Protein AF-0000000087635831 (afdb_homodimer)

Foldseek 3Di:
DQVLCCVQQVFQAQEEEAQDACKAFLQLQLLLQVLGYAREHEQQHPHLDDDPDLVRSLVVVLVRLVSNVVRHPGAYEYEDEFPDLDPVPGVNLVSVLVSCLVSVRAEYEYEEDQRLNSLLVSVVSNHAYEYEYLADDLVSLLSSVVSPHQEYEQEAQLFADSGRAVHHGLLGRLLRSLVSNVPSHAYEYHHLQAFQVSLVSSVVSPHPHYHYYQNSCLEPSILWDPLVSVLLLVDALVQWAKAAAVPGIHIFHDDQQSVVLSVCRVVPNDRDVSCVSQVHVVLCSCCTNVVDRNNHTHIGGRNSHVRNHRYHSSVRSVRSCVPPDD/DQVLCCVQQVFQAQEEEAQQACKAFLQLQLLLQVLGYAREHEQQHPHLDDDPDLVRSLVVVLVRLVSNVVRHPGAYEYEDEFPDLDPVPTVNLVSVLVSCLVSVRAEYEYEEDQRLNSLLVSVVSNHAYEYEYLADDLVSLLSSVVSPHQEYEQEAQLFADSGRAVHHGLLGRLLRSLVSNVPSHAYEYHHLQAFQVSLVSSVVSPHPHYHYYQNSCLEPSILWDPLVSVLLLVDALVQWAKAAAVPGIHIFHDDQQSVVLSVCRVVPNDRDVSCVSQVHVVQCSCCTNVVHRNNHTHIGGRNSHVRNHRYHSSVRSVRSCVPPDD

Sequence (652 aa):
MKRKIKEILGIDKPIIQGPLNWLTDAHYVSAVSNAGGLGVLGLNAGERESAKNMEERINNMRREIRRVRTMTDKPFGLNVAPQSNDPALDKYTEAWLQLMVEEEVKIVILVGDLAPYWIGRFKDHGIVVVFRALQPTVDNTKAAIDAGADIIVATGFDEGGTVPYQGIGTFSIVPLIVDAAEGRVPVFAAGGIADARTAKAAFALGADGLYVGTAFMMAIESPLAHGIKVLAVEANANDLVMYRTVPAFYRSLPGELPNKLLAMSKAGATEEELFEAQNTYVGMRDGMLFGDLSKGYASFGLGISVIHSIRPVAEIIDELMKGVPAMKRKIKEILGIDKPIIQGPLNWLTDAHYVSAVSNAGGLGVLGLNAGERESAKNMEERINNMRREIRRVRTMTDKPFGLNVAPQSNDPALDKYTEAWLQLMVEEEVKIVILVGDLAPYWIGRFKDHGIVVVFRALQPTVDNTKAAIDAGADIIVATGFDEGGTVPYQGIGTFSIVPLIVDAAEGRVPVFAAGGIADARTAKAAFALGADGLYVGTAFMMAIESPLAHGIKVLAVEANANDLVMYRTVPAFYRSLPGELPNKLLAMSKAGATEEELFEAQNTYVGMRDGMLFGDLSKGYASFGLGISVIHSIRPVAEIIDELMKGVPA

Structure (mmCIF, N/CA/C/O backbone):
data_AF-0000000087635831-model_v1
#
loop_
_entity.id
_entity.type
_entity.pdbx_description
1 polymer 'Probable nitronate monooxygenase'
#
loop_
_atom_site.group_PDB
_atom_site.id
_atom_site.type_symbol
_atom_site.label_atom_id
_atom_site.label_alt_id
_atom_site.label_comp_id
_atom_site.label_asym_id
_atom_site.label_entity_id
_atom_site.label_seq_id
_atom_site.pdbx_PDB_ins_code
_atom_site.Cartn_x
_atom_site.Cartn_y
_atom_site.Cartn_z
_atom_site.occupancy
_atom_site.B_iso_or_equiv
_atom_site.auth_seq_id
_atom_site.auth_comp_id
_atom_site.auth_asym_id
_atom_site.auth_atom_id
_atom_site.pdbx_PDB_model_num
ATOM 1 N N . MET A 1 1 ? 21.047 -13.977 0.817 1 65.31 1 MET A N 1
ATOM 2 C CA . MET A 1 1 ? 19.719 -14.57 0.618 1 65.31 1 MET A CA 1
ATOM 3 C C . MET A 1 1 ? 19.516 -14.961 -0.84 1 65.31 1 MET A C 1
ATOM 5 O O . MET A 1 1 ? 18.875 -15.977 -1.128 1 65.31 1 MET A O 1
ATOM 9 N N . LYS A 1 2 ? 20.359 -14.367 -1.624 1 65 2 LYS A N 1
ATOM 10 C CA . LYS A 1 2 ? 20.281 -14.742 -3.031 1 65 2 LYS A CA 1
ATOM 11 C C . LYS A 1 2 ? 20.797 -16.156 -3.252 1 65 2 LYS A C 1
ATOM 13 O O . LYS A 1 2 ? 20.188 -16.938 -3.979 1 65 2 LYS A O 1
ATOM 18 N N . ARG A 1 3 ? 21.844 -16.438 -2.578 1 61.84 3 ARG A N 1
ATOM 19 C CA . ARG A 1 3 ? 22.422 -17.781 -2.68 1 61.84 3 ARG A CA 1
ATOM 20 C C . ARG A 1 3 ? 21.438 -18.828 -2.201 1 61.84 3 ARG A C 1
ATOM 22 O O . ARG A 1 3 ? 21.312 -19.906 -2.811 1 61.84 3 ARG A O 1
ATOM 29 N N . LYS A 1 4 ? 20.703 -18.359 -1.334 1 86.44 4 LYS A N 1
ATOM 30 C CA . LYS A 1 4 ? 19.734 -19.297 -0.757 1 86.44 4 LYS A CA 1
ATOM 31 C C . LYS A 1 4 ? 18.578 -19.547 -1.711 1 86.44 4 LYS A C 1
ATOM 33 O O . LYS A 1 4 ? 18.125 -20.688 -1.858 1 86.44 4 LYS A O 1
ATOM 38 N N . ILE A 1 5 ? 18.219 -18.547 -2.441 1 93.44 5 ILE A N 1
ATOM 39 C CA . ILE A 1 5 ? 17.094 -18.672 -3.373 1 93.44 5 ILE A CA 1
ATOM 40 C C . ILE A 1 5 ? 17.5 -19.547 -4.555 1 93.44 5 ILE A C 1
ATOM 42 O O . ILE A 1 5 ? 16.719 -20.391 -5.012 1 93.44 5 ILE A O 1
ATOM 46 N N . LYS A 1 6 ? 18.781 -19.328 -5.012 1 92.75 6 LYS A N 1
ATOM 47 C CA . LYS A 1 6 ? 19.281 -20.156 -6.098 1 92.75 6 LYS A CA 1
ATOM 48 C C . LYS A 1 6 ? 19.312 -21.625 -5.691 1 92.75 6 LYS A C 1
ATOM 50 O O . LYS A 1 6 ? 18.984 -22.5 -6.488 1 92.75 6 LYS A O 1
ATOM 55 N N . GLU A 1 7 ? 19.688 -21.875 -4.504 1 94.75 7 GLU A N 1
ATOM 56 C CA . GLU A 1 7 ? 19.75 -23.25 -4 1 94.75 7 GLU A CA 1
ATOM 57 C C . GLU A 1 7 ? 18.359 -23.844 -3.848 1 94.75 7 GLU A C 1
ATOM 59 O O . GLU A 1 7 ? 18.141 -25.031 -4.125 1 94.75 7 GLU A O 1
ATOM 64 N N . ILE A 1 8 ? 17.422 -23.016 -3.48 1 97.56 8 ILE A N 1
ATOM 65 C CA . ILE A 1 8 ? 16.078 -23.5 -3.186 1 97.56 8 ILE A CA 1
ATOM 66 C C . ILE A 1 8 ? 15.305 -23.719 -4.488 1 97.56 8 ILE A C 1
ATOM 68 O O . ILE A 1 8 ? 14.688 -24.766 -4.68 1 97.56 8 ILE A O 1
ATOM 72 N N . LEU A 1 9 ? 15.406 -22.734 -5.434 1 98.19 9 LEU A N 1
ATOM 73 C CA . LEU A 1 9 ? 14.523 -22.734 -6.598 1 98.19 9 LEU A CA 1
ATOM 74 C C . LEU A 1 9 ? 15.297 -23.109 -7.859 1 98.19 9 LEU A C 1
ATOM 76 O O . LEU A 1 9 ? 14.688 -23.453 -8.883 1 98.19 9 LEU A O 1
ATOM 80 N N . GLY A 1 10 ? 16.625 -23 -7.82 1 97.31 10 GLY A N 1
ATOM 81 C CA . GLY A 1 10 ? 17.422 -23.297 -8.992 1 97.31 10 GLY A CA 1
ATOM 82 C C . GLY A 1 10 ? 17.359 -22.219 -10.055 1 97.31 10 GLY A C 1
ATOM 83 O O . GLY A 1 10 ? 17.484 -22.5 -11.242 1 97.31 10 GLY A O 1
ATOM 84 N N . ILE A 1 11 ? 17.094 -20.984 -9.656 1 97.19 11 ILE A N 1
ATOM 85 C CA . ILE A 1 11 ? 16.938 -19.922 -10.633 1 97.19 11 ILE A CA 1
ATOM 86 C C . ILE A 1 11 ? 18.047 -18.875 -10.453 1 97.19 11 ILE A C 1
ATOM 88 O O . ILE A 1 11 ? 18.625 -18.75 -9.375 1 97.19 11 ILE A O 1
ATOM 92 N N . ASP A 1 12 ? 18.266 -18.062 -11.508 1 94.94 12 ASP A N 1
ATOM 93 C CA . ASP A 1 12 ? 19.359 -17.094 -11.523 1 94.94 12 ASP A CA 1
ATOM 94 C C . ASP A 1 12 ? 18.891 -15.75 -10.953 1 94.94 12 ASP A C 1
ATOM 96 O O . ASP A 1 12 ? 19.688 -15.039 -10.328 1 94.94 12 ASP A O 1
ATOM 100 N N . LYS A 1 13 ? 17.672 -15.383 -11.305 1 96.5 13 LYS A N 1
ATOM 101 C CA . LYS A 1 13 ? 17.078 -14.148 -10.812 1 96.5 13 LYS A CA 1
ATOM 102 C C . LYS A 1 13 ? 15.977 -14.438 -9.797 1 96.5 13 LYS A C 1
ATOM 104 O O . LYS A 1 13 ? 15.133 -15.305 -10.016 1 96.5 13 LYS A O 1
ATOM 109 N N . PRO A 1 14 ? 15.992 -13.766 -8.672 1 97.31 14 PRO A N 1
ATOM 110 C CA . PRO A 1 14 ? 15 -14.055 -7.633 1 97.31 14 PRO A CA 1
ATOM 111 C C . PRO A 1 14 ? 13.617 -13.5 -7.973 1 97.31 14 PRO A C 1
ATOM 113 O O . PRO A 1 14 ? 13.086 -12.664 -7.238 1 97.31 14 PRO A O 1
ATOM 116 N N . ILE A 1 15 ? 13.086 -14.016 -9.078 1 98.19 15 ILE A N 1
ATOM 117 C CA . ILE A 1 15 ? 11.805 -13.547 -9.594 1 98.19 15 ILE A CA 1
ATOM 118 C C . ILE A 1 15 ? 10.898 -14.742 -9.891 1 98.19 15 ILE A C 1
ATOM 120 O O . ILE A 1 15 ? 11.312 -15.68 -10.57 1 98.19 15 ILE A O 1
ATOM 124 N N . ILE A 1 16 ? 9.734 -14.688 -9.359 1 98.75 16 ILE A N 1
ATOM 125 C CA . ILE A 1 16 ? 8.695 -15.664 -9.664 1 98.75 16 ILE A CA 1
ATOM 126 C C . ILE A 1 16 ? 7.574 -15.008 -10.461 1 98.75 16 ILE A C 1
ATOM 128 O O . ILE A 1 16 ? 7.051 -13.961 -10.062 1 98.75 16 ILE A O 1
ATOM 132 N N . GLN A 1 17 ? 7.273 -15.531 -11.625 1 98.75 17 GLN A N 1
ATOM 133 C CA . GLN A 1 17 ? 6.082 -15.125 -12.367 1 98.75 17 GLN A CA 1
ATOM 134 C C . GLN A 1 17 ? 4.812 -15.656 -11.703 1 98.75 17 GLN A C 1
ATOM 136 O O . GLN A 1 17 ? 4.688 -16.859 -11.461 1 98.75 17 GLN A O 1
ATOM 141 N N . GLY A 1 18 ? 3.912 -14.75 -11.32 1 97.94 18 GLY A N 1
ATOM 142 C CA . GLY A 1 18 ? 2.646 -15.18 -10.742 1 97.94 18 GLY A CA 1
ATOM 143 C C . GLY A 1 18 ? 1.906 -16.172 -11.609 1 97.94 18 GLY A C 1
ATOM 144 O O . GLY A 1 18 ? 1.963 -16.109 -12.844 1 97.94 18 GLY A O 1
ATOM 145 N N . PRO A 1 19 ? 1.223 -17.156 -11.008 1 96.12 19 PRO A N 1
ATOM 146 C CA . PRO A 1 19 ? 0.638 -18.25 -11.766 1 96.12 19 PRO A CA 1
ATOM 147 C C . PRO A 1 19 ? -0.485 -17.797 -12.695 1 96.12 19 PRO A C 1
ATOM 149 O O . PRO A 1 19 ? -0.742 -18.438 -13.719 1 96.12 19 PRO A O 1
ATOM 152 N N . LEU A 1 20 ? -1.368 -16.703 -12.266 1 96.44 20 LEU A N 1
ATOM 153 C CA . LEU A 1 20 ? -2.291 -16.062 -13.195 1 96.44 20 LEU A CA 1
ATOM 154 C C . LEU A 1 20 ? -3.27 -17.078 -13.781 1 96.44 20 LEU A C 1
ATOM 156 O O . LEU A 1 20 ? -3.07 -17.562 -14.898 1 96.44 20 LEU A O 1
ATOM 160 N N . ASN A 1 21 ? -4.395 -17.25 -13.234 1 97.19 21 ASN A N 1
ATOM 161 C CA . ASN A 1 21 ? -5.422 -18.188 -13.68 1 97.19 21 ASN A CA 1
ATOM 162 C C . ASN A 1 21 ? -5.832 -17.922 -15.125 1 97.19 21 ASN A C 1
ATOM 164 O O . ASN A 1 21 ? -6.121 -16.781 -15.5 1 97.19 21 ASN A O 1
ATOM 168 N N . TRP A 1 22 ? -5.801 -18.922 -16.016 1 98 22 TRP A N 1
ATOM 169 C CA . TRP A 1 22 ? -6.191 -18.891 -17.422 1 98 22 TRP A CA 1
ATOM 170 C C . TRP A 1 22 ? -5.09 -18.281 -18.281 1 98 22 TRP A C 1
ATOM 172 O O . TRP A 1 22 ? -5.148 -18.344 -19.516 1 98 22 TRP A O 1
ATOM 182 N N . LEU A 1 23 ? -4.055 -17.703 -17.656 1 98.44 23 LEU A N 1
ATOM 183 C CA . LEU A 1 23 ? -3.203 -16.781 -18.406 1 98.44 23 LEU A CA 1
ATOM 184 C C . LEU A 1 23 ? -1.767 -17.281 -18.453 1 98.44 23 LEU A C 1
ATOM 186 O O . LEU A 1 23 ? -0.825 -16.5 -18.516 1 98.44 23 LEU A O 1
ATOM 190 N N . THR A 1 24 ? -1.576 -18.516 -18.312 1 98.69 24 THR A N 1
ATOM 191 C CA . THR A 1 24 ? -0.258 -19.109 -18.5 1 98.69 24 THR A CA 1
ATOM 192 C C . THR A 1 24 ? -0.338 -20.297 -19.453 1 98.69 24 THR A C 1
ATOM 194 O O . THR A 1 24 ? -1.387 -20.938 -19.562 1 98.69 24 THR A O 1
ATOM 197 N N . ASP A 1 25 ? 0.729 -20.531 -20.125 1 98.75 25 ASP A N 1
ATOM 198 C CA . ASP A 1 25 ? 0.931 -21.719 -20.938 1 98.75 25 ASP A CA 1
ATOM 199 C C . ASP A 1 25 ? 2.414 -22.078 -21.047 1 98.75 25 ASP A C 1
ATOM 201 O O . ASP A 1 25 ? 3.262 -21.375 -20.484 1 98.75 25 ASP A O 1
ATOM 205 N N . ALA A 1 26 ? 2.674 -23.172 -21.672 1 98.81 26 ALA A N 1
ATOM 206 C CA . ALA A 1 26 ? 4.035 -23.703 -21.75 1 98.81 26 ALA A CA 1
ATOM 207 C C . ALA A 1 26 ? 4.984 -22.688 -22.359 1 98.81 26 ALA A C 1
ATOM 209 O O . ALA A 1 26 ? 6.117 -22.516 -21.906 1 98.81 26 ALA A O 1
ATOM 210 N N . HIS A 1 27 ? 4.551 -22 -23.375 1 98.75 27 HIS A N 1
ATOM 211 C CA . HIS A 1 27 ? 5.379 -21.031 -24.078 1 98.75 27 HIS A CA 1
ATOM 212 C C . HIS A 1 27 ? 5.766 -19.875 -23.156 1 98.75 27 HIS A C 1
ATOM 214 O O . HIS A 1 27 ? 6.938 -19.5 -23.078 1 98.75 27 HIS A O 1
ATOM 220 N N . TYR A 1 28 ? 4.816 -19.328 -22.531 1 98.81 28 TYR A N 1
ATOM 221 C CA . TYR A 1 28 ? 4.98 -18.188 -21.625 1 98.81 28 TYR A CA 1
ATOM 222 C C . TYR A 1 28 ? 5.848 -18.562 -20.438 1 98.81 28 TYR A C 1
ATOM 224 O O . TYR A 1 28 ? 6.828 -17.875 -20.141 1 98.81 28 TYR A O 1
ATOM 232 N N . VAL A 1 29 ? 5.57 -19.641 -19.781 1 98.69 29 VAL A N 1
ATOM 233 C CA . VAL A 1 29 ? 6.25 -20.125 -18.578 1 98.69 29 VAL A CA 1
ATOM 234 C C . VAL A 1 29 ? 7.699 -20.469 -18.906 1 98.69 29 VAL A C 1
ATOM 236 O O . VAL A 1 29 ? 8.609 -20.156 -18.141 1 98.69 29 VAL A O 1
ATOM 239 N N . SER A 1 30 ? 7.926 -21.156 -20.031 1 98.88 30 SER A N 1
ATOM 240 C CA . SER A 1 30 ? 9.281 -21.5 -20.453 1 98.88 30 SER A CA 1
ATOM 241 C C . SER A 1 30 ? 10.109 -20.25 -20.734 1 98.88 30 SER A C 1
ATOM 243 O O . SER A 1 30 ? 11.312 -20.234 -20.469 1 98.88 30 SER A O 1
ATOM 245 N N . ALA A 1 31 ? 9.445 -19.203 -21.266 1 98.88 31 ALA A N 1
ATOM 246 C CA . ALA A 1 31 ? 10.141 -17.938 -21.547 1 98.88 31 ALA A CA 1
ATOM 247 C C . ALA A 1 31 ? 10.633 -17.297 -20.25 1 98.88 31 ALA A C 1
ATOM 249 O O . ALA A 1 31 ? 11.758 -16.781 -20.203 1 98.88 31 ALA A O 1
ATOM 250 N N . VAL A 1 32 ? 9.875 -17.312 -19.234 1 98.88 32 VAL A N 1
ATOM 251 C CA . VAL A 1 32 ? 10.25 -16.766 -17.938 1 98.88 32 VAL A CA 1
ATOM 252 C C . VAL A 1 32 ? 11.43 -17.547 -17.359 1 98.88 32 VAL A C 1
ATOM 254 O O . VAL A 1 32 ? 12.422 -16.953 -16.938 1 98.88 32 VAL A O 1
ATOM 257 N N . SER A 1 33 ? 11.32 -18.875 -17.391 1 98.81 33 SER A N 1
ATOM 258 C CA . SER A 1 33 ? 12.375 -19.734 -16.859 1 98.81 33 SER A CA 1
ATOM 259 C C . SER A 1 33 ? 13.672 -19.562 -17.641 1 98.81 33 SER A C 1
ATOM 261 O O . SER A 1 33 ? 14.75 -19.469 -17.047 1 98.81 33 SER A O 1
ATOM 263 N N . ASN A 1 34 ? 13.516 -19.516 -18.953 1 98.81 34 ASN A N 1
ATOM 264 C CA . ASN A 1 34 ? 14.688 -19.344 -19.797 1 98.81 34 ASN A CA 1
ATOM 265 C C . ASN A 1 34 ? 15.383 -18 -19.516 1 98.81 34 ASN A C 1
ATOM 267 O O . ASN A 1 34 ? 16.594 -17.891 -19.688 1 98.81 34 ASN A O 1
ATOM 271 N N . ALA A 1 35 ? 14.617 -17.016 -19.078 1 98.5 35 ALA A N 1
ATOM 272 C CA . ALA A 1 35 ? 15.164 -15.688 -18.797 1 98.5 35 ALA A CA 1
ATOM 273 C C . ALA A 1 35 ? 15.75 -15.609 -17.391 1 98.5 35 ALA A C 1
ATOM 275 O O . ALA A 1 35 ? 16.266 -14.57 -16.984 1 98.5 35 ALA A O 1
ATOM 276 N N . GLY A 1 36 ? 15.695 -16.672 -16.672 1 97.75 36 GLY A N 1
ATOM 277 C CA . GLY A 1 36 ? 16.406 -16.766 -15.398 1 97.75 36 GLY A CA 1
ATOM 278 C C . GLY A 1 36 ? 15.477 -16.688 -14.195 1 97.75 36 GLY A C 1
ATOM 279 O O . GLY A 1 36 ? 15.914 -16.844 -13.055 1 97.75 36 GLY A O 1
ATOM 280 N N . GLY A 1 37 ? 14.164 -16.422 -14.398 1 98.25 37 GLY A N 1
ATOM 281 C CA . GLY A 1 37 ? 13.18 -16.469 -13.328 1 98.25 37 GLY A CA 1
ATOM 282 C C . GLY A 1 37 ? 12.516 -17.828 -13.18 1 98.25 37 GLY A C 1
ATOM 283 O O . GLY A 1 37 ? 12.984 -18.812 -13.742 1 98.25 37 GLY A O 1
ATOM 284 N N . LEU A 1 38 ? 11.547 -17.891 -12.359 1 98.81 38 LEU A N 1
ATOM 285 C CA . LEU A 1 38 ? 10.742 -19.094 -12.219 1 98.81 38 LEU A CA 1
ATOM 286 C C . LEU A 1 38 ? 9.398 -18.938 -12.93 1 98.81 38 LEU A C 1
ATOM 288 O O . LEU A 1 38 ? 8.539 -18.203 -12.469 1 98.81 38 LEU A O 1
ATOM 292 N N . GLY A 1 39 ? 9.266 -19.625 -14.047 1 98.81 39 GLY A N 1
ATOM 293 C CA . GLY A 1 39 ? 7.934 -19.75 -14.617 1 98.81 39 GLY A CA 1
ATOM 294 C C . GLY A 1 39 ? 7.016 -20.656 -13.828 1 98.81 39 GLY A C 1
ATOM 295 O O . GLY A 1 39 ? 7.449 -21.688 -13.312 1 98.81 39 GLY A O 1
ATOM 296 N N . VAL A 1 40 ? 5.727 -20.312 -13.734 1 98.94 40 VAL A N 1
ATOM 297 C CA . VAL A 1 40 ? 4.773 -21.109 -12.969 1 98.94 40 VAL A CA 1
ATOM 298 C C . VAL A 1 40 ? 3.51 -21.344 -13.797 1 98.94 40 VAL A C 1
ATOM 300 O O . VAL A 1 40 ? 2.895 -20.375 -14.273 1 98.94 40 VAL A O 1
ATOM 303 N N . LEU A 1 41 ? 3.164 -22.609 -14.008 1 98.88 41 LEU A N 1
ATOM 304 C CA . LEU A 1 41 ? 1.875 -22.922 -14.617 1 98.88 41 LEU A CA 1
ATOM 305 C C . LEU A 1 41 ? 0.738 -22.703 -13.617 1 98.88 41 LEU A C 1
ATOM 307 O O . LEU A 1 41 ? 0.714 -23.328 -12.555 1 98.88 41 LEU A O 1
ATOM 311 N N . GLY A 1 42 ? -0.124 -21.766 -14.023 1 98.44 42 GLY A N 1
ATOM 312 C CA . GLY A 1 42 ? -1.281 -21.5 -13.188 1 98.44 42 GLY A CA 1
ATOM 313 C C . GLY A 1 42 ? -2.443 -22.438 -13.461 1 98.44 42 GLY A C 1
ATOM 314 O O . GLY A 1 42 ? -2.344 -23.328 -14.305 1 98.44 42 GLY A O 1
ATOM 315 N N . LEU A 1 43 ? -3.51 -22.234 -12.727 1 96.75 43 LEU A N 1
ATOM 316 C CA . LEU A 1 43 ? -4.727 -23 -12.945 1 96.75 43 LEU A CA 1
ATOM 317 C C . LEU A 1 43 ? -5.281 -22.75 -14.344 1 96.75 43 LEU A C 1
ATOM 319 O O . LEU A 1 43 ? -5.266 -21.609 -14.828 1 96.75 43 LEU A O 1
ATOM 323 N N . ASN A 1 44 ? -5.66 -23.797 -15 1 98 44 ASN A N 1
ATOM 324 C CA . ASN A 1 44 ? -6.227 -23.781 -16.344 1 98 44 ASN A CA 1
ATOM 325 C C . ASN A 1 44 ? -5.188 -23.375 -17.391 1 98 44 ASN A C 1
ATOM 327 O O . ASN A 1 44 ? -5.527 -22.781 -18.422 1 98 44 ASN A O 1
ATOM 331 N N . ALA A 1 45 ? -3.922 -23.531 -17.109 1 98.44 45 ALA A N 1
ATOM 332 C CA . ALA A 1 45 ? -2.852 -23.219 -18.047 1 98.44 45 ALA A CA 1
ATOM 333 C C . ALA A 1 45 ? -3.084 -23.891 -19.406 1 98.44 45 ALA A C 1
ATOM 335 O O . ALA A 1 45 ? -3.322 -25.094 -19.469 1 98.44 45 ALA A O 1
ATOM 336 N N . GLY A 1 46 ? -3.021 -23.109 -20.391 1 98 46 GLY A N 1
ATOM 337 C CA . GLY A 1 46 ? -3.127 -23.625 -21.75 1 98 46 GLY A CA 1
ATOM 338 C C . GLY A 1 46 ? -4.555 -23.906 -22.172 1 98 46 GLY A C 1
ATOM 339 O O . GLY A 1 46 ? -4.801 -24.359 -23.297 1 98 46 GLY A O 1
ATOM 340 N N . GLU A 1 47 ? -5.469 -23.672 -21.312 1 98.06 47 GLU A N 1
ATOM 341 C CA . GLU A 1 47 ? -6.855 -24.031 -21.594 1 98.06 47 GLU A CA 1
ATOM 342 C C . GLU A 1 47 ? -7.668 -22.812 -22.016 1 98.06 47 GLU A C 1
ATOM 344 O O . GLU A 1 47 ? -7.324 -21.672 -21.656 1 98.06 47 GLU A O 1
ATOM 349 N N . ARG A 1 48 ? -8.719 -23.047 -22.781 1 97.44 48 ARG A N 1
ATOM 350 C CA . ARG A 1 48 ? -9.648 -22 -23.188 1 97.44 48 ARG A CA 1
ATOM 351 C C . ARG A 1 48 ? -11.062 -22.281 -22.688 1 97.44 48 ARG A C 1
ATOM 353 O O . ARG A 1 48 ? -11.938 -21.422 -22.766 1 97.44 48 ARG A O 1
ATOM 360 N N . GLU A 1 49 ? -11.227 -23.469 -22.203 1 96.88 49 GLU A N 1
ATOM 361 C CA . GLU A 1 49 ? -12.484 -23.906 -21.594 1 96.88 49 GLU A CA 1
ATOM 362 C C . GLU A 1 49 ? -12.242 -24.641 -20.281 1 96.88 49 GLU A C 1
ATOM 364 O O . GLU A 1 49 ? -11.188 -25.25 -20.094 1 96.88 49 GLU A O 1
ATOM 369 N N . SER A 1 50 ? -13.203 -24.562 -19.469 1 96.06 50 SER A N 1
ATOM 370 C CA . SER A 1 50 ? -13.086 -25.281 -18.203 1 96.06 50 SER A CA 1
ATOM 371 C C . SER A 1 50 ? -13.102 -26.797 -18.406 1 96.06 50 SER A C 1
ATOM 373 O O . SER A 1 50 ? -13.852 -27.297 -19.234 1 96.06 50 SER A O 1
ATOM 375 N N . ALA A 1 51 ? -12.188 -27.406 -17.656 1 96.88 51 ALA A N 1
ATOM 376 C CA . ALA A 1 51 ? -12.234 -28.875 -17.672 1 96.88 51 ALA A CA 1
ATOM 377 C C . ALA A 1 51 ? -13.578 -29.375 -17.141 1 96.88 51 ALA A C 1
ATOM 379 O O . ALA A 1 51 ? -14.195 -28.734 -16.281 1 96.88 51 ALA A O 1
ATOM 380 N N . LYS A 1 52 ? -14.031 -30.625 -17.609 1 95.06 52 LYS A N 1
ATOM 381 C CA . LYS A 1 52 ? -15.328 -31.188 -17.25 1 95.06 52 LYS A CA 1
ATOM 382 C C . LYS A 1 52 ? -15.273 -31.891 -15.883 1 95.06 52 LYS A C 1
ATOM 384 O O . LYS A 1 52 ? -16.281 -32 -15.203 1 95.06 52 LYS A O 1
ATOM 389 N N . ASN A 1 53 ? -14.047 -32.312 -15.562 1 96.12 53 ASN A N 1
ATOM 390 C CA . ASN A 1 53 ? -13.828 -33 -14.305 1 96.12 53 ASN A CA 1
ATOM 391 C C . ASN A 1 53 ? -12.359 -32.969 -13.898 1 96.12 53 ASN A C 1
ATOM 393 O O . ASN A 1 53 ? -11.523 -32.406 -14.602 1 96.12 53 ASN A O 1
ATOM 397 N N . MET A 1 54 ? -12.148 -33.656 -12.742 1 95.5 54 MET A N 1
ATOM 398 C CA . MET A 1 54 ? -10.812 -33.625 -12.164 1 95.5 54 MET A CA 1
ATOM 399 C C . MET A 1 54 ? -9.812 -34.344 -13.055 1 95.5 54 MET A C 1
ATOM 401 O O . MET A 1 54 ? -8.68 -33.906 -13.219 1 95.5 54 MET A O 1
ATOM 405 N N . GLU A 1 55 ? -10.164 -35.406 -13.633 1 97.19 55 GLU A N 1
ATOM 406 C CA . GLU A 1 55 ? -9.281 -36.188 -14.5 1 97.19 55 GLU A CA 1
ATOM 407 C C . GLU A 1 55 ? -8.82 -35.375 -15.703 1 97.19 55 GLU A C 1
ATOM 409 O O . GLU A 1 55 ? -7.637 -35.344 -16.031 1 97.19 55 GLU A O 1
ATOM 414 N N . GLU A 1 56 ? -9.75 -34.75 -16.312 1 98 56 GLU A N 1
ATOM 415 C CA . GLU A 1 56 ? -9.422 -33.906 -17.453 1 98 56 GLU A CA 1
ATOM 416 C C . GLU A 1 56 ? -8.516 -32.75 -17.031 1 98 56 GLU A C 1
ATOM 418 O O . GLU A 1 56 ? -7.598 -32.375 -17.766 1 98 56 GLU A O 1
ATOM 423 N N . ARG A 1 57 ? -8.852 -32.188 -15.93 1 97.62 57 ARG A N 1
ATOM 424 C CA . ARG A 1 57 ? -8.039 -31.094 -15.406 1 97.62 57 ARG A CA 1
ATOM 425 C C . ARG A 1 57 ? -6.59 -31.531 -15.227 1 97.62 57 ARG A C 1
ATOM 427 O O . ARG A 1 57 ? -5.668 -30.812 -15.633 1 97.62 57 ARG A O 1
ATOM 434 N N . ILE A 1 58 ? -6.402 -32.688 -14.648 1 98.31 58 ILE A N 1
ATOM 435 C CA . ILE A 1 58 ? -5.074 -33.219 -14.391 1 98.31 58 ILE A CA 1
ATOM 436 C C . ILE A 1 58 ? -4.375 -33.562 -15.703 1 98.31 58 ILE A C 1
ATOM 438 O O . ILE A 1 58 ? -3.195 -33.25 -15.883 1 98.31 58 ILE A O 1
ATOM 442 N N . ASN A 1 59 ? -5.094 -34.094 -16.594 1 98.5 59 ASN A N 1
ATOM 443 C CA . ASN A 1 59 ? -4.512 -34.469 -17.891 1 98.5 59 ASN A CA 1
ATOM 444 C C . ASN A 1 59 ? -4.109 -33.219 -18.688 1 98.5 59 ASN A C 1
ATOM 446 O O . ASN A 1 59 ? -3.076 -33.219 -19.359 1 98.5 59 ASN A O 1
ATOM 450 N N . ASN A 1 60 ? -4.988 -32.25 -18.656 1 98.56 60 ASN A N 1
ATOM 451 C CA . ASN A 1 60 ? -4.645 -30.984 -19.312 1 98.56 60 ASN A CA 1
ATOM 452 C C . ASN A 1 60 ? -3.338 -30.406 -18.781 1 98.56 60 ASN A C 1
ATOM 454 O O . ASN A 1 60 ? -2.473 -30 -19.547 1 98.56 60 ASN A O 1
ATOM 458 N N . MET A 1 61 ? -3.178 -30.453 -17.484 1 98.75 61 MET A N 1
ATOM 459 C CA . MET A 1 61 ? -1.969 -29.906 -16.859 1 98.75 61 MET A CA 1
ATOM 460 C C . MET A 1 61 ? -0.76 -30.781 -17.188 1 98.75 61 MET A C 1
ATOM 462 O O . MET A 1 61 ? 0.33 -30.266 -17.453 1 98.75 61 MET A O 1
ATOM 466 N N . ARG A 1 62 ? -0.962 -32.125 -17.188 1 98.75 62 ARG A N 1
ATOM 467 C CA . ARG A 1 62 ? 0.114 -33.031 -17.578 1 98.75 62 ARG A CA 1
ATOM 468 C C . ARG A 1 62 ? 0.641 -32.719 -18.969 1 98.75 62 ARG A C 1
ATOM 470 O O . ARG A 1 62 ? 1.854 -32.656 -19.188 1 98.75 62 ARG A O 1
ATOM 477 N N . ARG A 1 63 ? -0.291 -32.5 -19.828 1 98.5 63 ARG A N 1
ATOM 478 C CA . ARG A 1 63 ? 0.086 -32.125 -21.203 1 98.5 63 ARG A CA 1
ATOM 479 C C . ARG A 1 63 ? 0.902 -30.844 -21.219 1 98.5 63 ARG A C 1
ATOM 481 O O . ARG A 1 63 ? 1.908 -30.75 -21.922 1 98.5 63 ARG A O 1
ATOM 488 N N . GLU A 1 64 ? 0.454 -29.859 -20.469 1 98.56 64 GLU A N 1
ATOM 489 C CA . GLU A 1 64 ? 1.151 -28.578 -20.438 1 98.56 64 GLU A CA 1
ATOM 490 C C . GLU A 1 64 ? 2.533 -28.719 -19.812 1 98.56 64 GLU A C 1
ATOM 492 O O . GLU A 1 64 ? 3.49 -28.078 -20.25 1 98.56 64 GLU A O 1
ATOM 497 N N . ILE A 1 65 ? 2.688 -29.516 -18.734 1 98.81 65 ILE A N 1
ATOM 498 C CA . ILE A 1 65 ? 3.965 -29.797 -18.094 1 98.81 65 ILE A CA 1
ATOM 499 C C . ILE A 1 65 ? 4.941 -30.375 -19.109 1 98.81 65 ILE A C 1
ATOM 501 O O . ILE A 1 65 ? 6.082 -29.922 -19.219 1 98.81 65 ILE A O 1
ATOM 505 N N . ARG A 1 66 ? 4.496 -31.328 -19.844 1 98.81 66 ARG A N 1
ATOM 506 C CA . ARG A 1 66 ? 5.352 -32 -20.812 1 98.81 66 ARG A CA 1
ATOM 507 C C . ARG A 1 66 ? 5.734 -31.062 -21.953 1 98.81 66 ARG A C 1
ATOM 509 O O . ARG A 1 66 ? 6.848 -31.141 -22.484 1 98.81 66 ARG A O 1
ATOM 516 N N . ARG A 1 67 ? 4.789 -30.156 -22.312 1 98.81 67 ARG A N 1
ATOM 517 C CA . ARG A 1 67 ? 5.105 -29.141 -23.312 1 98.81 67 ARG A CA 1
ATOM 518 C C . ARG A 1 67 ? 6.184 -28.188 -22.797 1 98.81 67 ARG A C 1
ATOM 520 O O . ARG A 1 67 ? 7.082 -27.812 -23.547 1 98.81 67 ARG A O 1
ATOM 527 N N . VAL A 1 68 ? 6.152 -27.766 -21.547 1 98.88 68 VAL A N 1
ATOM 528 C CA . VAL A 1 68 ? 7.18 -26.906 -20.969 1 98.88 68 VAL A CA 1
ATOM 529 C C . VAL A 1 68 ? 8.555 -27.562 -21.125 1 98.88 68 VAL A C 1
ATOM 531 O O . VAL A 1 68 ? 9.516 -26.906 -21.516 1 98.88 68 VAL A O 1
ATOM 534 N N . ARG A 1 69 ? 8.648 -28.844 -20.891 1 98.56 69 ARG A N 1
ATOM 535 C CA . ARG A 1 69 ? 9.914 -29.562 -20.875 1 98.56 69 ARG A CA 1
ATOM 536 C C . ARG A 1 69 ? 10.5 -29.672 -22.281 1 98.56 69 ARG A C 1
ATOM 538 O O . ARG A 1 69 ? 11.703 -29.891 -22.453 1 98.56 69 ARG A O 1
ATOM 545 N N . THR A 1 70 ? 9.648 -29.484 -23.266 1 98.62 70 THR A N 1
ATOM 546 C CA . THR A 1 70 ? 10.164 -29.469 -24.625 1 98.62 70 THR A CA 1
ATOM 547 C C . THR A 1 70 ? 10.773 -28.109 -24.953 1 98.62 70 THR A C 1
ATOM 549 O O . THR A 1 70 ? 11.492 -27.969 -25.938 1 98.62 70 THR A O 1
ATOM 552 N N . MET A 1 71 ? 10.523 -27.125 -24.047 1 98.56 71 MET A N 1
ATOM 553 C CA . MET A 1 71 ? 10.891 -25.75 -24.391 1 98.56 71 MET A CA 1
ATOM 554 C C . MET A 1 71 ? 11.961 -25.219 -23.438 1 98.56 71 MET A C 1
ATOM 556 O O . MET A 1 71 ? 12.594 -24.203 -23.719 1 98.56 71 MET A O 1
ATOM 560 N N . THR A 1 72 ? 12.164 -25.953 -22.344 1 98.56 72 THR A N 1
ATOM 561 C CA . THR A 1 72 ? 13.18 -25.516 -21.406 1 98.56 72 THR A CA 1
ATOM 562 C C . THR A 1 72 ? 13.633 -26.672 -20.516 1 98.56 72 THR A C 1
ATOM 564 O O . THR A 1 72 ? 12.867 -27.594 -20.25 1 98.56 72 THR A O 1
ATOM 567 N N . ASP A 1 73 ? 14.852 -26.625 -20.031 1 98.06 73 ASP A N 1
ATOM 568 C CA . ASP A 1 73 ? 15.367 -27.547 -19.016 1 98.06 73 ASP A CA 1
ATOM 569 C C . ASP A 1 73 ? 15.469 -26.875 -17.656 1 98.06 73 ASP A C 1
ATOM 571 O O . ASP A 1 73 ? 15.938 -27.484 -16.688 1 98.06 73 ASP A O 1
ATOM 575 N N . LYS A 1 74 ? 15.062 -25.562 -17.641 1 98.44 74 LYS A N 1
ATOM 576 C CA . LYS A 1 74 ? 15.117 -24.797 -16.391 1 98.44 74 LYS A CA 1
ATOM 577 C C . LYS A 1 74 ? 13.953 -25.141 -15.477 1 98.44 74 LYS A C 1
ATOM 579 O O . LYS A 1 74 ? 12.945 -25.703 -15.922 1 98.44 74 LYS A O 1
ATOM 584 N N . PRO A 1 75 ? 14.133 -24.828 -14.219 1 98.31 75 PRO A N 1
ATOM 585 C CA . PRO A 1 75 ? 13.055 -25.109 -13.273 1 98.31 75 PRO A CA 1
ATOM 586 C C . PRO A 1 75 ? 11.789 -24.312 -13.562 1 98.31 75 PRO A C 1
ATOM 588 O O . PRO A 1 75 ? 11.867 -23.172 -14.039 1 98.31 75 PRO A O 1
ATOM 591 N N . PHE A 1 76 ? 10.695 -24.906 -13.281 1 98.88 76 PHE A N 1
ATOM 592 C CA . PHE A 1 76 ? 9.383 -24.25 -13.273 1 98.88 76 PHE A CA 1
ATOM 593 C C . PHE A 1 76 ? 8.5 -24.844 -12.18 1 98.88 76 PHE A C 1
ATOM 595 O O . PHE A 1 76 ? 8.852 -25.859 -11.562 1 98.88 76 PHE A O 1
ATOM 602 N N . GLY A 1 77 ? 7.434 -24.109 -11.836 1 98.88 77 GLY A N 1
ATOM 603 C CA . GLY A 1 77 ? 6.559 -24.547 -10.766 1 98.88 77 GLY A CA 1
ATOM 604 C C . GLY A 1 77 ? 5.113 -24.703 -11.211 1 98.88 77 GLY A C 1
ATOM 605 O O . GLY A 1 77 ? 4.773 -24.422 -12.359 1 98.88 77 GLY A O 1
ATOM 606 N N . LEU A 1 78 ? 4.336 -25.266 -10.273 1 98.81 78 LEU A N 1
ATOM 607 C CA . LEU A 1 78 ? 2.895 -25.391 -10.445 1 98.81 78 LEU A CA 1
ATOM 608 C C . LEU A 1 78 ? 2.15 -24.688 -9.312 1 98.81 78 LEU A C 1
ATOM 610 O O . LEU A 1 78 ? 2.559 -24.781 -8.148 1 98.81 78 LEU A O 1
ATOM 614 N N . ASN A 1 79 ? 1.136 -24.031 -9.711 1 98.75 79 ASN A N 1
ATOM 615 C CA . ASN A 1 79 ? 0.236 -23.438 -8.727 1 98.75 79 ASN A CA 1
ATOM 616 C C . ASN A 1 79 ? -0.793 -24.453 -8.227 1 98.75 79 ASN A C 1
ATOM 618 O O . ASN A 1 79 ? -1.444 -25.125 -9.031 1 98.75 79 ASN A O 1
ATOM 622 N N . VAL A 1 80 ? -0.934 -24.609 -6.957 1 98.56 80 VAL A N 1
ATOM 623 C CA . VAL A 1 80 ? -1.979 -25.406 -6.328 1 98.56 80 VAL A CA 1
ATOM 624 C C . VAL A 1 80 ? -2.693 -24.578 -5.262 1 98.56 80 VAL A C 1
ATOM 626 O O . VAL A 1 80 ? -2.053 -23.859 -4.488 1 98.56 80 VAL A O 1
ATOM 629 N N . ALA A 1 81 ? -3.973 -24.625 -5.254 1 97.38 81 ALA A N 1
ATOM 630 C CA . ALA A 1 81 ? -4.801 -23.938 -4.266 1 97.38 81 ALA A CA 1
ATOM 631 C C . ALA A 1 81 ? -5.547 -24.938 -3.387 1 97.38 81 ALA A C 1
ATOM 633 O O . ALA A 1 81 ? -6.641 -25.391 -3.74 1 97.38 81 ALA A O 1
ATOM 634 N N . PRO A 1 82 ? -5.016 -25.234 -2.271 1 97.5 82 PRO A 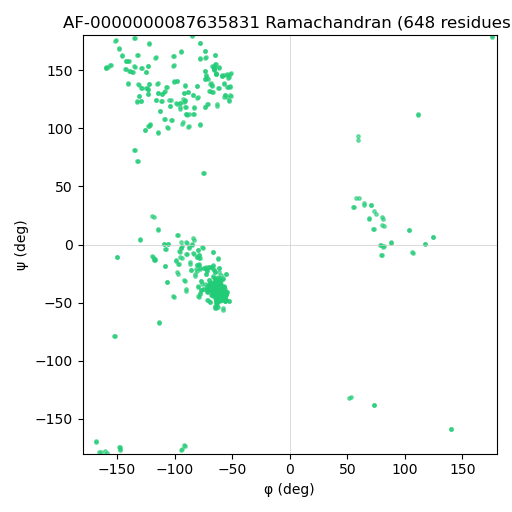N 1
ATOM 635 C CA . PRO A 1 82 ? -5.695 -26.203 -1.412 1 97.5 82 PRO A CA 1
ATOM 636 C C . PRO A 1 82 ? -7.113 -25.766 -1.043 1 97.5 82 PRO A C 1
ATOM 638 O O . PRO A 1 82 ? -7.359 -24.594 -0.789 1 97.5 82 PRO A O 1
ATOM 641 N N . GLN A 1 83 ? -7.965 -26.719 -0.944 1 95.19 83 GLN A N 1
ATOM 642 C CA . GLN A 1 83 ? -9.367 -26.422 -0.655 1 95.19 83 GLN A CA 1
ATOM 643 C C . GLN A 1 83 ? -9.664 -26.578 0.833 1 95.19 83 GLN A C 1
ATOM 645 O O . GLN A 1 83 ? -10.641 -26.031 1.336 1 95.19 83 GLN A O 1
ATOM 650 N N . SER A 1 84 ? -8.883 -27.375 1.444 1 95.5 84 SER A N 1
ATOM 651 C CA . SER A 1 84 ? -9 -27.625 2.877 1 95.5 84 SER A CA 1
ATOM 652 C C . SER A 1 84 ? -7.688 -28.156 3.447 1 95.5 84 SER A C 1
ATOM 654 O O . SER A 1 84 ? -6.879 -28.75 2.721 1 95.5 84 SER A O 1
ATOM 656 N N . ASN A 1 85 ? -7.492 -27.891 4.688 1 96.06 85 ASN A N 1
ATOM 657 C CA . ASN A 1 85 ? -6.359 -28.516 5.371 1 96.06 85 ASN A CA 1
ATOM 658 C C . ASN A 1 85 ? -6.617 -29.984 5.668 1 96.06 85 ASN A C 1
ATOM 660 O O . ASN A 1 85 ? -5.68 -30.734 5.93 1 96.06 85 ASN A O 1
ATOM 664 N N . ASP A 1 86 ? -7.863 -30.406 5.684 1 96 86 ASP A N 1
ATOM 665 C CA . ASP A 1 86 ? -8.266 -31.797 5.922 1 96 86 ASP A CA 1
ATOM 666 C C . ASP A 1 86 ? -8.188 -32.625 4.637 1 96 86 ASP A C 1
ATOM 668 O O . ASP A 1 86 ? -8.984 -32.406 3.719 1 96 86 ASP A O 1
ATOM 672 N N . PRO A 1 87 ? -7.23 -33.562 4.652 1 94.19 87 PRO A N 1
ATOM 673 C CA . PRO A 1 87 ? -7.062 -34.312 3.422 1 94.19 87 PRO A CA 1
ATOM 674 C C . PRO A 1 87 ? -8.328 -35.094 3.035 1 94.19 87 PRO A C 1
ATOM 676 O O . PRO A 1 87 ? -8.547 -35.375 1.854 1 94.19 87 PRO A O 1
ATOM 679 N N . ALA A 1 88 ? -9.188 -35.406 3.986 1 96.5 88 ALA A N 1
ATOM 680 C CA . ALA A 1 88 ? -10.422 -36.125 3.691 1 96.5 88 ALA A CA 1
ATOM 681 C C . ALA A 1 88 ? -11.383 -35.25 2.889 1 96.5 88 ALA A C 1
ATOM 683 O O . ALA A 1 88 ? -12.234 -35.781 2.154 1 96.5 88 ALA A O 1
ATOM 684 N N . LEU A 1 89 ? -11.148 -33.969 2.957 1 96.25 89 LEU A N 1
ATOM 685 C CA . LEU A 1 89 ? -12.055 -33 2.318 1 96.25 89 LEU A CA 1
ATOM 686 C C . LEU A 1 89 ? -11.398 -32.375 1.102 1 96.25 89 LEU A C 1
ATOM 688 O O . LEU A 1 89 ? -12.008 -31.531 0.433 1 96.25 89 LEU A O 1
ATOM 692 N N . ASP A 1 90 ? -10.172 -32.75 0.772 1 97 90 ASP A N 1
ATOM 693 C CA . ASP A 1 90 ? -9.43 -32.062 -0.276 1 97 90 ASP A CA 1
ATOM 694 C C . ASP A 1 90 ? -8.797 -33.062 -1.248 1 97 90 ASP A C 1
ATOM 696 O O . ASP A 1 90 ? -7.574 -33.125 -1.369 1 97 90 ASP A O 1
ATOM 700 N N . LYS A 1 91 ? -9.625 -33.688 -2.07 1 95.44 91 LYS A N 1
ATOM 701 C CA . LYS A 1 91 ? -9.148 -34.594 -3.096 1 95.44 91 LYS A CA 1
ATOM 702 C C . LYS A 1 91 ? -8.492 -33.875 -4.25 1 95.44 91 LYS A C 1
ATOM 704 O O . LYS A 1 91 ? -7.684 -34.438 -4.984 1 95.44 91 LYS A O 1
ATOM 709 N N . TYR A 1 92 ? -8.859 -32.625 -4.273 1 96.62 92 TYR A N 1
ATOM 710 C CA . TYR A 1 92 ? -8.289 -31.781 -5.309 1 96.62 92 TYR A CA 1
ATOM 711 C C . TYR A 1 92 ? -6.781 -31.641 -5.125 1 96.62 92 TYR A C 1
ATOM 713 O O . TYR A 1 92 ? -6.008 -31.922 -6.043 1 96.62 92 TYR A O 1
ATOM 721 N N . THR A 1 93 ? -6.363 -31.234 -4.008 1 98.25 93 THR A N 1
ATOM 722 C CA . THR A 1 93 ? -4.949 -31.016 -3.723 1 98.25 93 THR A CA 1
ATOM 723 C C . THR A 1 93 ? -4.172 -32.344 -3.797 1 98.25 93 THR A C 1
ATOM 725 O O . THR A 1 93 ? -3.027 -32.344 -4.25 1 98.25 93 THR A O 1
ATOM 728 N N . GLU A 1 94 ? -4.777 -33.406 -3.389 1 97.94 94 GLU A N 1
ATOM 729 C CA . GLU A 1 94 ? -4.145 -34.719 -3.471 1 97.94 94 GLU A CA 1
ATOM 730 C C . GLU A 1 94 ? -3.816 -35.094 -4.914 1 97.94 94 GLU A C 1
ATOM 732 O O . GLU A 1 94 ? -2.73 -35.594 -5.199 1 97.94 94 GLU A O 1
ATOM 737 N N . ALA A 1 95 ? -4.762 -34.875 -5.766 1 98.31 95 ALA A N 1
ATOM 738 C CA . ALA A 1 95 ? -4.566 -35.188 -7.176 1 98.31 95 ALA A CA 1
ATOM 739 C C . ALA A 1 95 ? -3.418 -34.375 -7.766 1 98.31 95 ALA A C 1
ATOM 741 O O . ALA A 1 95 ? -2.635 -34.875 -8.57 1 98.31 95 ALA A O 1
ATOM 742 N N . TRP A 1 96 ? -3.307 -33.125 -7.395 1 98.5 96 TRP A N 1
ATOM 743 C CA . TRP A 1 96 ? -2.242 -32.25 -7.879 1 98.5 96 TRP A CA 1
ATOM 744 C C . TRP A 1 96 ? -0.884 -32.719 -7.363 1 98.5 96 TRP A C 1
ATOM 746 O O . TRP A 1 96 ? 0.102 -32.719 -8.102 1 98.5 96 TRP A O 1
ATOM 756 N N . LEU A 1 97 ? -0.834 -33.094 -6.098 1 98.69 97 LEU A N 1
ATOM 757 C CA . LEU A 1 97 ? 0.401 -33.625 -5.539 1 98.69 97 LEU A CA 1
ATOM 758 C C . LEU A 1 97 ? 0.855 -34.844 -6.309 1 98.69 97 LEU A C 1
ATOM 760 O O . LEU A 1 97 ? 2.029 -34.969 -6.664 1 98.69 97 LEU A O 1
ATOM 764 N N . GLN A 1 98 ? -0.108 -35.75 -6.551 1 98.56 98 GLN A N 1
ATOM 765 C CA . GLN A 1 98 ? 0.22 -36.969 -7.277 1 98.56 98 GLN A CA 1
ATOM 766 C C . GLN A 1 98 ? 0.752 -36.656 -8.672 1 98.56 98 GLN A C 1
ATOM 768 O O . GLN A 1 98 ? 1.716 -37.281 -9.133 1 98.56 98 GLN A O 1
ATOM 773 N N . LEU A 1 99 ? 0.098 -35.75 -9.328 1 98.81 99 LEU A N 1
ATOM 774 C CA . LEU A 1 99 ? 0.558 -35.312 -10.648 1 98.81 99 LEU A CA 1
ATOM 775 C C . LEU A 1 99 ? 1.998 -34.812 -10.586 1 98.81 99 LEU A C 1
ATOM 777 O O . LEU A 1 99 ? 2.82 -35.156 -11.43 1 98.81 99 LEU A O 1
ATOM 781 N N . MET A 1 100 ? 2.312 -33.969 -9.594 1 98.88 100 MET A N 1
ATOM 782 C CA . MET A 1 100 ? 3.643 -33.375 -9.477 1 98.88 100 MET A CA 1
ATOM 783 C C . MET A 1 100 ? 4.691 -34.469 -9.195 1 98.88 100 MET A C 1
ATOM 785 O O . MET A 1 100 ? 5.812 -34.375 -9.703 1 98.88 100 MET A O 1
ATOM 789 N N . VAL A 1 101 ? 4.316 -35.438 -8.383 1 98.69 101 VAL A N 1
ATOM 790 C CA . VAL A 1 101 ? 5.227 -36.531 -8.094 1 98.69 101 VAL A CA 1
ATOM 791 C C . VAL A 1 101 ? 5.492 -37.344 -9.367 1 98.69 101 VAL A C 1
ATOM 793 O O . VAL A 1 101 ? 6.645 -37.625 -9.711 1 98.69 101 VAL A O 1
ATOM 796 N N . GLU A 1 102 ? 4.445 -37.656 -10.078 1 98.69 102 GLU A N 1
ATOM 797 C CA . GLU A 1 102 ? 4.551 -38.469 -11.281 1 98.69 102 GLU A CA 1
ATOM 798 C C . GLU A 1 102 ? 5.367 -37.75 -12.359 1 98.69 102 GLU A C 1
ATOM 800 O O . GLU A 1 102 ? 6.18 -38.375 -13.047 1 98.69 102 GLU A O 1
ATOM 805 N N . GLU A 1 103 ? 5.125 -36.469 -12.492 1 98.62 103 GLU A N 1
ATOM 806 C CA . GLU A 1 103 ? 5.77 -35.688 -13.547 1 98.62 103 GLU A CA 1
ATOM 807 C C . GLU A 1 103 ? 7.047 -35.031 -13.047 1 98.62 103 GLU A C 1
ATOM 809 O O . GLU A 1 103 ? 7.695 -34.281 -13.781 1 98.62 103 GLU A O 1
ATOM 814 N N . GLU A 1 104 ? 7.375 -35.219 -11.805 1 98.19 104 GLU A N 1
ATOM 815 C CA . GLU A 1 104 ? 8.609 -34.75 -11.18 1 98.19 104 GLU A CA 1
ATOM 816 C C . GLU A 1 104 ? 8.727 -33.25 -11.25 1 98.19 104 GLU A C 1
ATOM 818 O O . GLU A 1 104 ? 9.766 -32.719 -11.641 1 98.19 104 GLU A O 1
ATOM 823 N N . VAL A 1 105 ? 7.648 -32.562 -11.055 1 98.69 105 VAL A N 1
ATOM 824 C CA . VAL A 1 105 ? 7.684 -31.109 -10.852 1 98.69 105 VAL A CA 1
ATOM 825 C C . VAL A 1 105 ? 8.07 -30.797 -9.406 1 98.69 105 VAL A C 1
ATOM 827 O O . VAL A 1 105 ? 7.371 -31.172 -8.469 1 98.69 105 VAL A O 1
ATOM 830 N N . LYS A 1 106 ? 9.031 -30.016 -9.141 1 98.44 106 LYS A N 1
ATOM 831 C CA . LYS A 1 106 ? 9.703 -30 -7.848 1 98.44 106 LYS A CA 1
ATOM 832 C C . LYS A 1 106 ? 9.359 -28.734 -7.066 1 98.44 106 LYS A C 1
ATOM 834 O O . LYS A 1 106 ? 9.836 -28.547 -5.945 1 98.44 106 LYS A O 1
ATOM 839 N N . ILE A 1 107 ? 8.609 -27.812 -7.641 1 98.94 107 ILE A N 1
ATOM 840 C CA . ILE A 1 107 ? 8.297 -26.562 -6.961 1 98.94 107 ILE A CA 1
ATOM 841 C C . ILE A 1 107 ? 6.793 -26.312 -7.004 1 98.94 107 ILE A C 1
ATOM 843 O O . ILE A 1 107 ? 6.188 -26.297 -8.078 1 98.94 107 ILE A O 1
ATOM 847 N N . VAL A 1 108 ? 6.164 -26.141 -5.863 1 98.94 108 VAL A N 1
ATOM 848 C CA . VAL A 1 108 ? 4.746 -25.812 -5.789 1 98.94 108 VAL A CA 1
ATOM 849 C C . VAL A 1 108 ? 4.566 -24.422 -5.207 1 98.94 108 VAL A C 1
ATOM 851 O O . VAL A 1 108 ? 5.262 -24.047 -4.262 1 98.94 108 VAL A O 1
ATOM 854 N N . ILE A 1 109 ? 3.795 -23.609 -5.852 1 98.88 109 ILE A N 1
ATOM 855 C CA . ILE A 1 109 ? 3.277 -22.375 -5.273 1 98.88 109 ILE A CA 1
ATOM 856 C C . ILE A 1 109 ? 1.91 -22.641 -4.645 1 98.88 109 ILE A C 1
ATOM 858 O O . ILE A 1 109 ? 0.91 -22.766 -5.355 1 98.88 109 ILE A O 1
ATOM 862 N N . LEU A 1 110 ? 1.837 -22.703 -3.352 1 98.75 110 LEU A N 1
ATOM 863 C CA . LEU A 1 110 ? 0.574 -22.891 -2.643 1 98.75 110 LEU A CA 1
ATOM 864 C C . LEU A 1 110 ? -0.079 -21.547 -2.342 1 98.75 110 LEU A C 1
ATOM 866 O O . LEU A 1 110 ? 0.444 -20.766 -1.545 1 98.75 110 LEU A O 1
ATOM 870 N N . VAL A 1 111 ? -1.142 -21.312 -2.969 1 98.12 111 VAL A N 1
ATOM 871 C CA . VAL A 1 111 ? -1.851 -20.047 -2.783 1 98.12 111 VAL A CA 1
ATOM 872 C C . VAL A 1 111 ? -3.17 -20.312 -2.055 1 98.12 111 VAL A C 1
ATOM 874 O O . VAL A 1 111 ? -3.934 -21.203 -2.432 1 98.12 111 VAL A O 1
ATOM 877 N N . GLY A 1 112 ? -3.451 -19.594 -1.015 1 96.25 112 GLY A N 1
ATOM 878 C CA . GLY A 1 112 ? -4.719 -19.734 -0.317 1 96.25 112 GLY A CA 1
ATOM 879 C C . GLY A 1 112 ? -4.582 -19.656 1.191 1 96.25 112 GLY A C 1
ATOM 880 O O . GLY A 1 112 ? -3.648 -19.047 1.704 1 96.25 112 GLY A O 1
ATOM 881 N N . ASP A 1 113 ? -5.57 -20.203 1.843 1 95.06 113 ASP A N 1
ATOM 882 C CA . ASP A 1 113 ? -5.496 -20.297 3.299 1 95.06 113 ASP A CA 1
ATOM 883 C C . ASP A 1 113 ? -4.402 -21.266 3.732 1 95.06 113 ASP A C 1
ATOM 885 O O . ASP A 1 113 ? -4.031 -22.172 2.98 1 95.06 113 ASP A O 1
ATOM 889 N N . LEU A 1 114 ? -3.924 -21.016 4.883 1 97.5 114 LEU A N 1
ATOM 890 C CA . LEU A 1 114 ? -2.896 -21.891 5.449 1 97.5 114 LEU A CA 1
ATOM 891 C C . LEU A 1 114 ? -3.383 -23.328 5.508 1 97.5 114 LEU A C 1
ATOM 893 O O . LEU A 1 114 ? -4.477 -23.609 6.004 1 97.5 114 LEU A O 1
ATOM 897 N N . ALA A 1 115 ? -2.59 -24.188 4.996 1 97.75 115 ALA A N 1
ATOM 898 C CA . ALA A 1 115 ? -2.848 -25.625 5.012 1 97.75 115 ALA A CA 1
ATOM 899 C C . ALA A 1 115 ? -1.594 -26.391 5.402 1 97.75 115 ALA A C 1
ATOM 901 O O . ALA A 1 115 ? -0.937 -27 4.551 1 97.75 115 ALA A O 1
ATOM 902 N N . PRO A 1 116 ? -1.34 -26.453 6.672 1 98.38 116 PRO A N 1
ATOM 903 C CA . PRO A 1 116 ? -0.096 -27.078 7.133 1 98.38 116 PRO A CA 1
ATOM 904 C C . PRO A 1 116 ? 0.028 -28.531 6.715 1 98.38 116 PRO A C 1
ATOM 906 O O . PRO A 1 116 ? 1.131 -29.016 6.43 1 98.38 116 PRO A O 1
ATOM 909 N N . TYR A 1 117 ? -1.052 -29.25 6.699 1 98.5 117 TYR A N 1
ATOM 910 C CA . TYR A 1 117 ? -1.003 -30.641 6.289 1 98.5 117 TYR A CA 1
ATOM 911 C C . TYR A 1 117 ? -0.41 -30.781 4.891 1 98.5 117 TYR A C 1
ATOM 913 O O . TYR A 1 117 ? 0.486 -31.594 4.664 1 98.5 117 TYR A O 1
ATOM 921 N N . TRP A 1 118 ? -0.896 -30 3.992 1 98.75 118 TRP A N 1
ATOM 922 C CA . TRP A 1 118 ? -0.466 -30.109 2.604 1 98.75 118 TRP A CA 1
ATOM 923 C C . TRP A 1 118 ? 0.966 -29.625 2.434 1 98.75 118 TRP A C 1
ATOM 925 O O . TRP A 1 118 ? 1.726 -30.156 1.625 1 98.75 118 TRP A O 1
ATOM 935 N N . ILE A 1 119 ? 1.354 -28.562 3.121 1 98.81 119 ILE A N 1
ATOM 936 C CA . ILE A 1 119 ? 2.748 -28.141 3.1 1 98.81 119 ILE A CA 1
ATOM 937 C C . ILE A 1 119 ? 3.656 -29.312 3.465 1 98.81 119 ILE A C 1
ATOM 939 O O . ILE A 1 119 ? 4.602 -29.625 2.738 1 98.81 119 ILE A O 1
ATOM 943 N N . GLY A 1 120 ? 3.311 -29.984 4.547 1 98.56 120 GLY A N 1
ATOM 944 C CA . GLY A 1 120 ? 4.086 -31.125 4.98 1 98.56 120 GLY A CA 1
ATOM 945 C C . GLY A 1 120 ? 4.117 -32.25 3.953 1 98.56 120 GLY A C 1
ATOM 946 O O . GLY A 1 120 ? 5.168 -32.844 3.723 1 98.56 120 GLY A O 1
ATOM 947 N N . ARG A 1 121 ? 2.971 -32.5 3.35 1 98.5 121 ARG A N 1
ATOM 948 C CA . ARG A 1 121 ? 2.871 -33.594 2.383 1 98.5 121 ARG A CA 1
ATOM 949 C C . ARG A 1 121 ? 3.75 -33.344 1.166 1 98.5 121 ARG A C 1
ATOM 951 O O . ARG A 1 121 ? 4.422 -34.25 0.67 1 98.5 121 ARG A O 1
ATOM 958 N N . PHE A 1 122 ? 3.707 -32.094 0.66 1 98.81 122 PHE A N 1
ATOM 959 C CA . PHE A 1 122 ? 4.574 -31.734 -0.458 1 98.81 122 PHE A CA 1
ATOM 960 C C . PHE A 1 122 ? 6.039 -31.891 -0.073 1 98.81 122 PHE A C 1
ATOM 962 O O . PHE A 1 122 ? 6.836 -32.438 -0.836 1 98.81 122 PHE A O 1
ATOM 969 N N . LYS A 1 123 ? 6.383 -31.516 1.117 1 98.62 123 LYS A N 1
ATOM 970 C CA . LYS A 1 123 ? 7.754 -31.609 1.607 1 98.62 123 LYS A CA 1
ATOM 971 C C . LYS A 1 123 ? 8.195 -33.062 1.709 1 98.62 123 LYS A C 1
ATOM 973 O O . LYS A 1 123 ? 9.344 -33.406 1.4 1 98.62 123 LYS A O 1
ATOM 978 N N . ASP A 1 124 ? 7.301 -33.875 2.129 1 98.25 124 ASP A N 1
ATOM 979 C CA . ASP A 1 124 ? 7.594 -35.312 2.258 1 98.25 124 ASP A CA 1
ATOM 980 C C . ASP A 1 124 ? 8.039 -35.906 0.923 1 98.25 124 ASP A C 1
ATOM 982 O O . ASP A 1 124 ? 8.75 -36.906 0.891 1 98.25 124 ASP A O 1
ATOM 986 N N . HIS A 1 125 ? 7.582 -35.344 -0.098 1 98.5 125 HIS A N 1
ATOM 987 C CA . HIS A 1 125 ? 7.91 -35.875 -1.423 1 98.5 125 HIS A CA 1
ATOM 988 C C . HIS A 1 125 ? 9.055 -35.094 -2.051 1 98.5 125 HIS A C 1
ATOM 990 O O . HIS A 1 125 ? 9.281 -35.156 -3.26 1 98.5 125 HIS A O 1
ATOM 996 N N . GLY A 1 126 ? 9.688 -34.188 -1.284 1 98.19 126 GLY A N 1
ATOM 997 C CA . GLY A 1 126 ? 10.859 -33.469 -1.747 1 98.19 126 GLY A CA 1
ATOM 998 C C . GLY A 1 126 ? 10.516 -32.281 -2.609 1 98.19 126 GLY A C 1
ATOM 999 O O . GLY A 1 126 ? 11.367 -31.766 -3.344 1 98.19 126 GLY A O 1
ATOM 1000 N N . ILE A 1 127 ? 9.312 -31.859 -2.576 1 98.81 127 ILE A N 1
ATOM 1001 C CA . ILE A 1 127 ? 8.867 -30.719 -3.371 1 98.81 127 ILE A CA 1
ATOM 1002 C C . ILE A 1 127 ? 9.094 -29.422 -2.59 1 98.81 127 ILE A C 1
ATOM 1004 O O . ILE A 1 127 ? 8.789 -29.344 -1.397 1 98.81 127 ILE A O 1
ATOM 1008 N N . VAL A 1 128 ? 9.719 -28.391 -3.23 1 98.81 128 VAL A N 1
ATOM 1009 C CA . VAL A 1 128 ? 9.906 -27.062 -2.656 1 98.81 128 VAL A CA 1
ATOM 1010 C C . VAL A 1 128 ? 8.562 -26.344 -2.559 1 98.81 128 VAL A C 1
ATOM 1012 O O . VAL A 1 128 ? 7.797 -26.312 -3.525 1 98.81 128 VAL A O 1
ATOM 1015 N N . VAL A 1 129 ? 8.273 -25.75 -1.376 1 98.94 129 VAL A N 1
ATOM 1016 C CA . VAL A 1 129 ? 6.969 -25.125 -1.157 1 98.94 129 VAL A CA 1
ATOM 1017 C C . VAL A 1 129 ? 7.137 -23.625 -1.03 1 98.94 129 VAL A C 1
ATOM 1019 O O . VAL A 1 129 ? 7.801 -23.141 -0.109 1 98.94 129 VAL A O 1
ATOM 1022 N N . VAL A 1 130 ? 6.602 -22.891 -1.958 1 98.94 130 VAL A N 1
ATOM 1023 C CA . VAL A 1 130 ? 6.379 -21.453 -1.845 1 98.94 130 VAL A CA 1
ATOM 1024 C C . VAL A 1 130 ? 4.953 -21.188 -1.375 1 98.94 130 VAL A C 1
ATOM 1026 O O . VAL A 1 130 ? 3.99 -21.562 -2.047 1 98.94 130 VAL A O 1
ATOM 1029 N N . PHE A 1 131 ? 4.812 -20.562 -0.203 1 98.88 131 PHE A N 1
ATOM 1030 C CA . PHE A 1 131 ? 3.482 -20.328 0.34 1 98.88 131 PHE A CA 1
ATOM 1031 C C . PHE A 1 131 ? 3.09 -18.859 0.171 1 98.88 131 PHE A C 1
ATOM 1033 O O . PHE A 1 131 ? 3.83 -17.969 0.58 1 98.88 131 PHE A O 1
ATOM 1040 N N . ARG A 1 132 ? 1.98 -18.625 -0.46 1 98.62 132 ARG A N 1
ATOM 1041 C CA . ARG A 1 132 ? 1.396 -17.297 -0.633 1 98.62 132 ARG A CA 1
ATOM 1042 C C . ARG A 1 132 ? -0.008 -17.234 -0.041 1 98.62 132 ARG A C 1
ATOM 1044 O O . ARG A 1 132 ? -0.973 -17.672 -0.672 1 98.62 132 ARG A O 1
ATOM 1051 N N . ALA A 1 133 ? -0.128 -16.625 1.102 1 97.69 133 ALA A N 1
ATOM 1052 C CA . ALA A 1 133 ? -1.433 -16.453 1.734 1 97.69 133 ALA A CA 1
ATOM 1053 C C . ALA A 1 133 ? -2.262 -15.398 1 1 97.69 133 ALA A C 1
ATOM 1055 O O . ALA A 1 133 ? -1.716 -14.422 0.472 1 97.69 133 ALA A O 1
ATOM 1056 N N . LEU A 1 134 ? -3.555 -15.609 0.963 1 94.81 134 LEU A N 1
ATOM 1057 C CA . LEU A 1 134 ? -4.434 -14.57 0.444 1 94.81 134 LEU A CA 1
ATOM 1058 C C . LEU A 1 134 ? -4.332 -13.305 1.282 1 94.81 134 LEU A C 1
ATOM 1060 O O . LEU A 1 134 ? -4.32 -12.195 0.741 1 94.81 134 LEU A O 1
ATOM 1064 N N . GLN A 1 135 ? -4.242 -13.5 2.576 1 96.19 135 GLN A N 1
ATOM 1065 C CA . GLN A 1 135 ? -3.979 -12.438 3.543 1 96.19 135 GLN A CA 1
ATOM 1066 C C . GLN A 1 135 ? -2.781 -12.781 4.422 1 96.19 135 GLN A C 1
ATOM 1068 O O . GLN A 1 135 ? -2.918 -13.492 5.418 1 96.19 135 GLN A O 1
ATOM 1073 N N . PRO A 1 136 ? -1.668 -12.242 4.07 1 98.12 136 PRO A N 1
ATOM 1074 C CA . PRO A 1 136 ? -0.515 -12.531 4.926 1 98.12 136 PRO A CA 1
ATOM 1075 C C . PRO A 1 136 ? -0.646 -11.922 6.32 1 98.12 136 PRO A C 1
ATOM 1077 O O . PRO A 1 136 ? -1.03 -10.758 6.449 1 98.12 136 PRO A O 1
ATOM 1080 N N . THR A 1 137 ? -0.413 -12.672 7.316 1 98.31 137 THR A N 1
ATOM 1081 C CA . THR A 1 137 ? -0.347 -12.242 8.711 1 98.31 137 THR A CA 1
ATOM 1082 C C . THR A 1 137 ? 0.899 -12.805 9.391 1 98.31 137 THR A C 1
ATOM 1084 O O . THR A 1 137 ? 1.546 -13.711 8.867 1 98.31 137 THR A O 1
ATOM 1087 N N . VAL A 1 138 ? 1.233 -12.203 10.516 1 98.44 138 VAL A N 1
ATOM 1088 C CA . VAL A 1 138 ? 2.34 -12.719 11.32 1 98.44 138 VAL A CA 1
ATOM 1089 C C . VAL A 1 138 ? 2.094 -14.188 11.664 1 98.44 138 VAL A C 1
ATOM 1091 O O . VAL A 1 138 ? 2.979 -15.031 11.484 1 98.44 138 VAL A O 1
ATOM 1094 N N . ASP A 1 139 ? 0.891 -14.523 12.023 1 98.19 139 ASP A N 1
ATOM 1095 C CA . ASP A 1 139 ? 0.554 -15.859 12.508 1 98.19 139 ASP A CA 1
ATOM 1096 C C . ASP A 1 139 ? 0.645 -16.891 11.391 1 98.19 139 ASP A C 1
ATOM 1098 O O . ASP A 1 139 ? 1.264 -17.953 11.562 1 98.19 139 ASP A O 1
ATOM 1102 N N . ASN A 1 140 ? 0.039 -16.609 10.258 1 98.5 140 ASN A N 1
ATOM 1103 C CA . ASN A 1 140 ? 0.069 -17.625 9.211 1 98.5 140 ASN A CA 1
ATOM 1104 C C . ASN A 1 140 ? 1.45 -17.734 8.57 1 98.5 140 ASN A C 1
ATOM 1106 O O . ASN A 1 140 ? 1.812 -18.797 8.039 1 98.5 140 ASN A O 1
ATOM 1110 N N . THR A 1 141 ? 2.227 -16.641 8.633 1 98.81 141 THR A N 1
ATOM 1111 C CA . THR A 1 141 ? 3.609 -16.703 8.172 1 98.81 141 THR A CA 1
ATOM 1112 C C . THR A 1 141 ? 4.418 -17.688 9.023 1 98.81 141 THR A C 1
ATOM 1114 O O . THR A 1 141 ? 5.043 -18.609 8.5 1 98.81 141 THR A O 1
ATOM 1117 N N . LYS A 1 142 ? 4.363 -17.484 10.336 1 98.81 142 LYS A N 1
ATOM 1118 C CA . LYS A 1 142 ? 5.105 -18.359 11.258 1 98.81 142 LYS A CA 1
ATOM 1119 C C . LYS A 1 142 ? 4.637 -19.797 11.148 1 98.81 142 LYS A C 1
ATOM 1121 O O . LYS A 1 142 ? 5.457 -20.719 11.094 1 98.81 142 LYS A O 1
ATOM 1126 N N . ALA A 1 143 ? 3.34 -19.984 11.047 1 98.81 143 ALA A N 1
ATOM 1127 C CA . ALA A 1 143 ? 2.771 -21.328 10.961 1 98.81 143 ALA A CA 1
ATOM 1128 C C . ALA A 1 143 ? 3.191 -22.031 9.672 1 98.81 143 ALA A C 1
ATOM 1130 O O . ALA A 1 143 ? 3.443 -23.234 9.664 1 98.81 143 ALA A O 1
ATOM 1131 N N . ALA A 1 144 ? 3.184 -21.312 8.57 1 98.88 144 ALA A N 1
ATOM 1132 C CA . ALA A 1 144 ? 3.602 -21.891 7.297 1 98.88 144 ALA A CA 1
ATOM 1133 C C . ALA A 1 144 ? 5.059 -22.344 7.348 1 98.88 144 ALA A C 1
ATOM 1135 O O . ALA A 1 144 ? 5.398 -23.422 6.855 1 98.88 144 ALA A O 1
ATOM 1136 N N . ILE A 1 145 ? 5.906 -21.5 7.941 1 98.81 145 ILE A N 1
ATOM 1137 C CA . ILE A 1 145 ? 7.32 -21.828 8.078 1 98.81 145 ILE A CA 1
ATOM 1138 C C . ILE A 1 145 ? 7.488 -23.062 8.953 1 98.81 145 ILE A C 1
ATOM 1140 O O . ILE A 1 145 ? 8.234 -23.984 8.602 1 98.81 145 ILE A O 1
ATOM 1144 N N . ASP A 1 146 ? 6.746 -23.094 10.047 1 98.81 146 ASP A N 1
ATOM 1145 C CA . ASP A 1 146 ? 6.801 -24.234 10.961 1 98.81 146 ASP A CA 1
ATOM 1146 C C . ASP A 1 146 ? 6.355 -25.516 10.25 1 98.81 146 ASP A C 1
ATOM 1148 O O . ASP A 1 146 ? 6.836 -26.609 10.57 1 98.81 146 ASP A O 1
ATOM 1152 N N . ALA A 1 147 ? 5.457 -25.375 9.281 1 98.75 147 ALA A N 1
ATOM 1153 C CA . ALA A 1 147 ? 4.934 -26.531 8.555 1 98.75 147 ALA A CA 1
ATOM 1154 C C . ALA A 1 147 ? 5.91 -26.984 7.469 1 98.75 147 ALA A C 1
ATOM 1156 O O . ALA A 1 147 ? 5.758 -28.062 6.902 1 98.75 147 ALA A O 1
ATOM 1157 N N . GLY A 1 148 ? 6.855 -26.109 7.094 1 98.69 148 GLY A N 1
ATOM 1158 C CA . GLY A 1 148 ? 7.906 -26.547 6.191 1 98.69 148 GLY A CA 1
ATOM 1159 C C . GLY A 1 148 ? 8.008 -25.703 4.934 1 98.69 148 GLY A C 1
ATOM 1160 O O . GLY A 1 148 ? 8.766 -26.031 4.02 1 98.69 148 GLY A O 1
ATOM 1161 N N . ALA A 1 149 ? 7.266 -24.625 4.848 1 98.81 149 ALA A N 1
ATOM 1162 C CA . ALA A 1 149 ? 7.367 -23.766 3.67 1 98.81 149 ALA A CA 1
ATOM 1163 C C . ALA A 1 149 ? 8.805 -23.281 3.461 1 98.81 149 ALA A C 1
ATOM 1165 O O . ALA A 1 149 ? 9.492 -22.938 4.422 1 98.81 149 ALA A O 1
ATOM 1166 N N . ASP A 1 150 ? 9.258 -23.281 2.221 1 98.75 150 ASP A N 1
ATOM 1167 C CA . ASP A 1 150 ? 10.641 -22.922 1.905 1 98.75 150 ASP A CA 1
ATOM 1168 C C . ASP A 1 150 ? 10.758 -21.422 1.622 1 98.75 150 ASP A C 1
ATOM 1170 O O . ASP A 1 150 ? 11.82 -20.828 1.809 1 98.75 150 ASP A O 1
ATOM 1174 N N . ILE A 1 151 ? 9.727 -20.812 1.088 1 98.81 151 ILE A N 1
ATOM 1175 C CA . ILE A 1 151 ? 9.656 -19.391 0.737 1 98.81 151 ILE A CA 1
ATOM 1176 C C . ILE A 1 151 ? 8.273 -18.844 1.09 1 98.81 151 ILE A C 1
ATOM 1178 O O . ILE A 1 151 ? 7.262 -19.531 0.902 1 98.81 151 ILE A O 1
ATOM 1182 N N . ILE A 1 152 ? 8.219 -17.656 1.648 1 98.88 152 ILE A N 1
ATOM 1183 C CA . ILE A 1 152 ? 6.977 -16.953 1.952 1 98.88 152 ILE A CA 1
ATOM 1184 C C . ILE A 1 152 ? 6.781 -15.797 0.972 1 98.88 152 ILE A C 1
ATOM 1186 O O . ILE A 1 152 ? 7.73 -15.086 0.647 1 98.88 152 ILE A O 1
ATOM 1190 N N . VAL A 1 153 ? 5.578 -15.664 0.486 1 98.88 153 VAL A N 1
ATOM 1191 C CA . VAL A 1 153 ? 5.25 -14.508 -0.347 1 98.88 153 VAL A CA 1
ATOM 1192 C C . VAL A 1 153 ? 4.422 -13.508 0.455 1 98.88 153 VAL A C 1
ATOM 1194 O O . VAL A 1 153 ? 3.352 -13.852 0.964 1 98.88 153 VAL A O 1
ATOM 1197 N N . ALA A 1 154 ? 4.914 -12.32 0.616 1 98.81 154 ALA A N 1
ATOM 1198 C CA . ALA A 1 154 ? 4.211 -11.211 1.248 1 98.81 154 ALA A CA 1
ATOM 1199 C C . ALA A 1 154 ? 3.383 -10.43 0.227 1 98.81 154 ALA A C 1
ATOM 1201 O O . ALA A 1 154 ? 3.91 -9.578 -0.485 1 98.81 154 ALA A O 1
ATOM 1202 N N . THR A 1 155 ? 2.131 -10.695 0.23 1 98.38 155 THR A N 1
ATOM 1203 C CA . THR A 1 155 ? 1.25 -10.094 -0.766 1 98.38 155 THR A CA 1
ATOM 1204 C C . THR A 1 155 ? 0.587 -8.836 -0.215 1 98.38 155 THR A C 1
ATOM 1206 O O . THR A 1 155 ? -0.11 -8.891 0.8 1 98.38 155 THR A O 1
ATOM 1209 N N . GLY A 1 156 ? 0.825 -7.77 -0.9 1 98.19 156 GLY A N 1
ATOM 1210 C CA . GLY A 1 156 ? 0.208 -6.516 -0.502 1 98.19 156 GLY A CA 1
ATOM 1211 C C . GLY A 1 156 ? -1.095 -6.234 -1.228 1 98.19 156 GLY A C 1
ATOM 1212 O O . GLY A 1 156 ? -1.367 -6.824 -2.275 1 98.19 156 GLY A O 1
ATOM 1213 N N . PHE A 1 157 ? -1.769 -5.289 -0.687 1 97.81 157 PHE A N 1
ATOM 1214 C CA . PHE A 1 157 ? -3.057 -4.84 -1.199 1 97.81 157 PHE A CA 1
ATOM 1215 C C . PHE A 1 157 ? -2.914 -4.273 -2.607 1 97.81 157 PHE A C 1
ATOM 1217 O O . PHE A 1 157 ? -3.904 -4.125 -3.326 1 97.81 157 PHE A O 1
ATOM 1224 N N . ASP A 1 158 ? -1.719 -4.031 -3.08 1 98.38 158 ASP A N 1
ATOM 1225 C CA . ASP A 1 158 ? -1.445 -3.432 -4.383 1 98.38 158 ASP A CA 1
ATOM 1226 C C . ASP A 1 158 ? -1.562 -4.469 -5.5 1 98.38 158 ASP A C 1
ATOM 1228 O O . ASP A 1 158 ? -1.485 -4.125 -6.68 1 98.38 158 ASP A O 1
ATOM 1232 N N . GLU A 1 159 ? -1.78 -5.727 -5.168 1 97.38 159 GLU A N 1
ATOM 1233 C CA . GLU A 1 159 ? -1.811 -6.789 -6.172 1 97.38 159 GLU A CA 1
ATOM 1234 C C . GLU A 1 159 ? -3.09 -6.727 -7 1 97.38 159 GLU A C 1
ATOM 1236 O O . GLU A 1 159 ? -4.023 -6 -6.66 1 97.38 159 GLU A O 1
ATOM 1241 N N . GLY A 1 160 ? -3.055 -7.434 -8.055 1 95.69 160 GLY A N 1
ATOM 1242 C CA . GLY A 1 160 ? -4.266 -7.785 -8.773 1 95.69 160 GLY A CA 1
ATOM 1243 C C . GLY A 1 160 ? -4.836 -9.133 -8.367 1 95.69 160 GLY A C 1
ATOM 1244 O O . GLY A 1 160 ? -4.363 -9.742 -7.41 1 95.69 160 GLY A O 1
ATOM 1245 N N . GLY A 1 161 ? -5.934 -9.531 -9.086 1 94.31 161 GLY A N 1
ATOM 1246 C CA . GLY A 1 161 ? -6.57 -10.781 -8.703 1 94.31 161 GLY A CA 1
ATOM 1247 C C . GLY A 1 161 ? -7.359 -10.68 -7.41 1 94.31 161 GLY A C 1
ATOM 1248 O O . GLY A 1 161 ? -8.07 -9.695 -7.188 1 94.31 161 GLY A O 1
ATOM 1249 N N . THR A 1 162 ? -7.203 -11.727 -6.59 1 93.88 162 THR A N 1
ATOM 1250 C CA . THR A 1 162 ? -7.852 -11.711 -5.281 1 93.88 162 THR A CA 1
ATOM 1251 C C . THR A 1 162 ? -7.07 -10.844 -4.301 1 93.88 162 THR A C 1
ATOM 1253 O O . THR A 1 162 ? -6.07 -11.281 -3.734 1 93.88 162 THR A O 1
ATOM 1256 N N . VAL A 1 163 ? -7.586 -9.664 -4.066 1 95.56 163 VAL A N 1
ATOM 1257 C CA . VAL A 1 163 ? -6.902 -8.664 -3.254 1 95.56 163 VAL A CA 1
ATOM 1258 C C . VAL A 1 163 ? -7.117 -8.969 -1.772 1 95.56 163 VAL A C 1
ATOM 1260 O O . VAL A 1 163 ? -8.227 -9.32 -1.358 1 95.56 163 VAL A O 1
ATOM 1263 N N . PRO A 1 164 ? -6.02 -8.859 -0.977 1 95.81 164 PRO A N 1
ATOM 1264 C CA . PRO A 1 164 ? -6.145 -9.156 0.452 1 95.81 164 PRO A CA 1
ATOM 1265 C C . PRO A 1 164 ? -7.242 -8.344 1.131 1 95.81 164 PRO A C 1
ATOM 1267 O O . PRO A 1 164 ? -7.422 -7.164 0.822 1 95.81 164 PRO A O 1
ATOM 1270 N N . TYR A 1 165 ? -7.91 -8.898 2.088 1 92.75 165 TYR A N 1
ATOM 1271 C CA . TYR A 1 165 ? -9.133 -8.336 2.646 1 92.75 165 TYR A CA 1
ATOM 1272 C C . TYR A 1 165 ? -8.812 -7.246 3.666 1 92.75 165 TYR A C 1
ATOM 1274 O O . TYR A 1 165 ? -9.641 -6.383 3.943 1 92.75 165 TYR A O 1
ATOM 1282 N N . GLN A 1 166 ? -7.609 -7.207 4.254 1 93.06 166 GLN A N 1
ATOM 1283 C CA . GLN A 1 166 ? -7.348 -6.25 5.324 1 93.06 166 GLN A CA 1
ATOM 1284 C C . GLN A 1 166 ? -6.805 -4.938 4.77 1 93.06 166 GLN A C 1
ATOM 1286 O O . GLN A 1 166 ? -6.602 -3.979 5.516 1 93.06 166 GLN A O 1
ATOM 1291 N N . GLY A 1 167 ? -6.504 -4.875 3.57 1 94.25 167 GLY A N 1
ATOM 1292 C CA . GLY A 1 167 ? -6.109 -3.617 2.959 1 94.25 167 GLY A CA 1
ATOM 1293 C C . GLY A 1 167 ? -4.742 -3.137 3.41 1 94.25 167 GLY A C 1
ATOM 1294 O O . GLY A 1 167 ? -4.527 -1.937 3.592 1 94.25 167 GLY A O 1
ATOM 1295 N N . ILE A 1 168 ? -3.82 -4.031 3.676 1 97.94 168 ILE A N 1
ATOM 1296 C CA . ILE A 1 168 ? -2.449 -3.664 4.012 1 97.94 168 ILE A CA 1
ATOM 1297 C C . ILE A 1 168 ? -1.606 -3.594 2.74 1 97.94 168 ILE A C 1
ATOM 1299 O O . ILE A 1 168 ? -1.38 -4.609 2.082 1 97.94 168 ILE A O 1
ATOM 1303 N N . GLY A 1 169 ? -1.158 -2.414 2.34 1 98 169 GLY A N 1
ATOM 1304 C CA . GLY A 1 169 ? -0.404 -2.203 1.115 1 98 169 GLY A CA 1
ATOM 1305 C C . GLY A 1 169 ? 0.945 -2.896 1.117 1 98 169 GLY A C 1
ATOM 1306 O O . GLY A 1 169 ? 1.451 -3.277 2.174 1 98 169 GLY A O 1
ATOM 1307 N N . THR A 1 170 ? 1.495 -3.031 -0.052 1 98.81 170 THR A N 1
ATOM 1308 C CA . THR A 1 170 ? 2.783 -3.693 -0.227 1 98.81 170 THR A CA 1
ATOM 1309 C C . THR A 1 170 ? 3.861 -3.006 0.604 1 98.81 170 THR A C 1
ATOM 1311 O O . THR A 1 170 ? 4.719 -3.672 1.188 1 98.81 170 THR A O 1
ATOM 1314 N N . PHE A 1 171 ? 3.775 -1.708 0.705 1 98.88 171 PHE A N 1
ATOM 1315 C CA . PHE A 1 171 ? 4.75 -0.895 1.422 1 98.88 171 PHE A CA 1
ATOM 1316 C C . PHE A 1 171 ? 4.824 -1.308 2.887 1 98.88 171 PHE A C 1
ATOM 1318 O O . PHE A 1 171 ? 5.895 -1.243 3.502 1 98.88 171 PHE A O 1
ATOM 1325 N N . SER A 1 172 ? 3.73 -1.781 3.449 1 98.88 172 SER A N 1
ATOM 1326 C CA . SER A 1 172 ? 3.654 -2.059 4.879 1 98.88 172 SER A CA 1
ATOM 1327 C C . SER A 1 172 ? 3.682 -3.559 5.152 1 98.88 172 SER A C 1
ATOM 1329 O O . SER A 1 172 ? 4.27 -4.004 6.141 1 98.88 172 SER A O 1
ATOM 1331 N N . ILE A 1 173 ? 3.143 -4.375 4.266 1 98.81 173 ILE A N 1
ATOM 1332 C CA . ILE A 1 173 ? 3.01 -5.801 4.551 1 98.81 173 ILE A CA 1
ATOM 1333 C C . ILE A 1 173 ? 4.363 -6.488 4.379 1 98.81 173 ILE A C 1
ATOM 1335 O O . ILE A 1 173 ? 4.676 -7.441 5.09 1 98.81 173 ILE A O 1
ATOM 1339 N N . VAL A 1 174 ? 5.23 -6.012 3.461 1 98.88 174 VAL A N 1
ATOM 1340 C CA . VAL A 1 174 ? 6.492 -6.68 3.164 1 98.88 174 VAL A CA 1
ATOM 1341 C C . VAL A 1 174 ? 7.402 -6.637 4.391 1 98.88 174 VAL A C 1
ATOM 1343 O O . VAL A 1 174 ? 7.836 -7.68 4.887 1 98.88 174 VAL A O 1
ATOM 1346 N N . PRO A 1 175 ? 7.652 -5.426 4.969 1 98.81 175 PRO A N 1
ATOM 1347 C CA . PRO A 1 175 ? 8.523 -5.449 6.145 1 98.81 175 PRO A CA 1
ATOM 1348 C C . PRO A 1 175 ? 7.906 -6.203 7.32 1 98.81 175 PRO A C 1
ATOM 1350 O O . PRO A 1 175 ? 8.625 -6.832 8.102 1 98.81 175 PRO A O 1
ATOM 1353 N N . LEU A 1 176 ? 6.578 -6.172 7.477 1 98.81 176 LEU A N 1
ATOM 1354 C CA . LEU A 1 176 ? 5.918 -6.91 8.547 1 98.81 176 LEU A CA 1
ATOM 1355 C C . LEU A 1 176 ? 6.188 -8.406 8.422 1 98.81 176 LEU A C 1
ATOM 1357 O O . LEU A 1 176 ? 6.559 -9.062 9.398 1 98.81 176 LEU A O 1
ATOM 1361 N N . ILE A 1 177 ? 6.047 -8.945 7.223 1 98.88 177 ILE A N 1
ATOM 1362 C CA . ILE A 1 177 ? 6.188 -10.375 6.992 1 98.88 177 ILE A CA 1
ATOM 1363 C C . ILE A 1 177 ? 7.664 -10.766 7.039 1 98.88 177 ILE A C 1
ATOM 1365 O O . ILE A 1 177 ? 8.016 -11.844 7.52 1 98.88 177 ILE A O 1
ATOM 1369 N N . VAL A 1 178 ? 8.539 -9.906 6.496 1 98.81 178 VAL A N 1
ATOM 1370 C CA . VAL A 1 178 ? 9.969 -10.148 6.598 1 98.81 178 VAL A CA 1
ATOM 1371 C C . VAL A 1 178 ? 10.367 -10.312 8.062 1 98.81 178 VAL A C 1
ATOM 1373 O O . VAL A 1 178 ? 11.078 -11.25 8.414 1 98.81 178 VAL A O 1
ATOM 1376 N N . ASP A 1 179 ? 9.898 -9.398 8.906 1 98.75 179 ASP A N 1
ATOM 1377 C CA . ASP A 1 179 ? 10.203 -9.484 10.336 1 98.75 179 ASP A CA 1
ATOM 1378 C C . ASP A 1 179 ? 9.602 -10.742 10.953 1 98.75 179 ASP A C 1
ATOM 1380 O O . ASP A 1 179 ? 10.234 -11.398 11.781 1 98.75 179 ASP A O 1
ATOM 1384 N N . ALA A 1 180 ? 8.398 -11.117 10.531 1 98.69 180 ALA A N 1
ATOM 1385 C CA . ALA A 1 180 ? 7.723 -12.297 11.062 1 98.69 180 ALA A CA 1
ATOM 1386 C C . ALA A 1 180 ? 8.484 -13.57 10.703 1 98.69 180 ALA A C 1
ATOM 1388 O O . ALA A 1 180 ? 8.477 -14.539 11.461 1 98.69 180 ALA A O 1
ATOM 1389 N N . ALA A 1 181 ? 9.141 -13.578 9.523 1 98.56 181 ALA A N 1
ATOM 1390 C CA . ALA A 1 181 ? 9.875 -14.742 9.055 1 98.56 181 ALA A CA 1
ATOM 1391 C C . ALA A 1 181 ? 11.156 -14.953 9.859 1 98.56 181 ALA A C 1
ATOM 1393 O O . ALA A 1 181 ? 11.734 -16.031 9.844 1 98.56 181 ALA A O 1
ATOM 1394 N N . GLU A 1 182 ? 11.688 -13.906 10.508 1 97.81 182 GLU A N 1
ATOM 1395 C CA . GLU A 1 182 ? 12.836 -13.945 11.406 1 97.81 182 GLU A CA 1
ATOM 1396 C C . GLU A 1 182 ? 14.062 -14.547 10.711 1 97.81 182 GLU A C 1
ATOM 1398 O O . GLU A 1 182 ? 14.836 -15.266 11.336 1 97.81 182 GLU A O 1
ATOM 1403 N N . GLY A 1 183 ? 14.164 -14.344 9.469 1 97.56 183 GLY A N 1
ATOM 1404 C CA . GLY A 1 183 ? 15.328 -14.789 8.727 1 97.56 183 GLY A CA 1
ATOM 1405 C C . GLY A 1 183 ? 15.375 -16.297 8.531 1 97.56 183 GLY A C 1
ATOM 1406 O O . GLY A 1 183 ? 16.375 -16.828 8.039 1 97.56 183 GLY A O 1
ATOM 1407 N N . ARG A 1 184 ? 14.273 -17.016 8.789 1 98.06 184 ARG A N 1
ATOM 1408 C CA . ARG A 1 184 ? 14.25 -18.469 8.703 1 98.06 184 ARG A CA 1
ATOM 1409 C C . ARG A 1 184 ? 14.125 -18.938 7.258 1 98.06 184 ARG A C 1
ATOM 1411 O O . ARG A 1 184 ? 14.656 -19.984 6.887 1 98.06 184 ARG A O 1
ATOM 1418 N N . VAL A 1 185 ? 13.344 -18.188 6.434 1 98.5 185 VAL A N 1
ATOM 1419 C CA . VAL A 1 185 ? 13.18 -18.469 5.012 1 98.5 185 VAL A CA 1
ATOM 1420 C C . VAL A 1 185 ? 13.172 -17.156 4.23 1 98.5 185 VAL A C 1
ATOM 1422 O O . VAL A 1 185 ? 12.891 -16.094 4.789 1 98.5 185 VAL A O 1
ATOM 1425 N N . PRO A 1 186 ? 13.5 -17.234 2.889 1 98.5 186 PRO A N 1
ATOM 1426 C CA . PRO A 1 186 ? 13.359 -16.031 2.07 1 98.5 186 PRO A CA 1
ATOM 1427 C C . PRO A 1 186 ? 11.906 -15.562 1.957 1 98.5 186 PRO A C 1
ATOM 1429 O O . PRO A 1 186 ? 10.984 -16.391 1.962 1 98.5 186 PRO A O 1
ATOM 1432 N N . VAL A 1 187 ? 11.75 -14.242 1.87 1 98.81 187 VAL A N 1
ATOM 1433 C CA . VAL A 1 187 ? 10.445 -13.617 1.674 1 98.81 187 VAL A CA 1
ATOM 1434 C C . VAL A 1 187 ? 10.414 -12.891 0.332 1 98.81 187 VAL A C 1
ATOM 1436 O O . VAL A 1 187 ? 11.305 -12.102 0.027 1 98.81 187 VAL A O 1
ATOM 1439 N N . PHE A 1 188 ? 9.445 -13.242 -0.487 1 98.75 188 PHE A N 1
ATOM 1440 C CA . PHE A 1 188 ? 9.227 -12.555 -1.757 1 98.75 188 PHE A CA 1
ATOM 1441 C C . PHE A 1 188 ? 8.117 -11.516 -1.63 1 98.75 188 PHE A C 1
ATOM 1443 O O . PHE A 1 188 ? 7.117 -11.75 -0.952 1 98.75 188 PHE A O 1
ATOM 1450 N N . ALA A 1 189 ? 8.305 -10.367 -2.27 1 98.69 189 ALA A N 1
ATOM 1451 C CA . ALA A 1 189 ? 7.297 -9.32 -2.289 1 98.69 189 ALA A CA 1
ATOM 1452 C C . ALA A 1 189 ? 6.363 -9.477 -3.486 1 98.69 189 ALA A C 1
ATOM 1454 O O . ALA A 1 189 ? 6.809 -9.781 -4.594 1 98.69 189 ALA A O 1
ATOM 1455 N N . ALA A 1 190 ? 5.074 -9.289 -3.232 1 98.69 190 ALA A N 1
ATOM 1456 C CA . ALA A 1 190 ? 4.062 -9.328 -4.289 1 98.69 190 ALA A CA 1
ATOM 1457 C C . ALA A 1 190 ? 3.133 -8.125 -4.195 1 98.69 190 ALA A C 1
ATOM 1459 O O . ALA A 1 190 ? 2.707 -7.742 -3.105 1 98.69 190 ALA A O 1
ATOM 1460 N N . GLY A 1 191 ? 2.822 -7.539 -5.383 1 98.38 191 GLY A N 1
ATOM 1461 C CA . GLY A 1 191 ? 1.882 -6.434 -5.473 1 98.38 191 GLY A CA 1
ATOM 1462 C C . GLY A 1 191 ? 2.541 -5.121 -5.848 1 98.38 191 GLY A C 1
ATOM 1463 O O . GLY A 1 191 ? 3.314 -4.559 -5.07 1 98.38 191 GLY A O 1
ATOM 1464 N N . GLY A 1 192 ? 2.256 -4.633 -6.996 1 98.38 192 GLY A N 1
ATOM 1465 C CA . GLY A 1 192 ? 2.674 -3.297 -7.395 1 98.38 192 GLY A CA 1
ATOM 1466 C C . GLY A 1 192 ? 4.055 -3.266 -8.023 1 98.38 192 GLY A C 1
ATOM 1467 O O . GLY A 1 192 ? 4.535 -2.203 -8.422 1 98.38 192 GLY A O 1
ATOM 1468 N N . ILE A 1 193 ? 4.715 -4.371 -8.18 1 98.62 193 ILE A N 1
ATOM 1469 C CA . ILE A 1 193 ? 6.082 -4.426 -8.672 1 98.62 193 ILE A CA 1
ATOM 1470 C C . ILE A 1 193 ? 6.078 -4.562 -10.195 1 98.62 193 ILE A C 1
ATOM 1472 O O . ILE A 1 193 ? 5.59 -5.559 -10.734 1 98.62 193 ILE A O 1
ATOM 1476 N N . ALA A 1 194 ? 6.688 -3.494 -10.867 1 98.44 194 ALA A N 1
ATOM 1477 C CA . ALA A 1 194 ? 6.508 -3.549 -12.312 1 98.44 194 ALA A CA 1
ATOM 1478 C C . ALA A 1 194 ? 7.691 -2.912 -13.039 1 98.44 194 ALA A C 1
ATOM 1480 O O . ALA A 1 194 ? 7.809 -3.016 -14.258 1 98.44 194 ALA A O 1
ATOM 1481 N N . ASP A 1 195 ? 8.562 -2.227 -12.32 1 97.81 195 ASP A N 1
ATOM 1482 C CA . ASP A 1 195 ? 9.75 -1.646 -12.938 1 97.81 195 ASP A CA 1
ATOM 1483 C C . ASP A 1 195 ? 10.93 -1.636 -11.969 1 97.81 195 ASP A C 1
ATOM 1485 O O . ASP A 1 195 ? 10.844 -2.213 -10.875 1 97.81 195 ASP A O 1
ATOM 1489 N N . ALA A 1 196 ? 12.062 -1.002 -12.406 1 97.81 196 ALA A N 1
ATOM 1490 C CA . ALA A 1 196 ? 13.289 -0.995 -11.617 1 97.81 196 ALA A CA 1
ATOM 1491 C C . ALA A 1 196 ? 13.07 -0.288 -10.281 1 97.81 196 ALA A C 1
ATOM 1493 O O . ALA A 1 196 ? 13.57 -0.734 -9.242 1 97.81 196 ALA A O 1
ATOM 1494 N N . ARG A 1 197 ? 12.312 0.818 -10.242 1 97.25 197 ARG A N 1
ATOM 1495 C CA . ARG A 1 197 ? 12.047 1.581 -9.023 1 97.25 197 ARG A CA 1
ATOM 1496 C C . ARG A 1 197 ? 11.297 0.739 -8 1 97.25 197 ARG A C 1
ATOM 1498 O O . ARG A 1 197 ? 11.68 0.689 -6.832 1 97.25 197 ARG A O 1
ATOM 1505 N N . THR A 1 198 ? 10.25 0.109 -8.484 1 98.5 198 THR A N 1
ATOM 1506 C CA . THR A 1 198 ? 9.422 -0.67 -7.566 1 98.5 198 THR A CA 1
ATOM 1507 C C . THR A 1 198 ? 10.164 -1.921 -7.098 1 98.5 198 THR A C 1
ATOM 1509 O O . THR A 1 198 ? 9.984 -2.365 -5.965 1 98.5 198 THR A O 1
ATOM 1512 N N . ALA A 1 199 ? 11 -2.514 -7.957 1 98.5 199 ALA A N 1
ATOM 1513 C CA . ALA A 1 199 ? 11.836 -3.635 -7.531 1 98.5 199 ALA A CA 1
ATOM 1514 C C . ALA A 1 199 ? 12.797 -3.209 -6.43 1 98.5 199 ALA A C 1
ATOM 1516 O O . ALA A 1 199 ? 12.883 -3.852 -5.379 1 98.5 199 ALA A O 1
ATOM 1517 N N . LYS A 1 200 ? 13.469 -2.094 -6.637 1 97.81 200 LYS A N 1
ATOM 1518 C CA . LYS A 1 200 ? 14.398 -1.574 -5.641 1 97.81 200 LYS A CA 1
ATOM 1519 C C . LYS A 1 200 ? 13.695 -1.305 -4.312 1 97.81 200 LYS A C 1
ATOM 1521 O O . LYS A 1 200 ? 14.242 -1.587 -3.246 1 97.81 200 LYS A O 1
ATOM 1526 N N . ALA A 1 201 ? 12.539 -0.768 -4.406 1 98.38 201 ALA A N 1
ATOM 1527 C CA . ALA A 1 201 ? 11.773 -0.474 -3.199 1 98.38 201 ALA A CA 1
ATOM 1528 C C . ALA A 1 201 ? 11.43 -1.754 -2.443 1 98.38 201 ALA A C 1
ATOM 1530 O O . ALA A 1 201 ? 11.516 -1.8 -1.215 1 98.38 201 ALA A O 1
ATOM 1531 N N . ALA A 1 202 ? 11.023 -2.795 -3.166 1 98.5 202 ALA A N 1
ATOM 1532 C CA . ALA A 1 202 ? 10.711 -4.07 -2.527 1 98.5 202 ALA A CA 1
ATOM 1533 C C . ALA A 1 202 ? 11.922 -4.617 -1.771 1 98.5 202 ALA A C 1
ATOM 1535 O O . ALA A 1 202 ? 11.797 -5.055 -0.625 1 98.5 202 ALA A O 1
ATOM 1536 N N . PHE A 1 203 ? 13.055 -4.57 -2.367 1 98 203 PHE A N 1
ATOM 1537 C CA . PHE A 1 203 ? 14.266 -5.047 -1.72 1 98 203 PHE A CA 1
ATOM 1538 C C . PHE A 1 203 ? 14.633 -4.164 -0.533 1 98 203 PHE A C 1
ATOM 1540 O O . PHE A 1 203 ? 15.086 -4.66 0.501 1 98 203 PHE A O 1
ATOM 1547 N N . ALA A 1 204 ? 14.414 -2.867 -0.661 1 97.12 204 ALA A N 1
ATOM 1548 C CA . ALA A 1 204 ? 14.672 -1.952 0.448 1 97.12 204 ALA A CA 1
ATOM 1549 C C . ALA A 1 204 ? 13.805 -2.287 1.653 1 97.12 204 ALA A C 1
ATOM 1551 O O . ALA A 1 204 ? 14.227 -2.125 2.801 1 97.12 204 ALA A O 1
ATOM 1552 N N . LEU A 1 205 ? 12.648 -2.797 1.395 1 98.25 205 LEU A N 1
ATOM 1553 C CA . LEU A 1 205 ? 11.711 -3.139 2.463 1 98.25 205 LEU A CA 1
ATOM 1554 C C . LEU A 1 205 ? 12.102 -4.457 3.121 1 98.25 205 LEU A C 1
ATOM 1556 O O . LEU A 1 205 ? 11.508 -4.852 4.125 1 98.25 205 LEU A O 1
ATOM 1560 N N . GLY A 1 206 ? 13.016 -5.188 2.516 1 97.56 206 GLY A N 1
ATOM 1561 C CA . GLY A 1 206 ? 13.562 -6.383 3.143 1 97.56 206 GLY A CA 1
ATOM 1562 C C . GLY A 1 206 ? 13.273 -7.648 2.361 1 97.56 206 GLY A C 1
ATOM 1563 O O . GLY A 1 206 ? 13.695 -8.734 2.756 1 97.56 206 GLY A O 1
ATOM 1564 N N . ALA A 1 207 ? 12.602 -7.543 1.246 1 98.06 207 ALA A N 1
ATOM 1565 C CA . ALA A 1 207 ? 12.305 -8.734 0.456 1 98.06 207 ALA A CA 1
ATOM 1566 C C . ALA A 1 207 ? 13.578 -9.352 -0.102 1 98.06 207 ALA A C 1
ATOM 1568 O O . ALA A 1 207 ? 14.547 -8.648 -0.392 1 98.06 207 ALA A O 1
ATOM 1569 N N . ASP A 1 208 ? 13.523 -10.68 -0.291 1 97.62 208 ASP A N 1
ATOM 1570 C CA . ASP A 1 208 ? 14.641 -11.422 -0.871 1 97.62 208 ASP A CA 1
ATOM 1571 C C . ASP A 1 208 ? 14.414 -11.68 -2.359 1 97.62 208 ASP A C 1
ATOM 1573 O O . ASP A 1 208 ? 15.352 -12.023 -3.084 1 97.62 208 ASP A O 1
ATOM 1577 N N . GLY A 1 209 ? 13.25 -11.5 -2.828 1 97.81 209 GLY A N 1
ATOM 1578 C CA . GLY A 1 209 ? 12.867 -11.727 -4.211 1 97.81 209 GLY A CA 1
ATOM 1579 C C . GLY A 1 209 ? 11.539 -11.078 -4.57 1 97.81 209 GLY A C 1
ATOM 1580 O O . GLY A 1 209 ? 10.938 -10.391 -3.75 1 97.81 209 GLY A O 1
ATOM 1581 N N . LEU A 1 210 ? 11.164 -11.305 -5.809 1 98.38 210 LEU A N 1
ATOM 1582 C CA . LEU A 1 210 ? 9.977 -10.648 -6.348 1 98.38 210 LEU A CA 1
ATOM 1583 C C . LEU A 1 210 ? 8.977 -11.68 -6.867 1 98.38 210 LEU A C 1
ATOM 1585 O O . LEU A 1 210 ? 9.367 -12.672 -7.488 1 98.38 210 LEU A O 1
ATOM 1589 N N . TYR A 1 211 ? 7.746 -11.562 -6.551 1 98.81 211 TYR A N 1
ATOM 1590 C CA . TYR A 1 211 ? 6.59 -12.266 -7.098 1 98.81 211 TYR A CA 1
ATOM 1591 C C . TYR A 1 211 ? 5.734 -11.328 -7.945 1 98.81 211 TYR A C 1
ATOM 1593 O O . TYR A 1 211 ? 5.039 -10.461 -7.414 1 98.81 211 TYR A O 1
ATOM 1601 N N . VAL A 1 212 ? 5.738 -11.484 -9.305 1 98.75 212 VAL A N 1
ATOM 1602 C CA . VAL A 1 212 ? 5.285 -10.438 -10.211 1 98.75 212 VAL A CA 1
ATOM 1603 C C . VAL A 1 212 ? 4.164 -10.969 -11.102 1 98.75 212 VAL A C 1
ATOM 1605 O O . VAL A 1 212 ? 4.277 -12.062 -11.664 1 98.75 212 VAL A O 1
ATOM 1608 N N . GLY A 1 213 ? 3.107 -10.242 -11.148 1 98.44 213 GLY A N 1
ATOM 1609 C CA . GLY A 1 213 ? 1.97 -10.609 -11.984 1 98.44 213 GLY A CA 1
ATOM 1610 C C . GLY A 1 213 ? 1.732 -9.641 -13.125 1 98.44 213 GLY A C 1
ATOM 1611 O O . GLY A 1 213 ? 2.195 -9.875 -14.242 1 98.44 213 GLY A O 1
ATOM 1612 N N . THR A 1 214 ? 1.343 -8.414 -12.836 1 98.69 214 THR A N 1
ATOM 1613 C CA . THR A 1 214 ? 0.862 -7.438 -13.812 1 98.69 214 THR A CA 1
ATOM 1614 C C . THR A 1 214 ? 1.938 -7.133 -14.844 1 98.69 214 THR A C 1
ATOM 1616 O O . THR A 1 214 ? 1.659 -7.098 -16.047 1 98.69 214 THR A O 1
ATOM 1619 N N . ALA A 1 215 ? 3.146 -6.918 -14.477 1 98.62 215 ALA A N 1
ATOM 1620 C CA . ALA A 1 215 ? 4.203 -6.609 -15.43 1 98.62 215 ALA A CA 1
ATOM 1621 C C . ALA A 1 215 ? 4.387 -7.75 -16.422 1 98.62 215 ALA A C 1
ATOM 1623 O O . ALA A 1 215 ? 4.523 -7.516 -17.625 1 98.62 215 ALA A O 1
ATOM 1624 N N . PHE A 1 216 ? 4.355 -8.977 -15.938 1 98.69 216 PHE A N 1
ATOM 1625 C CA . PHE A 1 216 ? 4.555 -10.133 -16.797 1 98.69 216 PHE A CA 1
ATOM 1626 C C . PHE A 1 216 ? 3.365 -10.328 -17.734 1 98.69 216 PHE A C 1
ATOM 1628 O O . PHE A 1 216 ? 3.516 -10.844 -18.844 1 98.69 216 PHE A O 1
ATOM 1635 N N . MET A 1 217 ? 2.15 -9.945 -17.312 1 98.69 217 MET A N 1
ATOM 1636 C CA . MET A 1 217 ? 0.974 -10.055 -18.172 1 98.69 217 MET A CA 1
ATOM 1637 C C . MET A 1 217 ? 1.134 -9.203 -19.422 1 98.69 217 MET A C 1
ATOM 1639 O O . MET A 1 217 ? 0.486 -9.461 -20.438 1 98.69 217 MET A O 1
ATOM 1643 N N . MET A 1 218 ? 2.025 -8.234 -19.359 1 98.56 218 MET A N 1
ATOM 1644 C CA . MET A 1 218 ? 2.244 -7.344 -20.5 1 98.56 218 MET A CA 1
ATOM 1645 C C . MET A 1 218 ? 3.312 -7.906 -21.422 1 98.56 218 MET A C 1
ATOM 1647 O O . MET A 1 218 ? 3.668 -7.273 -22.422 1 98.56 218 MET A O 1
ATOM 1651 N N . ALA A 1 219 ? 3.836 -9.039 -21.125 1 98.81 219 ALA A N 1
ATOM 1652 C CA . ALA A 1 219 ? 4.824 -9.68 -21.984 1 98.81 219 ALA A CA 1
ATOM 1653 C C . ALA A 1 219 ? 4.203 -10.094 -23.328 1 98.81 219 ALA A C 1
ATOM 1655 O O . ALA A 1 219 ? 3.033 -10.477 -23.375 1 98.81 219 ALA A O 1
ATOM 1656 N N . ILE A 1 220 ? 5.027 -10.102 -24.328 1 98.62 220 ILE A N 1
ATOM 1657 C CA . ILE A 1 220 ? 4.609 -10.57 -25.656 1 98.62 220 ILE A CA 1
ATOM 1658 C C . ILE A 1 220 ? 4.168 -12.031 -25.562 1 98.62 220 ILE A C 1
ATOM 1660 O O . ILE A 1 220 ? 3.207 -12.43 -26.219 1 98.62 220 ILE A O 1
ATOM 1664 N N . GLU A 1 221 ? 4.789 -12.82 -24.688 1 98.81 221 GLU A N 1
ATOM 1665 C CA . GLU A 1 221 ? 4.566 -14.258 -24.578 1 98.81 221 GLU A CA 1
ATOM 1666 C C . GLU A 1 221 ? 3.283 -14.555 -23.812 1 98.81 221 GLU A C 1
ATOM 1668 O O . GLU A 1 221 ? 2.771 -15.68 -23.859 1 98.81 221 GLU A O 1
ATOM 1673 N N . SER A 1 222 ? 2.729 -13.578 -23.047 1 98.69 222 SER A N 1
ATOM 1674 C CA . SER A 1 222 ? 1.548 -13.773 -22.203 1 98.69 222 SER A CA 1
ATOM 1675 C C . SER A 1 222 ? 0.3 -13.992 -23.062 1 98.69 222 SER A C 1
ATOM 1677 O O . SER A 1 222 ? 0.077 -13.281 -24.047 1 98.69 222 SER A O 1
ATOM 1679 N N . PRO A 1 223 ? -0.574 -14.898 -22.703 1 98.62 223 PRO A N 1
ATOM 1680 C CA . PRO A 1 223 ? -1.799 -15.164 -23.469 1 98.62 223 PRO A CA 1
ATOM 1681 C C . PRO A 1 223 ? -2.867 -14.094 -23.25 1 98.62 223 PRO A C 1
ATOM 1683 O O . PRO A 1 223 ? -3.955 -14.18 -23.828 1 98.62 223 PRO A O 1
ATOM 1686 N N . LEU A 1 224 ? -2.6 -13.125 -22.406 1 98.81 224 LEU A N 1
ATOM 1687 C CA . LEU A 1 224 ? -3.557 -12.047 -22.219 1 98.81 224 LEU A CA 1
ATOM 1688 C C . LEU A 1 224 ? -3.971 -11.43 -23.547 1 98.81 224 LEU A C 1
ATOM 1690 O O . LEU A 1 224 ?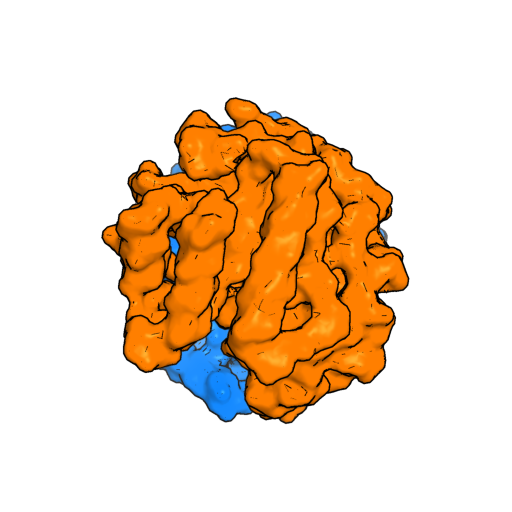 -3.127 -11.203 -24.422 1 98.81 224 LEU A O 1
ATOM 1694 N N . ALA A 1 225 ? -5.273 -11.188 -23.703 1 98.88 225 ALA A N 1
ATOM 1695 C CA . ALA A 1 225 ? -5.781 -10.617 -24.938 1 98.88 225 ALA A CA 1
ATOM 1696 C C . ALA A 1 225 ? -5.055 -9.32 -25.281 1 98.88 225 ALA A C 1
ATOM 1698 O O . ALA A 1 225 ? -4.887 -8.445 -24.422 1 98.88 225 ALA A O 1
ATOM 1699 N N . HIS A 1 226 ? -4.695 -9.195 -26.547 1 98.44 226 HIS A N 1
ATOM 1700 C CA . HIS A 1 226 ? -3.898 -8.055 -26.984 1 98.44 226 HIS A CA 1
ATOM 1701 C C . HIS A 1 226 ? -4.641 -6.742 -26.734 1 98.44 226 HIS A C 1
ATOM 1703 O O . HIS A 1 226 ? -4.035 -5.754 -26.312 1 98.44 226 HIS A O 1
ATOM 1709 N N . GLY A 1 227 ? -5.934 -6.738 -27 1 98.5 227 GLY A N 1
ATOM 1710 C CA . GLY A 1 227 ? -6.719 -5.539 -26.734 1 98.5 227 GLY A CA 1
ATOM 1711 C C . GLY A 1 227 ? -6.664 -5.098 -25.281 1 98.5 227 GLY A C 1
ATOM 1712 O O . GLY A 1 227 ? -6.645 -3.898 -25 1 98.5 227 GLY A O 1
ATOM 1713 N N . ILE A 1 228 ? -6.645 -6.035 -24.391 1 98.81 228 ILE A N 1
ATOM 1714 C CA . ILE A 1 228 ? -6.574 -5.738 -22.969 1 98.81 228 ILE A CA 1
ATOM 1715 C C . ILE A 1 228 ? -5.184 -5.207 -22.609 1 98.81 228 ILE A C 1
ATOM 1717 O O . ILE A 1 228 ? -5.051 -4.289 -21.797 1 98.81 228 ILE A O 1
ATOM 1721 N N . LYS A 1 229 ? -4.121 -5.766 -23.234 1 98.75 229 LYS A N 1
ATOM 1722 C CA . LYS A 1 229 ? -2.781 -5.227 -23.047 1 98.75 229 LYS A CA 1
ATOM 1723 C C . LYS A 1 229 ? -2.725 -3.748 -23.422 1 98.75 229 LYS A C 1
ATOM 1725 O O . LYS A 1 229 ? -2.137 -2.941 -22.688 1 98.75 229 LYS A O 1
ATOM 1730 N N . VAL A 1 230 ? -3.322 -3.441 -24.516 1 98.44 230 VAL A N 1
ATOM 1731 C CA . VAL A 1 230 ? -3.295 -2.07 -25.016 1 98.44 230 VAL A CA 1
ATOM 1732 C C . VAL A 1 230 ? -4.012 -1.146 -24.031 1 98.44 230 VAL A C 1
ATOM 1734 O O . VAL A 1 230 ? -3.502 -0.076 -23.688 1 98.44 230 VAL A O 1
ATOM 1737 N N . LEU A 1 231 ? -5.164 -1.598 -23.547 1 98.44 231 LEU A N 1
ATOM 1738 C CA . LEU A 1 231 ? -5.895 -0.816 -22.547 1 98.44 231 LEU A CA 1
ATOM 1739 C C . LEU A 1 231 ? -5.066 -0.633 -21.281 1 98.44 231 LEU A C 1
ATOM 1741 O O . LEU A 1 231 ? -5.059 0.451 -20.688 1 98.44 231 LEU A O 1
ATOM 1745 N N . ALA A 1 232 ? -4.41 -1.661 -20.859 1 98.56 232 ALA A N 1
ATOM 1746 C CA . ALA A 1 232 ? -3.639 -1.647 -19.625 1 98.56 232 ALA A CA 1
ATOM 1747 C C . ALA A 1 232 ? -2.48 -0.658 -19.719 1 98.56 232 ALA A C 1
ATOM 1749 O O . ALA A 1 232 ? -2.199 0.065 -18.75 1 98.56 232 ALA A O 1
ATOM 1750 N N . VAL A 1 233 ? -1.765 -0.591 -20.859 1 98.06 233 VAL A N 1
ATOM 1751 C CA . VAL A 1 233 ? -0.601 0.272 -21.031 1 98.06 233 VAL A CA 1
ATOM 1752 C C . VAL A 1 233 ? -1.029 1.736 -20.969 1 98.06 233 VAL A C 1
ATOM 1754 O O . VAL A 1 233 ? -0.238 2.605 -20.594 1 98.06 233 VAL A O 1
ATOM 1757 N N . GLU A 1 234 ? -2.305 1.968 -21.234 1 97.69 234 GLU A N 1
ATOM 1758 C CA . GLU A 1 234 ? -2.816 3.334 -21.25 1 97.69 234 GLU A CA 1
ATOM 1759 C C . GLU A 1 234 ? -3.443 3.711 -19.906 1 97.69 234 GLU A C 1
ATOM 1761 O O . GLU A 1 234 ? -3.807 4.867 -19.703 1 97.69 234 GLU A O 1
ATOM 1766 N N . ALA A 1 235 ? -3.539 2.771 -19.062 1 98.12 235 ALA A N 1
ATOM 1767 C CA . ALA A 1 235 ? -4.234 2.979 -17.797 1 98.12 235 ALA A CA 1
ATOM 1768 C C . ALA A 1 235 ? -3.24 3.227 -16.656 1 98.12 235 ALA A C 1
ATOM 1770 O O . ALA A 1 235 ? -2.041 2.979 -16.812 1 98.12 235 ALA A O 1
ATOM 1771 N N . ASN A 1 236 ? -3.682 3.764 -15.555 1 98.19 236 ASN A N 1
ATOM 1772 C CA . ASN A 1 236 ? -2.949 3.848 -14.297 1 98.19 236 ASN A CA 1
ATOM 1773 C C . ASN A 1 236 ? -3.826 3.457 -13.109 1 98.19 236 ASN A C 1
ATOM 1775 O O . ASN A 1 236 ? -5 3.127 -13.281 1 98.19 236 ASN A O 1
ATOM 1779 N N . ALA A 1 237 ? -3.246 3.465 -11.969 1 98 237 ALA A N 1
ATOM 1780 C CA . ALA A 1 237 ? -3.906 2.971 -10.766 1 98 237 ALA A CA 1
ATOM 1781 C C . ALA A 1 237 ? -5.215 3.715 -10.516 1 98 237 ALA A C 1
ATOM 1783 O O . ALA A 1 237 ? -6.188 3.129 -10.031 1 98 237 ALA A O 1
ATOM 1784 N N . ASN A 1 238 ? -5.32 5.027 -10.797 1 97.56 238 ASN A N 1
ATOM 1785 C CA . ASN A 1 238 ? -6.52 5.824 -10.562 1 97.56 238 ASN A CA 1
ATOM 1786 C C . ASN A 1 238 ? -7.668 5.383 -11.469 1 97.56 238 ASN A C 1
ATOM 1788 O O . ASN A 1 238 ? -8.828 5.688 -11.188 1 97.56 238 ASN A O 1
ATOM 1792 N N . ASP A 1 239 ? -7.367 4.668 -12.516 1 97.94 239 ASP A N 1
ATOM 1793 C CA . ASP A 1 239 ? -8.375 4.273 -13.5 1 97.94 239 ASP A CA 1
ATOM 1794 C C . ASP A 1 239 ? -9.086 2.992 -13.078 1 97.94 239 ASP A C 1
ATOM 1796 O O . ASP A 1 239 ? -10.156 2.672 -13.586 1 97.94 239 ASP A O 1
ATOM 1800 N N . LEU A 1 240 ? -8.477 2.184 -12.227 1 98.12 240 LEU A N 1
ATOM 1801 C CA . LEU A 1 240 ? -9 0.857 -11.914 1 98.12 240 LEU A CA 1
ATOM 1802 C C . LEU A 1 240 ? -10.234 0.954 -11.016 1 98.12 240 LEU A C 1
ATOM 1804 O O . LEU A 1 240 ? -10.297 1.812 -10.133 1 98.12 240 LEU A O 1
ATOM 1808 N N . VAL A 1 241 ? -11.148 0.085 -11.281 1 97.62 241 VAL A N 1
ATOM 1809 C CA . VAL A 1 241 ? -12.328 0.002 -10.422 1 97.62 241 VAL A CA 1
ATOM 1810 C C . VAL A 1 241 ? -12.18 -1.171 -9.453 1 97.62 241 VAL A C 1
ATOM 1812 O O . VAL A 1 241 ? -11.633 -2.217 -9.812 1 97.62 241 VAL A O 1
ATOM 1815 N N . MET A 1 242 ? -12.555 -1.034 -8.297 1 96.62 242 MET A N 1
ATOM 1816 C CA . MET A 1 242 ? -12.469 -2.064 -7.266 1 96.62 242 MET A CA 1
ATOM 1817 C C . MET A 1 242 ? -13.836 -2.342 -6.656 1 96.62 242 MET A C 1
ATOM 1819 O O . MET A 1 242 ? -14.594 -1.412 -6.359 1 96.62 242 MET A O 1
ATOM 1823 N N . TYR A 1 243 ? -14.18 -3.543 -6.484 1 96.56 243 TYR A N 1
ATOM 1824 C CA . TYR A 1 243 ? -15.461 -3.938 -5.922 1 96.56 243 TYR A CA 1
ATOM 1825 C C . TYR A 1 243 ? -15.312 -5.152 -5.012 1 96.56 243 TYR A C 1
ATOM 1827 O O . TYR A 1 243 ? -14.328 -5.891 -5.109 1 96.56 243 TYR A O 1
ATOM 1835 N N . ARG A 1 244 ? -16.219 -5.312 -4.156 1 94.12 244 ARG A N 1
ATOM 1836 C CA . ARG A 1 244 ? -16.266 -6.477 -3.279 1 94.12 244 ARG A CA 1
ATOM 1837 C C . ARG A 1 244 ? -16.703 -7.723 -4.051 1 94.12 244 ARG A C 1
ATOM 1839 O O . ARG A 1 244 ? -17.453 -7.629 -5.023 1 94.12 244 ARG A O 1
ATOM 1846 N N . THR A 1 245 ? -16.188 -8.891 -3.605 1 96.94 245 THR A N 1
ATOM 1847 C CA . THR A 1 245 ? -16.594 -10.195 -4.133 1 96.94 245 THR A CA 1
ATOM 1848 C C . THR A 1 245 ? -16.062 -11.32 -3.25 1 96.94 245 THR A C 1
ATOM 1850 O O . THR A 1 245 ? -15.688 -11.094 -2.096 1 96.94 245 THR A O 1
ATOM 1853 N N . VAL A 1 246 ? -16.172 -12.5 -3.752 1 94.94 246 VAL A N 1
ATOM 1854 C CA . VAL A 1 246 ? -15.617 -13.641 -3.041 1 94.94 246 VAL A CA 1
ATOM 1855 C C . VAL A 1 246 ? -14.195 -13.906 -3.521 1 94.94 246 VAL A C 1
ATOM 1857 O O . VAL A 1 246 ? -13.953 -14.055 -4.723 1 94.94 246 VAL A O 1
ATOM 1860 N N . PRO A 1 247 ? -13.211 -13.945 -2.621 1 92.56 247 PRO A N 1
ATOM 1861 C CA . PRO A 1 247 ? -13.375 -13.961 -1.164 1 92.56 247 PRO A CA 1
ATOM 1862 C C . PRO A 1 247 ? -13.312 -12.562 -0.55 1 92.56 247 PRO A C 1
ATOM 1864 O O . PRO A 1 247 ? -13.609 -12.391 0.634 1 92.56 247 PRO A O 1
ATOM 1867 N N . ALA A 1 248 ? -12.898 -11.531 -1.31 1 91.19 248 ALA A N 1
ATOM 1868 C CA . ALA A 1 248 ? -12.789 -10.211 -0.702 1 91.19 248 ALA A CA 1
ATOM 1869 C C . ALA A 1 248 ? -12.992 -9.109 -1.743 1 91.19 248 ALA A C 1
ATOM 1871 O O . ALA A 1 248 ? -14.078 -8.547 -1.857 1 91.19 248 ALA A O 1
ATOM 1872 N N . PHE A 1 249 ? -11.961 -8.812 -2.557 1 94.81 249 PHE A N 1
ATOM 1873 C CA . PHE A 1 249 ? -12.016 -7.73 -3.533 1 94.81 249 PHE A CA 1
ATOM 1874 C C . PHE A 1 249 ? -11.367 -8.148 -4.844 1 94.81 249 PHE A C 1
ATOM 1876 O O . PHE A 1 249 ? -10.445 -8.969 -4.852 1 94.81 249 PHE A O 1
ATOM 1883 N N . TYR A 1 250 ? -11.891 -7.582 -5.902 1 96.94 250 TYR A N 1
ATOM 1884 C CA . TYR A 1 250 ? -11.156 -7.559 -7.164 1 96.94 250 TYR A CA 1
ATOM 1885 C C . TYR A 1 250 ? -11 -6.137 -7.68 1 96.94 250 TYR A C 1
ATOM 1887 O O . TYR A 1 250 ? -11.82 -5.266 -7.379 1 96.94 250 TYR A O 1
ATOM 1895 N N . ARG A 1 251 ? -9.977 -5.891 -8.328 1 97.25 251 ARG A N 1
ATOM 1896 C CA . ARG A 1 251 ? -9.742 -4.664 -9.078 1 97.25 251 ARG A CA 1
ATOM 1897 C C . ARG A 1 251 ? -9.641 -4.949 -10.57 1 97.25 251 ARG A C 1
ATOM 1899 O O . ARG A 1 251 ? -9.047 -5.949 -10.984 1 97.25 251 ARG A O 1
ATOM 1906 N N . SER A 1 252 ? -10.227 -4.129 -11.352 1 98.56 252 SER A N 1
ATOM 1907 C CA . SER A 1 252 ? -10.305 -4.391 -12.789 1 98.56 252 SER A CA 1
ATOM 1908 C C . SER A 1 252 ? -10.156 -3.105 -13.594 1 98.56 252 SER A C 1
ATOM 1910 O O . SER A 1 252 ? -10.406 -2.012 -13.086 1 98.56 252 SER A O 1
ATOM 1912 N N . LEU A 1 253 ? -9.641 -3.229 -14.789 1 98.75 253 LEU A N 1
ATOM 1913 C CA . LEU A 1 253 ? -9.867 -2.172 -15.766 1 98.75 253 LEU A CA 1
ATOM 1914 C C . LEU A 1 253 ? -11.352 -1.85 -15.875 1 98.75 253 LEU A C 1
ATOM 1916 O O . LEU A 1 253 ? -12.195 -2.738 -15.742 1 98.75 253 LEU A O 1
ATOM 1920 N N . PRO A 1 254 ? -11.633 -0.58 -16.141 1 98.5 254 PRO A N 1
ATOM 1921 C CA . PRO A 1 254 ? -13.047 -0.27 -16.375 1 98.5 254 PRO A CA 1
ATOM 1922 C C . PRO A 1 254 ? -13.609 -0.961 -17.609 1 98.5 254 PRO A C 1
ATOM 1924 O O . PRO A 1 254 ? -12.852 -1.307 -18.531 1 98.5 254 PRO A O 1
ATOM 1927 N N . GLY A 1 255 ? -14.781 -1.179 -17.688 1 98.56 255 GLY A N 1
ATOM 1928 C CA . GLY A 1 255 ? -15.57 -1.816 -18.734 1 98.56 255 GLY A CA 1
ATOM 1929 C C . GLY A 1 255 ? -17.031 -1.97 -18.375 1 98.56 255 GLY A C 1
ATOM 1930 O O . GLY A 1 255 ? -17.438 -1.608 -17.266 1 98.56 255 GLY A O 1
ATOM 1931 N N . GLU A 1 256 ? -17.766 -2.521 -19.312 1 98.69 256 GLU A N 1
ATOM 1932 C CA . GLU A 1 256 ? -19.203 -2.645 -19.062 1 98.69 256 GLU A CA 1
ATOM 1933 C C . GLU A 1 256 ? -19.484 -3.447 -17.797 1 98.69 256 GLU A C 1
ATOM 1935 O O . GLU A 1 256 ? -20.125 -2.953 -16.875 1 98.69 256 GLU A O 1
ATOM 1940 N N . LEU A 1 257 ? -18.969 -4.633 -17.703 1 98.81 257 LEU A N 1
ATOM 1941 C CA . LEU A 1 257 ? -19.266 -5.48 -16.562 1 98.81 257 LEU A CA 1
ATOM 1942 C C . LEU A 1 257 ? -18.562 -4.961 -15.305 1 98.81 257 LEU A C 1
ATOM 1944 O O . LEU A 1 257 ? -19.203 -4.824 -14.25 1 98.81 257 LEU A O 1
ATOM 1948 N N . PRO A 1 258 ? -17.25 -4.621 -15.336 1 98.75 258 PRO A N 1
ATOM 1949 C CA . PRO A 1 258 ? -16.609 -4.121 -14.125 1 98.75 258 PRO A CA 1
ATOM 1950 C C . PRO A 1 258 ? -17.297 -2.898 -13.539 1 98.75 258 PRO A C 1
ATOM 1952 O O . PRO A 1 258 ? -17.438 -2.787 -12.32 1 98.75 258 PRO A O 1
ATOM 1955 N N . ASN A 1 259 ? -17.75 -2.02 -14.375 1 98.75 259 ASN A N 1
ATOM 1956 C CA . ASN A 1 259 ? -18.469 -0.841 -13.898 1 98.75 259 ASN A CA 1
ATOM 1957 C C . ASN A 1 259 ? -19.797 -1.218 -13.242 1 98.75 259 ASN A C 1
ATOM 1959 O O . ASN A 1 259 ? -20.188 -0.617 -12.242 1 98.75 259 ASN A O 1
ATOM 1963 N N . LYS A 1 260 ? -20.453 -2.145 -13.883 1 98.75 260 LYS A N 1
ATOM 1964 C CA . LYS A 1 260 ? -21.688 -2.654 -13.289 1 98.75 260 LYS A CA 1
ATOM 1965 C C . LYS A 1 260 ? -21.422 -3.271 -11.922 1 98.75 260 LYS A C 1
ATOM 1967 O O . LYS A 1 260 ? -22.188 -3.053 -10.977 1 98.75 260 LYS A O 1
ATOM 1972 N N . LEU A 1 261 ? -20.359 -4.082 -11.773 1 98.75 261 LEU A N 1
ATOM 1973 C CA . LEU A 1 261 ? -20 -4.73 -10.523 1 98.75 261 LEU A CA 1
ATOM 1974 C C . LEU A 1 261 ? -19.688 -3.695 -9.445 1 98.75 261 LEU A C 1
ATOM 1976 O O . LEU A 1 261 ? -20.078 -3.857 -8.289 1 98.75 261 LEU A O 1
ATOM 1980 N N . LEU A 1 262 ? -18.984 -2.672 -9.82 1 98.12 262 LEU A N 1
ATOM 1981 C CA . LEU A 1 262 ? -18.703 -1.582 -8.891 1 98.12 262 LEU A CA 1
ATOM 1982 C C . LEU A 1 262 ? -20 -0.947 -8.391 1 98.12 262 LEU A C 1
ATOM 1984 O O . LEU A 1 262 ? -20.156 -0.708 -7.195 1 98.12 262 LEU A O 1
ATOM 1988 N N . ALA A 1 263 ? -20.891 -0.653 -9.305 1 98.12 263 ALA A N 1
ATOM 1989 C CA . ALA A 1 263 ? -22.172 -0.042 -8.953 1 98.12 263 ALA A CA 1
ATOM 1990 C C . ALA A 1 263 ? -22.969 -0.931 -7.996 1 98.12 263 ALA A C 1
ATOM 1992 O O . ALA A 1 263 ? -23.547 -0.443 -7.027 1 98.12 263 ALA A O 1
ATOM 1993 N N . MET A 1 264 ? -22.984 -2.23 -8.289 1 97.88 264 MET A N 1
ATOM 1994 C CA . MET A 1 264 ? -23.656 -3.197 -7.422 1 97.88 264 MET A CA 1
ATOM 1995 C C . MET A 1 264 ? -23.047 -3.189 -6.027 1 97.88 264 MET A C 1
ATOM 1997 O O . MET A 1 264 ? -23.766 -3.225 -5.027 1 97.88 264 MET A O 1
ATOM 2001 N N . SER A 1 265 ? -21.75 -3.17 -6.008 1 95.75 265 SER A N 1
ATOM 2002 C CA . SER A 1 265 ? -21.031 -3.152 -4.738 1 95.75 265 SER A CA 1
ATOM 2003 C C . SER A 1 265 ? -21.375 -1.915 -3.918 1 95.75 265 SER A C 1
ATOM 2005 O O . SER A 1 265 ? -21.656 -2.016 -2.723 1 95.75 265 SER A O 1
ATOM 2007 N N . LYS A 1 266 ? -21.406 -0.749 -4.5 1 91.38 266 LYS A N 1
ATOM 2008 C CA . LYS A 1 266 ? -21.719 0.515 -3.842 1 91.38 266 LYS A CA 1
ATOM 2009 C C . LYS A 1 266 ? -23.156 0.527 -3.34 1 91.38 266 LYS A C 1
ATOM 2011 O O . LYS A 1 266 ? -23.469 1.163 -2.33 1 91.38 266 LYS A O 1
ATOM 2016 N N . ALA A 1 267 ? -23.969 -0.202 -4.031 1 93.31 267 ALA A N 1
ATOM 2017 C CA . ALA A 1 267 ? -25.391 -0.248 -3.693 1 93.31 267 ALA A CA 1
ATOM 2018 C C . ALA A 1 267 ? -25.641 -1.252 -2.574 1 93.31 267 ALA A C 1
ATOM 2020 O O . ALA A 1 267 ? -26.797 -1.417 -2.139 1 93.31 267 ALA A O 1
ATOM 2021 N N . GLY A 1 268 ? -24.594 -2.043 -2.188 1 90.31 268 GLY A N 1
ATOM 2022 C CA . GLY A 1 268 ? -24.734 -2.887 -1.012 1 90.31 268 GLY A CA 1
ATOM 2023 C C . GLY A 1 268 ? -24.953 -4.348 -1.35 1 90.31 268 GLY A C 1
ATOM 2024 O O . GLY A 1 268 ? -25.344 -5.141 -0.488 1 90.31 268 GLY A O 1
ATOM 2025 N N . ALA A 1 269 ? -24.719 -4.727 -2.682 1 95.56 269 ALA A N 1
ATOM 2026 C CA . ALA A 1 269 ? -24.797 -6.145 -3.031 1 95.56 269 ALA A CA 1
ATOM 2027 C C . ALA A 1 269 ? -23.844 -6.977 -2.193 1 95.56 269 ALA A C 1
ATOM 2029 O O . ALA A 1 269 ? -22.75 -6.52 -1.854 1 95.56 269 ALA A O 1
ATOM 2030 N N . THR A 1 270 ? -24.219 -8.203 -1.868 1 95.19 270 THR A N 1
ATOM 2031 C CA . THR A 1 270 ? -23.359 -9.086 -1.087 1 95.19 270 THR A CA 1
ATOM 2032 C C . THR A 1 270 ? -22.203 -9.602 -1.934 1 95.19 270 THR A C 1
ATOM 2034 O O . THR A 1 270 ? -22.25 -9.539 -3.164 1 95.19 270 THR A O 1
ATOM 2037 N N . GLU A 1 271 ? -21.188 -10.062 -1.339 1 96.19 271 GLU A N 1
ATOM 2038 C CA . GLU A 1 271 ? -20.047 -10.641 -2.039 1 96.19 271 GLU A CA 1
ATOM 2039 C C . GLU A 1 271 ? -20.469 -11.812 -2.918 1 96.19 271 GLU A C 1
ATOM 2041 O O . GLU A 1 271 ? -19.969 -11.977 -4.035 1 96.19 271 GLU A O 1
ATOM 2046 N N . GLU A 1 272 ? -21.359 -12.664 -2.469 1 97.75 272 GLU A N 1
ATOM 2047 C CA . GLU A 1 272 ? -21.859 -13.812 -3.221 1 97.75 272 GLU A CA 1
ATOM 2048 C C . GLU A 1 272 ? -22.594 -13.375 -4.48 1 97.75 272 GLU A C 1
ATOM 2050 O O . GLU A 1 272 ? -22.422 -13.977 -5.547 1 97.75 272 GLU A O 1
ATOM 2055 N N . GLU A 1 273 ? -23.406 -12.312 -4.336 1 98.19 273 GLU A N 1
ATOM 2056 C CA . GLU A 1 273 ? -24.125 -11.766 -5.488 1 98.19 273 GLU A CA 1
ATOM 2057 C C . GLU A 1 273 ? -23.156 -11.234 -6.539 1 98.19 273 GLU A C 1
ATOM 2059 O O . GLU A 1 273 ? -23.359 -11.438 -7.734 1 98.19 273 GLU A O 1
ATOM 2064 N N . LEU A 1 274 ? -22.156 -10.578 -6.035 1 98.38 274 LEU A N 1
ATOM 2065 C CA . LEU A 1 274 ? -21.172 -10 -6.93 1 98.38 274 LEU A CA 1
ATOM 2066 C C . LEU A 1 274 ? -20.344 -11.086 -7.598 1 98.38 274 LEU A C 1
ATOM 2068 O O . LEU A 1 274 ? -20 -10.984 -8.781 1 98.38 274 LEU A O 1
ATOM 2072 N N . PHE A 1 275 ? -20.016 -12.141 -6.859 1 98.25 275 PHE A N 1
ATOM 2073 C CA . PHE A 1 275 ? -19.25 -13.266 -7.41 1 98.25 275 PHE A CA 1
ATOM 2074 C C . PHE A 1 275 ? -20.016 -13.93 -8.547 1 98.25 275 PHE A C 1
ATOM 2076 O O . PHE A 1 275 ? -19.438 -14.281 -9.57 1 98.25 275 PHE A O 1
ATOM 2083 N N . GLU A 1 276 ? -21.281 -14.062 -8.383 1 98.31 276 GLU A N 1
ATOM 2084 C CA . GLU A 1 276 ? -22.141 -14.617 -9.438 1 98.31 276 GLU A CA 1
ATOM 2085 C C . GLU A 1 276 ? -22.219 -13.664 -10.625 1 98.31 276 GLU A C 1
ATOM 2087 O O . GLU A 1 276 ? -22.125 -14.086 -11.781 1 98.31 276 GLU A O 1
ATOM 2092 N N . ALA A 1 277 ? -22.375 -12.367 -10.281 1 98.44 277 ALA A N 1
ATOM 2093 C CA . ALA A 1 277 ? -22.547 -11.359 -11.32 1 98.44 277 ALA A CA 1
ATOM 2094 C C . ALA A 1 277 ? -21.297 -11.234 -12.18 1 98.44 277 ALA A C 1
ATOM 2096 O O . ALA A 1 277 ? -21.375 -10.914 -13.367 1 98.44 277 ALA A O 1
ATOM 2097 N N . GLN A 1 278 ? -20.125 -11.492 -11.547 1 98.38 278 GLN A N 1
ATOM 2098 C CA . GLN A 1 278 ? -18.891 -11.375 -12.32 1 98.38 278 GLN A CA 1
ATOM 2099 C C . GLN A 1 278 ? -18.609 -12.648 -13.109 1 98.38 278 GLN A C 1
ATOM 2101 O O . GLN A 1 278 ? -17.531 -12.82 -13.664 1 98.38 278 GLN A O 1
ATOM 2106 N N . ASN A 1 279 ? -19.516 -13.617 -13.062 1 97.38 279 ASN A N 1
ATOM 2107 C CA . ASN A 1 279 ? -19.375 -14.914 -13.719 1 97.38 279 ASN A CA 1
ATOM 2108 C C . ASN A 1 279 ? -18.219 -15.719 -13.133 1 97.38 279 ASN A C 1
ATOM 2110 O O . ASN A 1 279 ? -17.469 -16.359 -13.867 1 97.38 279 ASN A O 1
ATOM 2114 N N . THR A 1 280 ? -18.047 -15.57 -11.867 1 96.12 280 THR A N 1
ATOM 2115 C CA . THR A 1 280 ? -17.062 -16.297 -11.078 1 96.12 280 THR A CA 1
ATOM 2116 C C . THR A 1 280 ? -15.68 -16.188 -11.703 1 96.12 280 THR A C 1
ATOM 2118 O O . THR A 1 280 ? -15.234 -15.086 -12.055 1 96.12 280 THR A O 1
ATOM 2121 N N . TYR A 1 281 ? -15.016 -17.297 -11.828 1 94.75 281 TYR A N 1
ATOM 2122 C CA . TYR A 1 281 ? -13.68 -17.281 -12.398 1 94.75 281 TYR A CA 1
ATOM 2123 C C . TYR A 1 281 ? -13.727 -17.375 -13.922 1 94.75 281 TYR A C 1
ATOM 2125 O O . TYR A 1 281 ? -12.75 -17.062 -14.602 1 94.75 281 TYR A O 1
ATOM 2133 N N . VAL A 1 282 ? -14.82 -17.75 -14.469 1 96.88 282 VAL A N 1
ATOM 2134 C CA . VAL A 1 282 ? -15.008 -17.781 -15.922 1 96.88 282 VAL A CA 1
ATOM 2135 C C . VAL A 1 282 ? -15.031 -16.359 -16.469 1 96.88 282 VAL A C 1
ATOM 2137 O O . VAL A 1 282 ? -14.555 -16.109 -17.578 1 96.88 282 VAL A O 1
ATOM 2140 N N . GLY A 1 283 ? -15.57 -15.453 -15.648 1 98.12 283 GLY A N 1
ATOM 2141 C CA . GLY A 1 283 ? -15.539 -14.055 -16.047 1 98.12 283 GLY A CA 1
ATOM 2142 C C . GLY A 1 283 ? -14.133 -13.523 -16.25 1 98.12 283 GLY A C 1
ATOM 2143 O O . GLY A 1 283 ? -13.906 -12.648 -17.078 1 98.12 283 GLY A O 1
ATOM 2144 N N . MET A 1 284 ? -13.234 -14.016 -15.477 1 98.06 284 MET A N 1
ATOM 2145 C CA . MET A 1 284 ? -11.836 -13.641 -15.656 1 98.06 284 MET A CA 1
ATOM 2146 C C . MET A 1 284 ? -11.328 -14.086 -17.031 1 98.06 284 MET A C 1
ATOM 2148 O O . MET A 1 284 ? -10.656 -13.32 -17.719 1 98.06 284 MET A O 1
ATOM 2152 N N . ARG A 1 285 ? -11.641 -15.344 -17.375 1 98.44 285 ARG A N 1
ATOM 2153 C CA . ARG A 1 285 ? -11.273 -15.852 -18.688 1 98.44 285 ARG A CA 1
ATOM 2154 C C . ARG A 1 285 ? -11.836 -14.969 -19.797 1 98.44 285 ARG A C 1
ATOM 2156 O O . ARG A 1 285 ? -11.109 -14.555 -20.688 1 98.44 285 ARG A O 1
ATOM 2163 N N . ASP A 1 286 ? -13.133 -14.664 -19.656 1 98.75 286 ASP A N 1
ATOM 2164 C CA . ASP A 1 286 ? -13.812 -13.891 -20.688 1 98.75 286 ASP A CA 1
ATOM 2165 C C . ASP A 1 286 ? -13.211 -12.492 -20.828 1 98.75 286 ASP A C 1
ATOM 2167 O O . ASP A 1 286 ? -13.023 -11.992 -21.938 1 98.75 286 ASP A O 1
ATOM 2171 N N . GLY A 1 287 ? -12.891 -11.883 -19.719 1 98.75 287 GLY A N 1
ATOM 2172 C CA . GLY A 1 287 ? -12.352 -10.539 -19.75 1 98.75 287 GLY A CA 1
ATOM 2173 C C . GLY A 1 287 ? -10.891 -10.484 -20.156 1 98.75 287 GLY A C 1
ATOM 2174 O O . GLY A 1 287 ? -10.477 -9.602 -20.906 1 98.75 287 GLY A O 1
ATOM 2175 N N . MET A 1 288 ? -10.086 -11.469 -19.672 1 98.75 288 MET A N 1
ATOM 2176 C CA . MET A 1 288 ? -8.641 -11.328 -19.812 1 98.75 288 MET A CA 1
ATOM 2177 C C . MET A 1 288 ? -8.117 -12.172 -20.969 1 98.75 288 MET A C 1
ATOM 2179 O O . MET A 1 288 ? -7.312 -11.695 -21.766 1 98.75 288 MET A O 1
ATOM 2183 N N . LEU A 1 289 ? -8.547 -13.375 -21.094 1 98.75 289 LEU A N 1
ATOM 2184 C CA . LEU A 1 289 ? -8.078 -14.234 -22.156 1 98.75 289 LEU A CA 1
ATOM 2185 C C . LEU A 1 289 ? -8.766 -13.891 -23.484 1 98.75 289 LEU A C 1
ATOM 2187 O O . LEU A 1 289 ? -8.117 -13.82 -24.531 1 98.75 289 LEU A O 1
ATOM 2191 N N . PHE A 1 290 ? -10.109 -13.633 -23.391 1 98.69 290 PHE A N 1
ATOM 2192 C CA . PHE A 1 290 ? -10.867 -13.391 -24.625 1 98.69 290 PHE A CA 1
ATOM 2193 C C . PHE A 1 290 ? -11.008 -11.891 -24.875 1 98.69 290 PHE A C 1
ATOM 2195 O O . PHE A 1 290 ? -11.383 -11.477 -25.984 1 98.69 290 PHE A O 1
ATOM 2202 N N . GLY A 1 291 ? -10.789 -11.023 -23.906 1 98.69 291 GLY A N 1
ATOM 2203 C CA . GLY A 1 291 ? -10.766 -9.578 -24.078 1 98.69 291 GLY A CA 1
ATOM 2204 C C . GLY A 1 291 ? -12.148 -8.961 -24.125 1 98.69 291 GLY A C 1
ATOM 2205 O O . GLY A 1 291 ? -12.344 -7.902 -24.719 1 98.69 291 GLY A O 1
ATOM 2206 N N . ASP A 1 292 ? -13.133 -9.656 -23.547 1 98.69 292 ASP A N 1
ATOM 2207 C CA . ASP A 1 292 ? -14.508 -9.18 -23.594 1 98.69 292 ASP A CA 1
ATOM 2208 C C . ASP A 1 292 ? -14.953 -8.648 -22.234 1 98.69 292 ASP A C 1
ATOM 2210 O O . ASP A 1 292 ? -15.461 -9.398 -21.406 1 98.69 292 ASP A O 1
ATOM 2214 N N . LEU A 1 293 ? -14.969 -7.367 -22.047 1 98.62 293 LEU A N 1
ATOM 2215 C CA . LEU A 1 293 ? -15.281 -6.758 -20.75 1 98.62 293 LEU A CA 1
ATOM 2216 C C . LEU A 1 293 ? -16.781 -6.559 -20.609 1 98.62 293 LEU A C 1
ATOM 2218 O O . LEU A 1 293 ? -17.25 -6.074 -19.562 1 98.62 293 LEU A O 1
ATOM 2222 N N . SER A 1 294 ? -17.516 -6.887 -21.609 1 98.62 294 SER A N 1
ATOM 2223 C CA . SER A 1 294 ? -18.969 -6.938 -21.438 1 98.62 294 SER A CA 1
ATOM 2224 C C . SER A 1 294 ? -19.391 -8.211 -20.719 1 98.62 294 SER A C 1
ATOM 2226 O O . SER A 1 294 ? -20.469 -8.258 -20.109 1 98.62 294 SER A O 1
ATOM 2228 N N . LYS A 1 295 ? -18.5 -9.234 -20.75 1 98.19 295 LYS A N 1
ATOM 2229 C CA . LYS A 1 295 ? -18.844 -10.531 -20.172 1 98.19 295 LYS A CA 1
ATOM 2230 C C . LYS A 1 295 ? -17.906 -10.883 -19.016 1 98.19 295 LYS A C 1
ATOM 2232 O O . LYS A 1 295 ? -18.156 -11.836 -18.266 1 98.19 295 LYS A O 1
ATOM 2237 N N . GLY A 1 296 ? -16.875 -10.117 -18.969 1 98.62 296 GLY A N 1
ATOM 2238 C CA . GLY A 1 296 ? -15.891 -10.453 -17.969 1 98.62 296 GLY A CA 1
ATOM 2239 C C . GLY A 1 296 ? -15.18 -9.242 -17.406 1 98.62 296 GLY A C 1
ATOM 2240 O O . GLY A 1 296 ? -15.594 -8.102 -17.641 1 98.62 296 GLY A O 1
ATOM 2241 N N . TYR A 1 297 ? -14.18 -9.469 -16.516 1 98.69 297 TYR A N 1
ATOM 2242 C CA . TYR A 1 297 ? -13.367 -8.453 -15.859 1 98.69 297 TYR A CA 1
ATOM 2243 C C . TYR A 1 297 ? -11.883 -8.688 -16.141 1 98.69 297 TYR A C 1
ATOM 2245 O O . TYR A 1 297 ? -11.484 -9.789 -16.516 1 98.69 297 TYR A O 1
ATOM 2253 N N . ALA A 1 298 ? -11.102 -7.664 -16.094 1 98.69 298 ALA A N 1
ATOM 2254 C CA . ALA A 1 298 ? -9.664 -7.707 -16.344 1 98.69 298 ALA A CA 1
ATOM 2255 C C . ALA A 1 298 ? -8.891 -7.152 -15.141 1 98.69 298 ALA A C 1
ATOM 2257 O O . ALA A 1 298 ? -8.719 -5.938 -15.016 1 98.69 298 ALA A O 1
ATOM 2258 N N . SER A 1 299 ? -8.367 -8.039 -14.383 1 98.44 299 SER A N 1
ATOM 2259 C CA . SER A 1 299 ? -7.789 -7.672 -13.086 1 98.44 299 SER A CA 1
ATOM 2260 C C . SER A 1 299 ? -6.301 -7.371 -13.219 1 98.44 299 SER A C 1
ATOM 2262 O O . SER A 1 299 ? -5.555 -8.133 -13.836 1 98.44 299 SER A O 1
ATOM 2264 N N . PHE A 1 300 ? -5.867 -6.27 -12.695 1 98.44 300 PHE A N 1
ATOM 2265 C CA . PHE A 1 300 ? -4.484 -5.809 -12.672 1 98.44 300 PHE A CA 1
ATOM 2266 C C . PHE A 1 300 ? -4.125 -5.242 -11.305 1 98.44 300 PHE A C 1
ATOM 2268 O O . PHE A 1 300 ? -4.996 -4.738 -10.586 1 98.44 300 PHE A O 1
ATOM 2275 N N . GLY A 1 301 ? -2.867 -5.402 -10.945 1 98.19 301 GLY A N 1
ATOM 2276 C CA . GLY A 1 301 ? -2.363 -4.715 -9.766 1 98.19 301 GLY A CA 1
ATOM 2277 C C . GLY A 1 301 ? -2.072 -3.244 -10.016 1 98.19 301 GLY A C 1
ATOM 2278 O O . GLY A 1 301 ? -2.121 -2.779 -11.156 1 98.19 301 GLY A O 1
ATOM 2279 N N . LEU A 1 302 ? -1.752 -2.547 -8.969 1 98.56 302 LEU A N 1
ATOM 2280 C CA . LEU A 1 302 ? -1.621 -1.094 -9 1 98.56 302 LEU A CA 1
ATOM 2281 C C . LEU A 1 302 ? -0.287 -0.68 -9.617 1 98.56 302 LEU A C 1
ATOM 2283 O O . LEU A 1 302 ? -0.094 0.487 -9.961 1 98.56 302 LEU A O 1
ATOM 2287 N N . GLY A 1 303 ? 0.594 -1.633 -9.852 1 98.31 303 GLY A N 1
ATOM 2288 C CA . GLY A 1 303 ? 1.822 -1.374 -10.586 1 98.31 303 GLY A CA 1
ATOM 2289 C C . GLY A 1 303 ? 1.583 -1.018 -12.039 1 98.31 303 GLY A C 1
ATOM 2290 O O . GLY A 1 303 ? 2.51 -0.616 -12.742 1 98.31 303 GLY A O 1
ATOM 2291 N N . ILE A 1 304 ? 0.33 -1.111 -12.492 1 98.56 304 ILE A N 1
ATOM 2292 C CA . ILE A 1 304 ? -0.059 -0.831 -13.867 1 98.56 304 ILE A CA 1
ATOM 2293 C C . ILE A 1 304 ? 0.386 0.578 -14.25 1 98.56 304 ILE A C 1
ATOM 2295 O O . ILE A 1 304 ? 0.667 0.848 -15.422 1 98.56 304 ILE A O 1
ATOM 2299 N N . SER A 1 305 ? 0.536 1.468 -13.266 1 98.5 305 SER A N 1
ATOM 2300 C CA . SER A 1 305 ? 0.795 2.891 -13.461 1 98.5 305 SER A CA 1
ATOM 2301 C C . SER A 1 305 ? 2.148 3.121 -14.125 1 98.5 305 SER A C 1
ATOM 2303 O O . SER A 1 305 ? 2.373 4.16 -14.742 1 98.5 305 SER A O 1
ATOM 2305 N N . VAL A 1 306 ? 3.094 2.131 -13.977 1 98.12 306 VAL A N 1
ATOM 2306 C CA . VAL A 1 306 ? 4.449 2.379 -14.461 1 98.12 306 VAL A CA 1
ATOM 2307 C C . VAL A 1 306 ? 4.77 1.438 -15.617 1 98.12 306 VAL A C 1
ATOM 2309 O O . VAL A 1 306 ? 5.938 1.23 -15.953 1 98.12 306 VAL A O 1
ATOM 2312 N N . ILE A 1 307 ? 3.777 0.778 -16.172 1 98.38 307 ILE A N 1
ATOM 2313 C CA . ILE A 1 307 ? 3.912 -0.071 -17.344 1 98.38 307 ILE A CA 1
ATOM 2314 C C . ILE A 1 307 ? 3.479 0.701 -18.594 1 98.38 307 ILE A C 1
ATOM 2316 O O . ILE A 1 307 ? 2.311 1.075 -18.719 1 98.38 307 ILE A O 1
ATOM 2320 N N . HIS A 1 308 ? 4.387 0.85 -19.594 1 97.56 308 HIS A N 1
ATOM 2321 C CA . HIS A 1 308 ? 4.082 1.738 -20.703 1 97.56 308 HIS A CA 1
ATOM 2322 C C . HIS A 1 308 ? 4.312 1.043 -22.047 1 97.56 308 HIS A C 1
ATOM 2324 O O . HIS A 1 308 ? 4.277 1.685 -23.094 1 97.56 308 HIS A O 1
ATOM 2330 N N . SER A 1 309 ? 4.652 -0.235 -21.953 1 98 309 SER A N 1
ATOM 2331 C CA . SER A 1 309 ? 4.891 -0.936 -23.203 1 98 309 SER A CA 1
ATOM 2332 C C . SER A 1 309 ? 4.672 -2.438 -23.047 1 98 309 SER A C 1
ATOM 2334 O O . SER A 1 309 ? 4.672 -2.959 -21.938 1 98 309 SER A O 1
ATOM 2336 N N . ILE A 1 310 ? 4.348 -3.055 -24.172 1 98.69 310 ILE A N 1
ATOM 2337 C CA . ILE A 1 310 ? 4.344 -4.508 -24.328 1 98.69 310 ILE A CA 1
ATOM 2338 C C . ILE A 1 310 ? 5.699 -4.973 -24.844 1 98.69 310 ILE A C 1
ATOM 2340 O O . ILE A 1 310 ? 6.172 -4.496 -25.891 1 98.69 310 ILE A O 1
ATOM 2344 N N . ARG A 1 311 ? 6.379 -5.863 -24.141 1 98.19 311 ARG A N 1
ATOM 2345 C CA . ARG A 1 311 ? 7.742 -6.25 -24.5 1 98.19 311 ARG A CA 1
ATOM 2346 C C . ARG A 1 311 ? 8.016 -7.703 -24.125 1 98.19 311 ARG A C 1
ATOM 2348 O O . ARG A 1 311 ? 7.238 -8.312 -23.375 1 98.19 311 ARG A O 1
ATOM 2355 N N . PRO A 1 312 ? 9.086 -8.312 -24.547 1 98.75 312 PRO A N 1
ATOM 2356 C CA . PRO A 1 312 ? 9.398 -9.703 -24.219 1 98.75 312 PRO A CA 1
ATOM 2357 C C . PRO A 1 312 ? 9.656 -9.906 -22.734 1 98.75 312 PRO A C 1
ATOM 2359 O O . PRO A 1 312 ? 10.164 -9 -22.062 1 98.75 312 PRO A O 1
ATOM 2362 N N . VAL A 1 313 ? 9.406 -11.086 -22.266 1 98.38 313 VAL A N 1
ATOM 2363 C CA . VAL A 1 313 ? 9.594 -11.461 -20.859 1 98.38 313 VAL A CA 1
ATOM 2364 C C . VAL A 1 313 ? 11.023 -11.148 -20.438 1 98.38 313 VAL A C 1
ATOM 2366 O O . VAL A 1 313 ? 11.25 -10.641 -19.328 1 98.38 313 VAL A O 1
ATOM 2369 N N . ALA A 1 314 ? 11.969 -11.422 -21.297 1 98.62 314 ALA A N 1
ATOM 2370 C CA . ALA A 1 314 ? 13.375 -11.234 -20.953 1 98.62 314 ALA A CA 1
ATOM 2371 C C . ALA A 1 314 ? 13.68 -9.773 -20.641 1 98.62 314 ALA A C 1
ATOM 2373 O O . ALA A 1 314 ? 14.453 -9.469 -19.734 1 98.62 314 ALA A O 1
ATOM 2374 N N . GLU A 1 315 ? 13.031 -8.875 -21.375 1 98.56 315 GLU A N 1
ATOM 2375 C CA . GLU A 1 315 ? 13.234 -7.445 -21.156 1 98.56 315 GLU A CA 1
ATOM 2376 C C . GLU A 1 315 ? 12.594 -6.992 -19.844 1 98.56 315 GLU A C 1
ATOM 2378 O O . GLU A 1 315 ? 13.117 -6.102 -19.172 1 98.56 315 GLU A O 1
ATOM 2383 N N . ILE A 1 316 ? 11.461 -7.562 -19.516 1 98.69 316 ILE A N 1
ATOM 2384 C CA . ILE A 1 316 ? 10.789 -7.246 -18.266 1 98.69 316 ILE A CA 1
ATOM 2385 C C . ILE A 1 316 ? 11.656 -7.676 -17.078 1 98.69 316 ILE A C 1
ATOM 2387 O O . ILE A 1 316 ? 11.836 -6.918 -16.125 1 98.69 316 ILE A O 1
ATOM 2391 N N . ILE A 1 317 ? 12.227 -8.867 -17.156 1 98.38 317 ILE A N 1
ATOM 2392 C CA . ILE A 1 317 ? 13.086 -9.375 -16.094 1 98.38 317 ILE A CA 1
ATOM 2393 C C . ILE A 1 317 ? 14.336 -8.508 -15.984 1 98.38 317 ILE A C 1
ATOM 2395 O O . ILE A 1 317 ? 14.758 -8.156 -14.875 1 98.38 317 ILE A O 1
ATOM 2399 N N . ASP A 1 318 ? 14.906 -8.109 -17.141 1 97.56 318 ASP A N 1
ATOM 2400 C CA . ASP A 1 318 ? 16.078 -7.23 -17.125 1 97.56 318 ASP A CA 1
ATOM 2401 C C . ASP A 1 318 ? 15.758 -5.906 -16.438 1 97.56 318 ASP A C 1
ATOM 2403 O O . ASP A 1 318 ? 16.562 -5.398 -15.656 1 97.56 318 ASP A O 1
ATOM 2407 N N . GLU A 1 319 ? 14.602 -5.398 -16.734 1 97.62 319 GLU A N 1
ATOM 2408 C CA . GLU A 1 319 ? 14.172 -4.137 -16.141 1 97.62 319 GLU A CA 1
ATOM 2409 C C . GLU A 1 319 ? 14.031 -4.262 -14.625 1 97.62 319 GLU A C 1
ATOM 2411 O O . GLU A 1 319 ? 14.508 -3.404 -13.875 1 97.62 319 GLU A O 1
ATOM 2416 N N . LEU A 1 320 ? 13.438 -5.32 -14.141 1 97.81 320 LEU A N 1
ATOM 2417 C CA . LEU A 1 320 ? 13.195 -5.535 -12.719 1 97.81 320 LEU A CA 1
ATOM 2418 C C . LEU A 1 320 ? 14.508 -5.73 -11.969 1 97.81 320 LEU A C 1
ATOM 2420 O O . LEU A 1 320 ? 14.609 -5.387 -10.789 1 97.81 320 LEU A O 1
ATOM 2424 N N . MET A 1 321 ? 15.492 -6.215 -12.625 1 96.94 321 MET A N 1
ATOM 2425 C CA . MET A 1 321 ? 16.734 -6.559 -11.953 1 96.94 321 MET A CA 1
ATOM 2426 C C . MET A 1 321 ? 17.734 -5.402 -12.039 1 96.94 321 MET A C 1
ATOM 2428 O O . MET A 1 321 ? 18.797 -5.449 -11.414 1 96.94 321 MET A O 1
ATOM 2432 N N . LYS A 1 322 ? 17.297 -4.355 -12.766 1 94.62 322 LYS A N 1
ATOM 2433 C CA . LYS A 1 322 ? 18.203 -3.215 -12.891 1 94.62 322 LYS A CA 1
ATOM 2434 C C . LYS A 1 322 ? 18.469 -2.57 -11.531 1 94.62 322 LYS A C 1
ATOM 2436 O O . LYS A 1 322 ? 17.531 -2.158 -10.844 1 94.62 322 LYS A O 1
ATOM 2441 N N . GLY A 1 323 ? 19.688 -2.484 -11.039 1 81.5 323 GLY A N 1
ATOM 2442 C CA . GLY A 1 323 ? 20.078 -1.789 -9.82 1 81.5 323 GLY A CA 1
ATOM 2443 C C . GLY A 1 323 ? 19.828 -2.6 -8.562 1 81.5 323 GLY A C 1
ATOM 2444 O O . GLY A 1 323 ? 19.953 -2.082 -7.453 1 81.5 323 GLY A O 1
ATOM 2445 N N . VAL A 1 324 ? 19.25 -3.795 -8.789 1 82.31 324 VAL A N 1
ATOM 2446 C CA . VAL A 1 324 ? 19.078 -4.688 -7.648 1 82.31 324 VAL A CA 1
ATOM 2447 C C . VAL A 1 324 ? 20.359 -5.457 -7.383 1 82.31 324 VAL A C 1
ATOM 2449 O O . VAL A 1 324 ? 21.016 -5.934 -8.312 1 82.31 324 VAL A O 1
ATOM 2452 N N . PRO A 1 325 ? 20.844 -5.199 -6.223 1 60.53 325 PRO A N 1
ATOM 2453 C CA . PRO A 1 325 ? 22.109 -5.863 -5.949 1 60.53 325 PRO A CA 1
ATOM 2454 C C . PRO A 1 325 ? 22.062 -7.371 -6.168 1 60.53 325 PRO A C 1
ATOM 2456 O O . PRO A 1 325 ? 21.031 -8 -5.871 1 60.53 325 PRO A O 1
ATOM 2459 N N . ALA A 1 326 ? 22.953 -7.855 -7 1 55 326 ALA A N 1
ATOM 2460 C CA . ALA A 1 326 ? 23.156 -9.273 -7.281 1 55 326 ALA A CA 1
ATOM 2461 C C . ALA A 1 326 ? 23.547 -10.031 -6.016 1 55 326 ALA A C 1
ATOM 2463 O O . ALA A 1 326 ? 24.219 -9.477 -5.137 1 55 326 ALA A O 1
ATOM 2464 N N . MET B 1 1 ? 17.562 17.094 -5.797 1 61.06 1 MET B N 1
ATOM 2465 C CA . MET B 1 1 ? 16.234 17.391 -5.246 1 61.06 1 MET B CA 1
ATOM 2466 C C . MET B 1 1 ? 16.344 17.781 -3.773 1 61.06 1 MET B C 1
ATOM 2468 O O . MET B 1 1 ? 15.641 18.672 -3.312 1 61.06 1 MET B O 1
ATOM 2472 N N . LYS B 1 2 ? 17.469 17.344 -3.176 1 63.72 2 LYS B N 1
ATOM 2473 C CA . LYS B 1 2 ? 17.656 17.75 -1.784 1 63.72 2 LYS B CA 1
ATOM 2474 C C . LYS B 1 2 ? 17.938 19.25 -1.676 1 63.72 2 LYS B C 1
ATOM 2476 O O . LYS B 1 2 ? 17.375 19.922 -0.81 1 63.72 2 LYS B O 1
ATOM 2481 N N . ARG B 1 3 ? 18.719 19.766 -2.629 1 64.69 3 ARG B N 1
ATOM 2482 C CA . ARG B 1 3 ? 19.062 21.188 -2.629 1 64.69 3 ARG B CA 1
ATOM 2483 C C . ARG B 1 3 ? 17.812 22.047 -2.846 1 64.69 3 ARG B C 1
ATOM 2485 O O . ARG B 1 3 ? 17.641 23.078 -2.186 1 64.69 3 ARG B O 1
ATOM 2492 N N . LYS B 1 4 ? 16.984 21.453 -3.574 1 86.62 4 LYS B N 1
ATOM 2493 C CA . LYS B 1 4 ? 15.766 22.188 -3.893 1 86.62 4 LYS B CA 1
ATOM 2494 C C . LYS B 1 4 ? 14.836 22.266 -2.688 1 86.62 4 LYS B C 1
ATOM 2496 O O . LYS B 1 4 ? 14.242 23.312 -2.414 1 86.62 4 LYS B O 1
ATOM 2501 N N . ILE B 1 5 ? 14.836 21.219 -1.887 1 93.62 5 ILE B N 1
ATOM 2502 C CA . ILE B 1 5 ? 13.961 21.156 -0.719 1 93.62 5 ILE B CA 1
ATOM 2503 C C . ILE B 1 5 ? 14.469 22.125 0.354 1 93.62 5 ILE B C 1
ATOM 2505 O O . ILE B 1 5 ? 13.688 22.812 1.003 1 93.62 5 ILE B O 1
ATOM 2509 N N . LYS B 1 6 ? 15.828 22.141 0.494 1 92.88 6 LYS B N 1
ATOM 2510 C CA . LYS B 1 6 ? 16.422 23.078 1.449 1 92.88 6 LYS B CA 1
ATOM 2511 C C . LYS B 1 6 ? 16.109 24.516 1.075 1 92.88 6 LYS B C 1
ATOM 2513 O O . LYS B 1 6 ? 15.828 25.344 1.947 1 92.88 6 LYS B O 1
ATOM 2518 N N . GLU B 1 7 ? 16.141 24.812 -0.175 1 94.69 7 GLU B N 1
ATOM 2519 C CA . GLU B 1 7 ? 15.844 26.156 -0.652 1 94.69 7 GLU B CA 1
ATOM 2520 C C . GLU B 1 7 ? 14.367 26.5 -0.46 1 94.69 7 GLU B C 1
ATOM 2522 O O . GLU B 1 7 ? 14.031 27.625 -0.12 1 94.69 7 GLU B O 1
ATOM 2527 N N . ILE B 1 8 ? 13.539 25.5 -0.616 1 97.62 8 ILE B N 1
ATOM 2528 C CA . ILE B 1 8 ? 12.094 25.734 -0.578 1 97.62 8 ILE B CA 1
ATOM 2529 C C . ILE B 1 8 ? 11.633 25.859 0.871 1 97.62 8 ILE B C 1
ATOM 2531 O O . ILE B 1 8 ? 10.898 26.781 1.223 1 97.62 8 ILE B O 1
ATOM 2535 N N . LEU B 1 9 ? 12.125 24.922 1.755 1 98.25 9 LEU B N 1
ATOM 2536 C CA . LEU B 1 9 ? 11.555 24.797 3.092 1 98.25 9 LEU B CA 1
ATOM 2537 C C . LEU B 1 9 ? 12.516 25.328 4.145 1 98.25 9 LEU B C 1
ATOM 2539 O O . LEU B 1 9 ? 12.117 25.578 5.285 1 98.25 9 LEU B O 1
ATOM 2543 N N . GLY B 1 10 ? 13.789 25.453 3.801 1 97.31 10 GLY B N 1
ATOM 2544 C CA . GLY B 1 10 ? 14.789 25.891 4.758 1 97.31 10 GLY B CA 1
ATOM 2545 C C . GLY B 1 10 ? 15.148 24.844 5.785 1 97.31 10 GLY B C 1
ATOM 2546 O O . GLY B 1 10 ? 15.508 25.172 6.918 1 97.31 10 GLY B O 1
ATOM 2547 N N . ILE B 1 11 ? 15.039 23.578 5.426 1 97.19 11 ILE B N 1
ATOM 2548 C CA . ILE B 1 11 ? 15.289 22.516 6.395 1 97.19 11 ILE B CA 1
ATOM 2549 C C . ILE B 1 11 ? 16.484 21.672 5.938 1 97.19 11 ILE B C 1
ATOM 2551 O O . ILE B 1 11 ? 16.797 21.625 4.746 1 97.19 11 ILE B O 1
ATOM 2555 N N . ASP B 1 12 ? 17.078 20.938 6.895 1 94.88 12 ASP B N 1
ATOM 2556 C CA . ASP B 1 12 ? 18.297 20.172 6.629 1 94.88 12 ASP B CA 1
ATOM 2557 C C . ASP B 1 12 ? 17.953 18.75 6.152 1 94.88 12 ASP B C 1
ATOM 2559 O O . ASP B 1 12 ? 18.688 18.172 5.352 1 94.88 12 ASP B O 1
ATOM 2563 N N . LYS B 1 13 ? 16.922 18.203 6.766 1 96.44 13 LYS B N 1
ATOM 2564 C CA . LYS B 1 13 ? 16.438 16.859 6.406 1 96.44 13 LYS B CA 1
ATOM 2565 C C . LYS B 1 13 ? 15.102 16.938 5.684 1 96.44 13 LYS B C 1
ATOM 2567 O O . LYS B 1 13 ? 14.195 17.656 6.121 1 96.44 13 LYS B O 1
ATOM 2572 N N . PRO B 1 14 ? 14.969 16.266 4.566 1 97.25 14 PRO B N 1
ATOM 2573 C CA . PRO B 1 14 ? 13.727 16.359 3.799 1 97.25 14 PRO B CA 1
ATOM 2574 C C . PRO B 1 14 ? 12.578 15.578 4.445 1 97.25 14 PRO B C 1
ATOM 2576 O O . PRO B 1 14 ? 12.039 14.641 3.84 1 97.25 14 PRO B O 1
ATOM 2579 N N . ILE B 1 15 ? 12.242 16.016 5.656 1 98.19 15 ILE B N 1
ATOM 2580 C CA . ILE B 1 15 ? 11.219 15.344 6.449 1 98.19 15 ILE B CA 1
ATOM 2581 C C . ILE B 1 15 ? 10.219 16.375 6.98 1 98.19 15 ILE B C 1
ATOM 2583 O O . ILE B 1 15 ? 10.617 17.391 7.559 1 98.19 15 ILE B O 1
ATOM 2587 N N . ILE B 1 16 ? 8.984 16.109 6.742 1 98.75 16 ILE B N 1
ATOM 2588 C CA . ILE B 1 16 ? 7.898 16.906 7.297 1 98.75 16 ILE B CA 1
ATOM 2589 C C . ILE B 1 16 ? 7.129 16.078 8.328 1 98.75 16 ILE B C 1
ATOM 2591 O O . ILE B 1 16 ? 6.711 14.953 8.039 1 98.75 16 ILE B O 1
ATOM 2595 N N . GLN B 1 17 ? 7.02 16.562 9.531 1 98.75 17 GLN B N 1
ATOM 2596 C CA . GLN B 1 17 ? 6.125 15.984 10.531 1 98.75 17 GLN B CA 1
ATOM 2597 C C . GLN B 1 17 ? 4.664 16.266 10.188 1 98.75 17 GLN B C 1
ATOM 2599 O O . GLN B 1 17 ? 4.281 17.422 10 1 98.75 17 GLN B O 1
ATOM 2604 N N . GLY B 1 18 ? 3.865 15.211 10.008 1 98 18 GLY B N 1
ATOM 2605 C CA . GLY B 1 18 ? 2.445 15.406 9.766 1 98 18 GLY B CA 1
ATOM 2606 C C . GLY B 1 18 ? 1.771 16.281 10.797 1 98 18 GLY B C 1
ATOM 2607 O O . GLY B 1 18 ? 2.135 16.25 11.977 1 98 18 GLY B O 1
ATOM 2608 N N . PRO B 1 19 ? 0.806 17.094 10.383 1 96.25 19 PRO B N 1
ATOM 2609 C CA . PRO B 1 19 ? 0.241 18.109 11.281 1 96.25 19 PRO B CA 1
ATOM 2610 C C . PRO B 1 19 ? -0.528 17.5 12.453 1 96.25 19 PRO B C 1
ATOM 2612 O O . PRO B 1 19 ? -0.642 18.109 13.516 1 96.25 19 PRO B O 1
ATOM 2615 N N . LEU B 1 20 ? -1.296 16.219 12.219 1 96.44 20 LEU B N 1
ATOM 2616 C CA . LEU B 1 20 ? -1.829 15.461 13.344 1 96.44 20 LEU B CA 1
ATOM 2617 C C . LEU B 1 20 ? -2.799 16.297 14.164 1 96.44 20 LEU B C 1
ATOM 2619 O O . LEU B 1 20 ? -2.439 16.812 15.227 1 96.44 20 LEU B O 1
ATOM 2623 N N . ASN B 1 21 ? -4.031 16.297 13.883 1 97.25 21 ASN B N 1
ATOM 2624 C CA . ASN B 1 21 ? -5.066 17.047 14.578 1 97.25 21 ASN B CA 1
ATOM 2625 C C . ASN B 1 21 ? -5.074 16.75 16.078 1 97.25 21 ASN B C 1
ATOM 2627 O O . ASN B 1 21 ? -5.074 15.586 16.469 1 97.25 21 ASN B O 1
ATOM 2631 N N . TRP B 1 22 ? -5.008 17.75 16.953 1 98.06 22 TRP B N 1
ATOM 2632 C CA . TRP B 1 22 ? -5.051 17.703 18.406 1 98.06 22 TRP B CA 1
ATOM 2633 C C . TRP B 1 22 ? -3.689 17.297 18.984 1 98.06 22 TRP B C 1
ATOM 2635 O O . TRP B 1 22 ? -3.465 17.391 20.188 1 98.06 22 TRP B O 1
ATOM 2645 N N . LEU B 1 23 ? -2.746 16.875 18.109 1 98.44 23 LEU B N 1
ATOM 2646 C CA . LEU B 1 23 ? -1.599 16.141 18.625 1 98.44 23 LEU B CA 1
ATOM 2647 C C . LEU B 1 23 ? -0.299 16.891 18.344 1 98.44 23 LEU B C 1
ATOM 2649 O O . LEU B 1 23 ? 0.751 16.266 18.156 1 98.44 23 LEU B O 1
ATOM 2653 N N . THR B 1 24 ? -0.369 18.125 18.172 1 98.69 24 THR B N 1
ATOM 2654 C CA . THR B 1 24 ? 0.837 18.938 18.078 1 98.69 24 THR B CA 1
ATOM 2655 C C . THR B 1 24 ? 0.779 20.109 19.031 1 98.69 24 THR B C 1
ATOM 2657 O O . THR B 1 24 ? -0.306 20.562 19.422 1 98.69 24 THR B O 1
ATOM 2660 N N . ASP B 1 25 ? 1.915 20.547 19.453 1 98.75 25 ASP B N 1
ATOM 2661 C CA . ASP B 1 25 ? 2.096 21.766 20.219 1 98.75 25 ASP B CA 1
ATOM 2662 C C . ASP B 1 25 ? 3.479 22.375 19.969 1 98.75 25 ASP B C 1
ATOM 2664 O O . ASP B 1 25 ? 4.277 21.812 19.219 1 98.75 25 ASP B O 1
ATOM 2668 N N . ALA B 1 26 ? 3.695 23.516 20.547 1 98.81 26 ALA B N 1
ATOM 2669 C CA . ALA B 1 26 ? 4.926 24.266 20.297 1 98.81 26 ALA B CA 1
ATOM 2670 C C . ALA B 1 26 ? 6.152 23.438 20.656 1 98.81 26 ALA B C 1
ATOM 2672 O O . ALA B 1 26 ? 7.156 23.453 19.938 1 98.81 26 ALA B O 1
ATOM 2673 N N . HIS B 1 27 ? 6.086 22.719 21.734 1 98.75 27 HIS B N 1
ATOM 2674 C CA . HIS B 1 27 ? 7.211 21.906 22.188 1 98.75 27 HIS B CA 1
ATOM 2675 C C . HIS B 1 27 ? 7.559 20.828 21.188 1 98.75 27 HIS B C 1
ATOM 2677 O O . HIS B 1 27 ? 8.727 20.656 20.812 1 98.75 27 HIS B O 1
ATOM 2683 N N . TYR B 1 28 ? 6.594 20.109 20.781 1 98.81 28 TYR B N 1
ATOM 2684 C CA . TYR B 1 28 ? 6.734 19 19.844 1 98.81 28 TYR B CA 1
ATOM 2685 C C . TYR B 1 28 ? 7.223 19.484 18.484 1 98.81 28 TYR B C 1
ATOM 2687 O O . TYR B 1 28 ? 8.211 18.969 17.953 1 98.81 28 TYR B O 1
ATOM 2695 N N . VAL B 1 29 ? 6.621 20.484 17.938 1 98.69 29 VAL B N 1
ATOM 2696 C CA . VAL B 1 29 ? 6.906 21.047 16.625 1 98.69 29 VAL B CA 1
ATOM 2697 C C . VAL B 1 29 ? 8.312 21.656 16.609 1 98.69 29 VAL B C 1
ATOM 2699 O O . VAL B 1 29 ? 9.055 21.469 15.648 1 98.69 29 VAL B O 1
ATOM 2702 N N . SER B 1 30 ? 8.672 22.391 17.672 1 98.88 30 SER B N 1
ATOM 2703 C CA . SER B 1 30 ? 10.008 22.969 17.766 1 98.88 30 SER B CA 1
ATOM 2704 C C . SER B 1 30 ? 11.078 21.891 17.828 1 98.88 30 SER B C 1
ATOM 2706 O O . SER B 1 30 ? 12.172 22.062 17.266 1 98.88 30 SER B O 1
ATOM 2708 N N . ALA B 1 31 ? 10.75 20.734 18.469 1 98.88 31 ALA B N 1
ATOM 2709 C CA . ALA B 1 31 ? 11.695 19.625 18.547 1 98.88 31 ALA B CA 1
ATOM 2710 C C . ALA B 1 31 ? 11.977 19.047 17.156 1 98.88 31 ALA B C 1
ATOM 2712 O O . ALA B 1 31 ? 13.125 18.734 16.828 1 98.88 31 ALA B O 1
ATOM 2713 N N . VAL B 1 32 ? 11 18.922 16.344 1 98.88 32 VAL B N 1
ATOM 2714 C CA . VAL B 1 32 ? 11.148 18.422 14.977 1 98.88 32 VAL B CA 1
ATOM 2715 C C . VAL B 1 32 ? 12.008 19.375 14.164 1 98.88 32 VAL B C 1
ATOM 2717 O O . VAL B 1 32 ? 12.961 18.953 13.5 1 98.88 32 VAL B O 1
ATOM 2720 N N . SER B 1 33 ? 11.68 20.672 14.25 1 98.81 33 SER B N 1
ATOM 2721 C CA . SER B 1 33 ? 12.414 21.688 13.508 1 98.81 33 SER B CA 1
ATOM 2722 C C . SER B 1 33 ? 13.875 21.766 13.953 1 98.81 33 SER B C 1
ATOM 2724 O O . SER B 1 33 ? 14.781 21.844 13.117 1 98.81 33 SER B O 1
ATOM 2726 N N . ASN B 1 34 ? 14.039 21.719 15.258 1 98.81 34 ASN B N 1
ATOM 2727 C CA . ASN B 1 34 ? 15.398 21.75 15.805 1 98.81 34 ASN B CA 1
ATOM 2728 C C . ASN B 1 34 ? 16.219 20.562 15.344 1 98.81 34 ASN B C 1
ATOM 2730 O O . ASN B 1 34 ? 17.438 20.656 15.211 1 98.81 34 ASN B O 1
ATOM 2734 N N . ALA B 1 35 ? 15.555 19.438 15.07 1 98.5 35 ALA B N 1
ATOM 2735 C CA . ALA B 1 35 ? 16.234 18.219 14.648 1 98.5 35 ALA B CA 1
ATOM 2736 C C . ALA B 1 35 ? 16.484 18.219 13.141 1 98.5 35 ALA B C 1
ATOM 2738 O O . ALA B 1 35 ? 17.047 17.266 12.602 1 98.5 35 ALA B O 1
ATOM 2739 N N . GLY B 1 36 ? 16.078 19.25 12.477 1 97.75 36 GLY B N 1
ATOM 2740 C CA . GLY B 1 36 ? 16.438 19.422 11.078 1 97.75 36 GLY B CA 1
ATOM 2741 C C . GLY B 1 36 ? 15.273 19.172 10.125 1 97.75 36 GLY B C 1
ATOM 2742 O O . GLY B 1 36 ? 15.406 19.375 8.914 1 97.75 36 GLY B O 1
ATOM 2743 N N . GLY B 1 37 ? 14.125 18.688 10.633 1 98.25 37 GLY B N 1
ATOM 2744 C CA . GLY B 1 37 ? 12.922 18.531 9.828 1 98.25 37 GLY B CA 1
ATOM 2745 C C . GLY B 1 37 ? 12.016 19.75 9.859 1 98.25 37 GLY B C 1
ATOM 2746 O O . GLY B 1 37 ? 12.422 20.828 10.32 1 98.25 37 GLY B O 1
ATOM 2747 N N . LEU B 1 38 ? 10.891 19.641 9.289 1 98.81 38 LEU B N 1
ATOM 2748 C CA . LEU B 1 38 ? 9.883 20.688 9.367 1 98.81 38 LEU B CA 1
ATOM 2749 C C . LEU B 1 38 ? 8.789 20.328 10.367 1 98.81 38 LEU B C 1
ATOM 2751 O O . LEU B 1 38 ? 7.98 19.422 10.117 1 98.81 38 LEU B O 1
ATOM 2755 N N . GLY B 1 39 ? 8.805 21 11.5 1 98.81 39 GLY B N 1
ATOM 2756 C CA . GLY B 1 39 ? 7.648 20.891 12.375 1 98.81 39 GLY B CA 1
ATOM 2757 C C . GLY B 1 39 ? 6.426 21.625 11.844 1 98.81 39 GLY B C 1
ATOM 2758 O O . GLY B 1 39 ? 6.547 22.703 11.258 1 98.81 39 GLY B O 1
ATOM 2759 N N . VAL B 1 40 ? 5.23 21.062 12.047 1 98.94 40 VAL B N 1
ATOM 2760 C CA . VAL B 1 40 ? 4 21.672 11.547 1 98.94 40 VAL B CA 1
ATOM 2761 C C . VAL B 1 40 ? 2.949 21.688 12.656 1 98.94 40 VAL B C 1
ATOM 2763 O O . VAL B 1 40 ? 2.641 20.656 13.242 1 98.94 40 VAL B O 1
ATOM 2766 N N . LEU B 1 41 ? 2.457 22.875 12.961 1 98.88 41 LEU B N 1
ATOM 2767 C CA . LEU B 1 41 ? 1.314 22.984 13.867 1 98.88 41 LEU B CA 1
ATOM 2768 C C . LEU B 1 41 ? 0.03 22.547 13.164 1 98.88 41 LEU B C 1
ATOM 2770 O O . LEU B 1 41 ? -0.354 23.141 12.148 1 98.88 41 LEU B O 1
ATOM 2774 N N . GLY B 1 42 ? -0.538 21.484 13.75 1 98.44 42 GLY B N 1
ATOM 2775 C CA . GLY B 1 42 ? -1.797 21 13.203 1 98.44 42 GLY B CA 1
ATOM 2776 C C . GLY B 1 42 ? -3.006 21.734 13.75 1 98.44 42 GLY B C 1
ATOM 2777 O O . GLY B 1 42 ? -2.865 22.656 14.57 1 98.44 42 GLY B O 1
ATOM 2778 N N . LEU B 1 43 ? -4.164 21.344 13.289 1 96.81 43 LEU B N 1
ATOM 2779 C CA . LEU B 1 43 ? -5.41 21.891 13.805 1 96.81 43 LEU B CA 1
ATOM 2780 C C . LEU B 1 43 ? -5.57 21.578 15.289 1 96.81 43 LEU B C 1
ATOM 2782 O O . LEU B 1 43 ? -5.25 20.484 15.734 1 96.81 43 LEU B O 1
ATOM 2786 N N . ASN B 1 44 ? -5.957 22.578 16.031 1 98 44 ASN B N 1
ATOM 2787 C CA . ASN B 1 44 ? -6.18 22.484 17.469 1 98 44 ASN B CA 1
ATOM 2788 C C . ASN B 1 44 ? -4.871 22.281 18.234 1 98 44 ASN B C 1
ATOM 2790 O O . ASN B 1 44 ? -4.859 21.672 19.297 1 98 44 ASN B O 1
ATOM 2794 N N . ALA B 1 45 ? -3.758 22.641 17.672 1 98.44 45 ALA B N 1
ATOM 2795 C CA . ALA B 1 45 ? -2.457 22.531 18.328 1 98.44 45 ALA B CA 1
ATOM 2796 C C . ALA B 1 45 ? -2.48 23.188 19.703 1 98.44 45 ALA B C 1
ATOM 2798 O O . ALA B 1 45 ? -2.9 24.344 19.844 1 98.44 45 ALA B O 1
ATOM 2799 N N . GLY B 1 46 ? -2.045 22.453 20.641 1 98 46 GLY B N 1
ATOM 2800 C CA . GLY B 1 46 ? -1.917 22.969 22 1 98 46 GLY B CA 1
ATOM 2801 C C . GLY B 1 46 ? -3.236 23.016 22.75 1 98 46 GLY B C 1
ATOM 2802 O O . GLY B 1 46 ? -3.287 23.453 23.906 1 98 46 GLY B O 1
ATOM 2803 N N . GLU B 1 47 ? -4.27 22.625 22.125 1 98.06 47 GLU B N 1
ATOM 2804 C CA . GLU B 1 47 ? -5.598 22.734 22.734 1 98.06 47 GLU B CA 1
ATOM 2805 C C . GLU B 1 47 ? -6.059 21.391 23.312 1 98.06 47 GLU B C 1
ATOM 2807 O O . GLU B 1 47 ? -5.617 20.344 22.859 1 98.06 47 GLU B O 1
ATOM 2812 N N . ARG B 1 48 ? -6.926 21.484 24.297 1 97.38 48 ARG B N 1
ATOM 2813 C CA . ARG B 1 48 ? -7.535 20.297 24.875 1 97.38 48 ARG B CA 1
ATOM 2814 C C . ARG B 1 48 ? -9.055 20.312 24.734 1 97.38 48 ARG B C 1
ATOM 2816 O O . ARG B 1 48 ? -9.727 19.312 24.984 1 97.38 48 ARG B O 1
ATOM 2823 N N . GLU B 1 49 ? -9.539 21.438 24.328 1 96.88 49 GLU B N 1
ATOM 2824 C CA . GLU B 1 49 ? -10.961 21.625 24.047 1 96.88 49 GLU B CA 1
ATOM 2825 C C . GLU B 1 49 ? -11.164 22.375 22.734 1 96.88 49 GLU B C 1
ATOM 2827 O O . GLU B 1 49 ? -10.305 23.156 22.312 1 96.88 49 GLU B O 1
ATOM 2832 N N . SER B 1 50 ? -12.258 22.125 22.172 1 96 50 SER B N 1
ATOM 2833 C CA . SER B 1 50 ? -12.578 22.812 20.922 1 96 50 SER B CA 1
ATOM 2834 C C . SER B 1 50 ? -12.797 24.312 21.156 1 96 50 SER B C 1
ATOM 2836 O O . SER B 1 50 ? -13.406 24.688 22.156 1 96 50 SER B O 1
ATOM 2838 N N . ALA B 1 51 ? -12.203 25.062 20.219 1 96.88 51 ALA B N 1
ATOM 2839 C CA . ALA B 1 51 ? -12.5 26.484 20.281 1 96.88 51 ALA B CA 1
ATOM 2840 C C . ALA B 1 51 ? -13.992 26.75 20.078 1 96.88 51 ALA B C 1
ATOM 2842 O O . ALA B 1 51 ? -14.672 26 19.375 1 96.88 51 ALA B O 1
ATOM 2843 N N . LYS B 1 52 ? -14.531 27.875 20.656 1 95.12 52 LYS B N 1
ATOM 2844 C CA . LYS B 1 52 ? -15.953 28.203 20.625 1 95.12 52 LYS B CA 1
ATOM 2845 C C . LYS B 1 52 ? -16.328 28.875 19.297 1 95.12 52 LYS B C 1
ATOM 2847 O O . LYS B 1 52 ? -17.484 28.812 18.875 1 95.12 52 LYS B O 1
ATOM 2852 N N . ASN B 1 53 ? -15.297 29.516 18.734 1 96 53 ASN B N 1
ATOM 2853 C CA . ASN B 1 53 ? -15.508 30.219 17.469 1 96 53 ASN B CA 1
ATOM 2854 C C . ASN B 1 53 ? -14.188 30.438 16.734 1 96 53 ASN B C 1
ATOM 2856 O O . ASN B 1 53 ? -13.125 30.031 17.203 1 96 53 ASN B O 1
ATOM 2860 N N . MET B 1 54 ? -14.375 31.109 15.57 1 95.38 54 MET B N 1
ATOM 2861 C CA . MET B 1 54 ? -13.219 31.297 14.695 1 95.38 54 MET B CA 1
ATOM 2862 C C . MET B 1 54 ? -12.18 32.219 15.336 1 95.38 54 MET B C 1
ATOM 2864 O O . MET B 1 54 ? -10.977 31.953 15.227 1 95.38 54 MET B O 1
ATOM 2868 N N . GLU B 1 55 ? -12.562 33.219 16 1 97.12 55 GLU B N 1
ATOM 2869 C CA . GLU B 1 55 ? -11.648 34.156 16.656 1 97.12 55 GLU B CA 1
ATOM 2870 C C . GLU B 1 55 ? -10.789 33.438 17.703 1 97.12 55 GLU B C 1
ATOM 2872 O O . GLU B 1 55 ? -9.57 33.625 17.75 1 97.12 55 GLU B O 1
ATOM 2877 N N . GLU B 1 56 ? -11.43 32.688 18.5 1 97.94 56 GLU B N 1
ATOM 2878 C CA . GLU B 1 56 ? -10.695 31.922 19.516 1 97.94 56 GLU B CA 1
ATOM 2879 C C . GLU B 1 56 ? -9.734 30.938 18.875 1 97.94 56 GLU B C 1
ATOM 2881 O O . GLU B 1 56 ? -8.617 30.734 19.359 1 97.94 56 GLU B O 1
ATOM 2886 N N . ARG B 1 57 ? -10.227 30.312 17.875 1 97.56 57 ARG B N 1
ATOM 2887 C CA . ARG B 1 57 ? -9.383 29.359 17.156 1 97.56 57 ARG B CA 1
ATOM 2888 C C . ARG B 1 57 ? -8.109 30.031 16.641 1 97.56 57 ARG B C 1
ATOM 2890 O O . ARG B 1 57 ? -7.012 29.5 16.812 1 97.56 57 ARG B O 1
ATOM 2897 N N . ILE B 1 58 ? -8.266 31.188 16.047 1 98.25 58 ILE B N 1
ATOM 2898 C CA . ILE B 1 58 ? -7.145 31.938 15.492 1 98.25 58 ILE B CA 1
ATOM 2899 C C . ILE B 1 58 ? -6.227 32.406 16.609 1 98.25 58 ILE B C 1
ATOM 2901 O O . ILE B 1 58 ? -5 32.312 16.5 1 98.25 58 ILE B O 1
ATOM 2905 N N . ASN B 1 59 ? -6.797 32.844 17.672 1 98.5 59 ASN B N 1
ATOM 2906 C CA . ASN B 1 59 ? -6 33.344 18.781 1 98.5 59 ASN B CA 1
ATOM 2907 C C . ASN B 1 59 ? -5.215 32.219 19.438 1 98.5 59 ASN B C 1
ATOM 2909 O O . ASN B 1 59 ? -4.07 32.406 19.859 1 98.5 59 ASN B O 1
ATOM 2913 N N . ASN B 1 60 ? -5.891 31.078 19.609 1 98.5 60 ASN B N 1
ATOM 2914 C CA . ASN B 1 60 ? -5.195 29.906 20.141 1 98.5 60 ASN B CA 1
ATOM 2915 C C . ASN B 1 60 ? -3.975 29.547 19.297 1 98.5 60 ASN B C 1
ATOM 2917 O O . ASN B 1 60 ? -2.895 29.297 19.828 1 98.5 60 ASN B O 1
ATOM 2921 N N . MET B 1 61 ? -4.133 29.578 18 1 98.75 61 MET B N 1
ATOM 2922 C CA . MET B 1 61 ? -3.031 29.25 17.109 1 98.75 61 MET B CA 1
ATOM 2923 C C . MET B 1 61 ? -1.946 30.312 17.156 1 98.75 61 MET B C 1
ATOM 2925 O O . MET B 1 61 ? -0.755 30 17.141 1 98.75 61 MET B O 1
ATOM 2929 N N . ARG B 1 62 ? -2.371 31.609 17.234 1 98.75 62 ARG B N 1
ATOM 2930 C CA . ARG B 1 62 ? -1.407 32.688 17.359 1 98.75 62 ARG B CA 1
ATOM 2931 C C . ARG B 1 62 ? -0.519 32.5 18.594 1 98.75 62 ARG B C 1
ATOM 2933 O O . ARG B 1 62 ? 0.7 32.656 18.516 1 98.75 62 ARG B O 1
ATOM 2940 N N . ARG B 1 63 ? -1.176 32.156 19.641 1 98.5 63 ARG B N 1
ATOM 2941 C CA . ARG B 1 63 ? -0.432 31.891 20.875 1 98.5 63 ARG B CA 1
ATOM 2942 C C . ARG B 1 63 ? 0.573 30.766 20.672 1 98.5 63 ARG B C 1
ATOM 2944 O O . ARG B 1 63 ? 1.717 30.859 21.125 1 98.5 63 ARG B O 1
ATOM 2951 N N . GLU B 1 64 ? 0.143 29.688 20.047 1 98.56 64 GLU B N 1
ATOM 2952 C CA . GLU B 1 64 ? 1.021 28.547 19.828 1 98.56 64 GLU B CA 1
ATOM 2953 C C . GLU B 1 64 ? 2.172 28.906 18.891 1 98.56 64 GLU B C 1
ATOM 2955 O O . GLU B 1 64 ? 3.301 28.453 19.078 1 98.56 64 GLU B O 1
ATOM 2960 N N . ILE B 1 65 ? 1.925 29.703 17.812 1 98.81 65 ILE B N 1
ATOM 2961 C CA . ILE B 1 65 ? 2.947 30.188 16.891 1 98.81 65 ILE B CA 1
ATOM 2962 C C . ILE B 1 65 ? 4.023 30.938 17.672 1 98.81 65 ILE B C 1
ATOM 2964 O O . ILE B 1 65 ? 5.219 30.688 17.5 1 98.81 65 ILE B O 1
ATOM 2968 N N . ARG B 1 66 ? 3.609 31.812 18.5 1 98.81 66 ARG B N 1
ATOM 2969 C CA . ARG B 1 66 ? 4.539 32.656 19.266 1 98.81 66 ARG B CA 1
ATOM 2970 C C . ARG B 1 66 ? 5.336 31.812 20.266 1 98.81 66 ARG B C 1
ATOM 2972 O O . ARG B 1 66 ? 6.508 32.094 20.516 1 98.81 66 ARG B O 1
ATOM 2979 N N . ARG B 1 67 ? 4.676 30.766 20.797 1 98.81 67 ARG B N 1
ATOM 2980 C CA . ARG B 1 67 ? 5.387 29.844 21.672 1 98.81 67 ARG B CA 1
ATOM 2981 C C . ARG B 1 67 ? 6.461 29.078 20.906 1 98.81 67 ARG B C 1
ATOM 2983 O O . ARG B 1 67 ? 7.562 28.859 21.422 1 98.81 67 ARG B O 1
ATOM 2990 N N . VAL B 1 68 ? 6.199 28.625 19.688 1 98.88 68 VAL B N 1
ATOM 2991 C CA . VAL B 1 68 ? 7.191 27.938 18.859 1 98.88 68 VAL B CA 1
ATOM 2992 C C . VAL B 1 68 ? 8.422 28.828 18.703 1 98.88 68 VAL B C 1
ATOM 2994 O O . VAL B 1 68 ? 9.555 28.359 18.844 1 98.88 68 VAL B O 1
ATOM 2997 N N . ARG B 1 69 ? 8.242 30.094 18.484 1 98.56 69 ARG B N 1
ATOM 2998 C CA . ARG B 1 69 ? 9.32 31.031 18.188 1 98.56 69 ARG B CA 1
ATOM 2999 C C . ARG B 1 69 ? 10.203 31.266 19.422 1 98.56 69 ARG B C 1
ATOM 3001 O O . ARG B 1 69 ? 11.352 31.703 19.297 1 98.56 69 ARG B O 1
ATOM 3008 N N . THR B 1 70 ? 9.656 30.953 20.578 1 98.62 70 THR B N 1
ATOM 3009 C CA . THR B 1 70 ? 10.477 31.047 21.781 1 98.62 70 THR B CA 1
ATOM 3010 C C . THR B 1 70 ? 11.367 29.812 21.922 1 98.62 70 THR B C 1
ATOM 3012 O O . THR B 1 70 ? 12.312 29.828 22.703 1 98.62 70 THR B O 1
ATOM 3015 N N . MET B 1 71 ? 11.086 28.797 21.078 1 98.56 71 MET B N 1
ATOM 3016 C CA . MET B 1 71 ? 11.758 27.516 21.297 1 98.56 71 MET B CA 1
ATOM 3017 C C . MET B 1 71 ? 12.641 27.156 20.109 1 98.56 71 MET B C 1
ATOM 3019 O O . MET B 1 71 ? 13.492 26.266 20.219 1 98.56 71 MET B O 1
ATOM 3023 N N . THR B 1 72 ? 12.453 27.891 19.016 1 98.5 72 THR B N 1
ATOM 3024 C CA . THR B 1 72 ? 13.273 27.609 17.844 1 98.5 72 THR B CA 1
ATOM 3025 C C . THR B 1 72 ? 13.305 28.797 16.906 1 98.5 72 THR B C 1
ATOM 3027 O O . THR B 1 72 ? 12.344 29.578 16.844 1 98.5 72 THR B O 1
ATOM 3030 N N . ASP B 1 73 ? 14.367 28.953 16.141 1 98.06 73 ASP B N 1
ATOM 3031 C CA . ASP B 1 73 ? 14.469 29.938 15.062 1 98.06 73 ASP B CA 1
ATOM 3032 C C . ASP B 1 73 ? 14.359 29.25 13.695 1 98.06 73 ASP B C 1
ATOM 3034 O O . ASP B 1 73 ? 14.484 29.922 12.664 1 98.06 73 ASP B O 1
ATOM 3038 N N . LYS B 1 74 ? 14.188 27.906 13.75 1 98.44 74 LYS B N 1
ATOM 3039 C CA . LYS B 1 74 ? 14.078 27.125 12.516 1 98.44 74 LYS B CA 1
ATOM 3040 C C . LYS B 1 74 ? 12.688 27.25 11.906 1 98.44 74 LYS B C 1
ATOM 3042 O O . LYS B 1 74 ? 11.734 27.625 12.586 1 98.44 74 LYS B O 1
ATOM 3047 N N . PRO B 1 75 ? 12.617 26.953 10.641 1 98.31 75 PRO B N 1
ATOM 3048 C CA . PRO B 1 75 ? 11.312 27.031 9.977 1 98.31 75 PRO B CA 1
ATOM 3049 C C . PRO B 1 75 ? 10.305 26.031 10.539 1 98.31 75 PRO B C 1
ATOM 3051 O O . PRO B 1 75 ? 10.688 24.938 10.961 1 98.31 75 PRO B O 1
ATOM 3054 N N . PHE B 1 76 ? 9.094 26.406 10.539 1 98.88 76 PHE B N 1
ATOM 3055 C CA . PHE B 1 76 ? 7.949 25.547 10.828 1 98.88 76 PHE B CA 1
ATOM 3056 C C . PHE B 1 76 ? 6.746 25.953 9.984 1 98.88 76 PHE B C 1
ATOM 3058 O O . PHE B 1 76 ? 6.766 27 9.328 1 98.88 76 PHE B O 1
ATOM 3065 N N . GLY B 1 77 ? 5.77 25.031 9.891 1 98.88 77 GLY B N 1
ATOM 3066 C CA . GLY B 1 77 ? 4.602 25.312 9.062 1 98.88 77 GLY B CA 1
ATOM 3067 C C . GLY B 1 77 ? 3.297 25.234 9.836 1 98.88 77 GLY B C 1
ATOM 3068 O O . GLY B 1 77 ? 3.293 24.922 11.031 1 98.88 77 GLY B O 1
ATOM 3069 N N . LEU B 1 78 ? 2.236 25.625 9.125 1 98.81 78 LEU B N 1
ATOM 3070 C CA . LEU B 1 78 ? 0.875 25.5 9.633 1 98.81 78 LEU B CA 1
ATOM 3071 C C . LEU B 1 78 ? 0.016 24.656 8.688 1 98.81 78 LEU B C 1
ATOM 3073 O O . LEU B 1 78 ? 0.117 24.797 7.469 1 98.81 78 LEU B O 1
ATOM 3077 N N . ASN B 1 79 ? -0.747 23.844 9.305 1 98.75 79 ASN B N 1
ATOM 3078 C CA . ASN B 1 79 ? -1.739 23.094 8.547 1 98.75 79 ASN B CA 1
ATOM 3079 C C . ASN B 1 79 ? -3.014 23.906 8.328 1 98.75 79 ASN B C 1
ATOM 3081 O O . ASN B 1 79 ? -3.561 24.469 9.273 1 98.75 79 ASN B O 1
ATOM 3085 N N . VAL B 1 80 ? -3.465 24 7.129 1 98.56 80 VAL B N 1
ATOM 3086 C CA . VAL B 1 80 ? -4.75 24.594 6.781 1 98.56 80 VAL B CA 1
ATOM 3087 C C . VAL B 1 80 ? -5.543 23.641 5.895 1 98.56 80 VAL B C 1
ATOM 3089 O O . VAL B 1 80 ? -4.988 23.031 4.977 1 98.56 80 VAL B O 1
ATOM 3092 N N . ALA B 1 81 ? -6.781 23.469 6.188 1 97.44 81 ALA B N 1
ATOM 3093 C CA . ALA B 1 81 ? -7.688 22.641 5.398 1 97.44 81 ALA B CA 1
ATOM 3094 C C . ALA B 1 81 ? -8.781 23.484 4.746 1 97.44 81 ALA B C 1
ATOM 3096 O O . ALA B 1 81 ? -9.82 23.75 5.355 1 97.44 81 ALA B O 1
ATOM 3097 N N . PRO B 1 82 ? -8.578 23.828 3.539 1 97.56 82 PRO B N 1
ATOM 3098 C CA . PRO B 1 82 ? -9.594 24.656 2.883 1 97.56 82 PRO B CA 1
ATOM 3099 C C . PRO B 1 82 ? -10.969 23.984 2.85 1 97.56 82 PRO B C 1
ATOM 3101 O O . PRO B 1 82 ? -11.062 22.766 2.637 1 97.56 82 PRO B O 1
ATOM 3104 N N . GLN B 1 83 ? -11.969 24.781 2.969 1 95.38 83 GLN B N 1
ATOM 3105 C CA . GLN B 1 83 ? -13.328 24.234 3.012 1 95.38 83 GLN B CA 1
ATOM 3106 C C . GLN B 1 83 ? -13.992 24.312 1.639 1 95.38 83 GLN B C 1
ATOM 3108 O O . GLN B 1 83 ? -14.961 23.594 1.371 1 95.38 83 GLN B O 1
ATOM 3113 N N . SER B 1 84 ? -13.516 25.203 0.876 1 95.69 84 SER B N 1
ATOM 3114 C CA . SER B 1 84 ? -14.008 25.422 -0.483 1 95.69 84 SER B CA 1
ATOM 3115 C C . SER B 1 84 ? -12.984 26.156 -1.335 1 95.69 84 SER B C 1
ATOM 3117 O O . SER B 1 84 ? -12.133 26.875 -0.807 1 95.69 84 SER B O 1
ATOM 3119 N N . ASN B 1 85 ? -13.039 25.906 -2.596 1 96.19 85 ASN B N 1
ATOM 3120 C CA . ASN B 1 85 ? -12.227 26.688 -3.514 1 96.19 85 ASN B CA 1
ATOM 3121 C C . ASN B 1 85 ? -12.797 28.094 -3.705 1 96.19 85 ASN B C 1
ATOM 3123 O O . ASN B 1 85 ? -12.086 29 -4.164 1 96.19 85 ASN B O 1
ATOM 3127 N N . ASP B 1 86 ? -14.055 28.297 -3.414 1 96.12 86 ASP B N 1
ATOM 3128 C CA . ASP B 1 86 ? -14.734 29.594 -3.52 1 96.12 86 ASP B CA 1
ATOM 3129 C C . ASP B 1 86 ? -14.5 30.438 -2.268 1 96.12 86 ASP B C 1
ATOM 3131 O O . ASP B 1 86 ? -15.023 30.125 -1.196 1 96.12 86 ASP B O 1
ATOM 3135 N N . PRO B 1 87 ? -13.758 31.516 -2.486 1 94.12 87 PRO B N 1
ATOM 3136 C CA . PRO B 1 87 ? -13.445 32.344 -1.312 1 94.12 87 PRO B CA 1
ATOM 3137 C C . PRO B 1 87 ? -14.695 32.875 -0.626 1 94.12 87 PRO B C 1
ATOM 3139 O O . PRO B 1 87 ? -14.68 33.156 0.581 1 94.12 87 PRO B O 1
ATOM 3142 N N . ALA B 1 88 ? -15.797 33.031 -1.342 1 96.5 88 ALA B N 1
ATOM 3143 C CA . ALA B 1 88 ? -17.031 33.531 -0.751 1 96.5 88 ALA B CA 1
ATOM 3144 C C . ALA B 1 88 ? -17.609 32.531 0.237 1 96.5 88 ALA B C 1
ATOM 3146 O O . ALA B 1 88 ? -18.344 32.906 1.161 1 96.5 88 ALA B O 1
ATOM 3147 N N . LEU B 1 89 ? -17.188 31.281 0.1 1 96.25 89 LEU B N 1
ATOM 3148 C CA . LEU B 1 89 ? -17.734 30.203 0.913 1 96.25 89 LEU B CA 1
ATOM 3149 C C . LEU B 1 89 ? -16.719 29.719 1.929 1 96.25 89 LEU B C 1
ATOM 3151 O O . LEU B 1 89 ? -17 28.797 2.707 1 96.25 89 LEU B O 1
ATOM 3155 N N . ASP B 1 90 ? -15.531 30.297 1.962 1 97 90 ASP B N 1
ATOM 3156 C CA . ASP B 1 90 ? -14.453 29.766 2.789 1 97 90 ASP B CA 1
ATOM 3157 C C . ASP B 1 90 ? -13.789 30.875 3.605 1 97 90 ASP B C 1
ATOM 3159 O O . ASP B 1 90 ? -12.594 31.141 3.439 1 97 90 ASP B O 1
ATOM 3163 N N . LYS B 1 91 ? -14.484 31.375 4.609 1 95.44 91 LYS B N 1
ATOM 3164 C CA . LYS B 1 91 ? -13.953 32.375 5.52 1 95.44 91 LYS B CA 1
ATOM 3165 C C . LYS B 1 91 ? -12.922 31.781 6.469 1 95.44 91 LYS B C 1
ATOM 3167 O O . LYS B 1 91 ? -12.07 32.5 7 1 95.44 91 LYS B O 1
ATOM 3172 N N . TYR B 1 92 ? -13.062 30.5 6.551 1 96.62 92 TYR B N 1
ATOM 3173 C CA . TYR B 1 92 ? -12.125 29.781 7.402 1 96.62 92 TYR B CA 1
ATOM 3174 C C . TYR B 1 92 ? -10.703 29.891 6.867 1 96.62 92 TYR B C 1
ATOM 3176 O O . TYR B 1 92 ? -9.797 30.312 7.582 1 96.62 92 TYR B O 1
ATOM 3184 N N . THR B 1 93 ? -10.5 29.547 5.668 1 98.25 93 THR B N 1
ATOM 3185 C CA . THR B 1 93 ? -9.172 29.562 5.055 1 98.25 93 THR B CA 1
ATOM 3186 C C . THR B 1 93 ? -8.633 30.984 4.973 1 98.25 93 THR B C 1
ATOM 3188 O O . THR B 1 93 ? -7.438 31.219 5.145 1 98.25 93 THR B O 1
ATOM 3191 N N . GLU B 1 94 ? -9.484 31.938 4.742 1 97.94 94 GLU B N 1
ATOM 3192 C CA . GLU B 1 94 ? -9.086 33.344 4.703 1 97.94 94 GLU B CA 1
ATOM 3193 C C . GLU B 1 94 ? -8.492 33.781 6.035 1 97.94 94 GLU B C 1
ATOM 3195 O O . GLU B 1 94 ? -7.477 34.469 6.066 1 97.94 94 GLU B O 1
ATOM 3200 N N . ALA B 1 95 ? -9.164 33.438 7.086 1 98.31 95 ALA B N 1
ATOM 3201 C CA . ALA B 1 95 ? -8.703 33.812 8.422 1 98.31 95 ALA B CA 1
ATOM 3202 C C . ALA B 1 95 ? -7.324 33.219 8.703 1 98.31 95 ALA B C 1
ATOM 3204 O O . ALA B 1 95 ? -6.473 33.875 9.312 1 98.31 95 ALA B O 1
ATOM 3205 N N . TRP B 1 96 ? -7.09 32 8.289 1 98.5 96 TRP B N 1
ATOM 3206 C CA . TRP B 1 96 ? -5.809 31.344 8.484 1 98.5 96 TRP B CA 1
ATOM 3207 C C . TRP B 1 96 ? -4.711 32.031 7.676 1 98.5 96 TRP B C 1
ATOM 3209 O O . TRP B 1 96 ? -3.59 32.188 8.164 1 98.5 96 TRP B O 1
ATOM 3219 N N . LEU B 1 97 ? -5.027 32.344 6.441 1 98.69 97 LEU B N 1
ATOM 3220 C CA . LEU B 1 97 ? -4.07 33.062 5.617 1 98.69 97 LEU B CA 1
ATOM 3221 C C . LEU B 1 97 ? -3.664 34.375 6.285 1 98.69 97 LEU B C 1
ATOM 3223 O O . LEU B 1 97 ? -2.477 34.719 6.355 1 98.69 97 LEU B O 1
ATOM 3227 N N . GLN B 1 98 ? -4.68 35.125 6.773 1 98.56 98 GLN B N 1
ATOM 3228 C CA . GLN B 1 98 ? -4.402 36.375 7.426 1 98.56 98 GLN B CA 1
ATOM 3229 C C . GLN B 1 98 ? -3.51 36.188 8.648 1 98.56 98 GLN B C 1
ATOM 3231 O O . GLN B 1 98 ? -2.588 36.969 8.883 1 98.56 98 GLN B O 1
ATOM 3236 N N . LEU B 1 99 ? -3.822 35.188 9.422 1 98.81 99 LEU B N 1
ATOM 3237 C CA . LEU B 1 99 ? -2.998 34.875 10.586 1 98.81 99 LEU B CA 1
ATOM 3238 C C . LEU B 1 99 ? -1.551 34.625 10.172 1 98.81 99 LEU B C 1
ATOM 3240 O O . LEU B 1 99 ? -0.625 35.125 10.812 1 98.81 99 LEU B O 1
ATOM 3244 N N . MET B 1 100 ? -1.342 33.844 9.117 1 98.88 100 MET B N 1
ATOM 3245 C CA . MET B 1 100 ? 0.004 33.469 8.68 1 98.88 100 MET B CA 1
ATOM 3246 C C . MET B 1 100 ? 0.76 34.719 8.188 1 98.88 100 MET B C 1
ATOM 3248 O O . MET B 1 100 ? 1.966 34.812 8.406 1 98.88 100 MET B O 1
ATOM 3252 N N . VAL B 1 101 ? 0.038 35.594 7.5 1 98.69 101 VAL B N 1
ATOM 3253 C CA . VAL B 1 101 ? 0.653 36.844 7.023 1 98.69 101 VAL B CA 1
ATOM 3254 C C . VAL B 1 101 ? 1.07 37.688 8.219 1 98.69 101 VAL B C 1
ATOM 3256 O O . VAL B 1 101 ? 2.207 38.156 8.273 1 98.69 101 VAL B O 1
ATOM 3259 N N . GLU B 1 102 ? 0.183 37.844 9.156 1 98.69 102 GLU B N 1
ATOM 3260 C CA . GLU B 1 102 ? 0.434 38.688 10.328 1 98.69 102 GLU B CA 1
ATOM 3261 C C . GLU B 1 102 ? 1.589 38.125 11.156 1 98.69 102 GLU B C 1
ATOM 3263 O O . GLU B 1 102 ? 2.42 38.906 11.656 1 98.69 102 GLU B O 1
ATOM 3268 N N . GLU B 1 103 ? 1.614 36.812 11.32 1 98.69 103 GLU B N 1
ATOM 3269 C CA . GLU B 1 103 ? 2.611 36.188 12.18 1 98.69 103 GLU B CA 1
ATOM 3270 C C . GLU B 1 103 ? 3.828 35.719 11.375 1 98.69 103 GLU B C 1
ATOM 3272 O O . GLU B 1 103 ? 4.75 35.125 11.922 1 98.69 103 GLU B O 1
ATOM 3277 N N . GLU B 1 104 ? 3.812 35.969 10.102 1 98.19 104 GLU B N 1
ATOM 3278 C CA . GLU B 1 104 ? 4.922 35.688 9.195 1 98.19 104 GLU B CA 1
ATOM 3279 C C . GLU B 1 104 ? 5.309 34.219 9.203 1 98.19 104 GLU B C 1
ATOM 3281 O O . GLU B 1 104 ? 6.488 33.875 9.336 1 98.19 104 GLU B O 1
ATOM 3286 N N . VAL B 1 105 ? 4.348 33.375 9.25 1 98.69 105 VAL B N 1
ATOM 3287 C CA . VAL B 1 105 ? 4.582 31.938 9.016 1 98.69 105 VAL B CA 1
ATOM 3288 C C . VAL B 1 105 ? 4.66 31.672 7.516 1 98.69 105 VAL B C 1
ATOM 3290 O O . VAL B 1 105 ? 3.697 31.906 6.785 1 98.69 105 VAL B O 1
ATOM 3293 N N . LYS B 1 106 ? 5.656 31.078 7.008 1 98.44 106 LYS B N 1
ATOM 3294 C CA . LYS B 1 106 ? 5.988 31.141 5.59 1 98.44 106 LYS B CA 1
ATOM 3295 C C . LYS B 1 106 ? 5.699 29.828 4.883 1 98.44 106 LYS B C 1
ATOM 3297 O O . LYS B 1 106 ? 5.938 29.688 3.682 1 98.44 106 LYS B O 1
ATOM 3302 N N . ILE B 1 107 ? 5.273 28.797 5.605 1 98.94 107 ILE B N 1
ATOM 3303 C CA . ILE B 1 107 ? 5.027 27.5 4.992 1 98.94 107 ILE B CA 1
ATOM 3304 C C . ILE B 1 107 ? 3.639 27 5.387 1 98.94 107 ILE B C 1
ATOM 3306 O O . ILE B 1 107 ? 3.314 26.906 6.57 1 98.94 107 ILE B O 1
ATOM 3310 N N . VAL B 1 108 ? 2.807 26.703 4.418 1 98.94 108 VAL B N 1
ATOM 3311 C CA . VAL B 1 108 ? 1.486 26.141 4.676 1 98.94 108 VAL B CA 1
ATOM 3312 C C . VAL B 1 108 ? 1.414 24.719 4.121 1 98.94 108 VAL B C 1
ATOM 3314 O O . VAL B 1 108 ? 1.92 24.453 3.031 1 98.94 108 VAL B O 1
ATOM 3317 N N . ILE B 1 109 ? 0.959 23.812 4.914 1 98.88 109 ILE B N 1
ATOM 3318 C CA . ILE B 1 109 ? 0.538 22.5 4.449 1 98.88 109 ILE B CA 1
ATOM 3319 C C . ILE B 1 109 ? -0.962 22.5 4.164 1 98.88 109 ILE B C 1
ATOM 3321 O O . ILE B 1 109 ? -1.776 22.484 5.09 1 98.88 109 ILE B O 1
ATOM 3325 N N . LEU B 1 110 ? -1.341 22.547 2.926 1 98.75 110 LEU B N 1
ATOM 3326 C CA . LEU B 1 110 ? -2.748 22.484 2.539 1 98.75 110 LEU B CA 1
ATOM 3327 C C . LEU B 1 110 ? -3.215 21.047 2.369 1 98.75 110 LEU B C 1
ATOM 3329 O O . LEU B 1 110 ? -2.771 20.359 1.454 1 98.75 110 LEU B O 1
ATOM 3333 N N . VAL B 1 111 ? -4.047 20.656 3.225 1 98.19 111 VAL B N 1
ATOM 3334 C CA . VAL B 1 111 ? -4.555 19.281 3.186 1 98.19 111 VAL B CA 1
ATOM 3335 C C . VAL B 1 111 ? -6.027 19.297 2.793 1 98.19 111 VAL B C 1
ATOM 3337 O O . VAL B 1 111 ? -6.824 20.047 3.357 1 98.19 111 VAL B O 1
ATOM 3340 N N . GLY B 1 112 ? -6.43 18.531 1.83 1 96.31 112 GLY B N 1
ATOM 3341 C CA . GLY B 1 112 ? -7.828 18.438 1.454 1 96.31 112 GLY B CA 1
ATOM 3342 C C . GLY B 1 112 ? -8.039 18.359 -0.046 1 96.31 112 GLY B C 1
ATOM 3343 O O . GLY B 1 112 ? -7.16 17.906 -0.782 1 96.31 112 GLY B O 1
ATOM 3344 N N . ASP B 1 113 ? -9.234 18.703 -0.431 1 95.12 113 ASP B N 1
ATOM 3345 C CA . ASP B 1 113 ? -9.523 18.797 -1.859 1 95.12 113 ASP B CA 1
ATOM 3346 C C . ASP B 1 113 ? -8.742 19.938 -2.514 1 95.12 113 ASP B C 1
ATOM 3348 O O . ASP B 1 113 ? -8.367 20.891 -1.847 1 95.12 113 ASP B O 1
ATOM 3352 N N . LEU B 1 114 ? -8.508 19.734 -3.75 1 97.56 114 LEU B N 1
ATOM 3353 C CA . LEU B 1 114 ? -7.801 20.75 -4.52 1 97.56 114 LEU B CA 1
ATOM 3354 C C . LEU B 1 114 ? -8.531 22.094 -4.438 1 97.56 114 LEU B C 1
ATOM 3356 O O . LEU B 1 114 ? -9.742 22.156 -4.664 1 97.56 114 LEU B O 1
ATOM 3360 N N . ALA B 1 115 ? -7.797 23.078 -4.098 1 97.81 115 ALA B N 1
ATOM 3361 C CA . ALA B 1 115 ? -8.297 24.453 -4.031 1 97.81 115 ALA B CA 1
ATOM 3362 C C . ALA B 1 115 ? -7.32 25.422 -4.691 1 97.81 115 ALA B C 1
ATOM 3364 O O . ALA B 1 115 ? -6.598 26.156 -4.004 1 97.81 115 ALA B O 1
ATOM 3365 N N . PRO B 1 116 ? -7.387 25.5 -5.984 1 98.44 116 PRO B N 1
ATOM 3366 C CA . PRO B 1 116 ? -6.414 26.312 -6.711 1 98.44 116 PRO B CA 1
ATOM 3367 C C . PRO B 1 116 ? -6.445 27.781 -6.305 1 98.44 116 PRO B C 1
ATOM 3369 O O . PRO B 1 116 ? -5.402 28.438 -6.273 1 98.44 116 PRO B O 1
ATOM 3372 N N . TYR B 1 117 ? -7.598 28.297 -6.016 1 98.5 117 TYR B N 1
ATOM 3373 C CA . TYR B 1 117 ? -7.695 29.688 -5.594 1 98.5 117 TYR B CA 1
ATOM 3374 C C . TYR B 1 117 ? -6.82 29.953 -4.371 1 98.5 117 TYR B C 1
ATOM 3376 O O . TYR B 1 117 ? -6.055 30.906 -4.348 1 98.5 117 TYR B O 1
ATOM 3384 N N . TRP B 1 118 ? -6.934 29.109 -3.402 1 98.75 118 TRP B N 1
ATOM 3385 C CA . TRP B 1 118 ? -6.215 29.328 -2.152 1 98.75 118 TRP B CA 1
ATOM 3386 C C . TRP B 1 118 ? -4.719 29.094 -2.336 1 98.75 118 TRP B C 1
ATOM 3388 O O . TRP B 1 118 ? -3.895 29.766 -1.717 1 98.75 118 TRP B O 1
ATOM 3398 N N . ILE B 1 119 ? -4.336 28.094 -3.123 1 98.81 119 ILE B N 1
ATOM 3399 C CA . ILE B 1 119 ? -2.924 27.922 -3.441 1 98.81 119 ILE B CA 1
ATOM 3400 C C . ILE B 1 119 ? -2.34 29.219 -3.982 1 98.81 119 ILE B C 1
ATOM 3402 O O . ILE B 1 119 ? -1.316 29.703 -3.492 1 98.81 119 ILE B O 1
ATOM 3406 N N . GLY B 1 120 ? -3.045 29.797 -4.934 1 98.56 120 GLY B N 1
ATOM 3407 C CA . GLY B 1 120 ? -2.602 31.062 -5.512 1 98.56 120 GLY B CA 1
ATOM 3408 C C . GLY B 1 120 ? -2.516 32.188 -4.496 1 98.56 120 GLY B C 1
ATOM 3409 O O . GLY B 1 120 ? -1.562 32.969 -4.508 1 98.56 120 GLY B O 1
ATOM 3410 N N . ARG B 1 121 ? -3.52 32.25 -3.631 1 98.5 121 ARG B N 1
ATOM 3411 C CA . ARG B 1 121 ? -3.568 33.344 -2.643 1 98.5 121 ARG B CA 1
ATOM 3412 C C . ARG B 1 121 ? -2.393 33.25 -1.677 1 98.5 121 ARG B C 1
ATOM 3414 O O . ARG B 1 121 ? -1.785 34.25 -1.333 1 98.5 121 ARG B O 1
ATOM 3421 N N . PHE B 1 122 ? -2.102 32.031 -1.205 1 98.81 122 PHE B N 1
ATOM 3422 C CA . PHE B 1 122 ? -0.946 31.844 -0.332 1 98.81 122 PHE B CA 1
ATOM 3423 C C . PHE B 1 122 ? 0.34 32.219 -1.05 1 98.81 122 PHE B C 1
ATOM 3425 O O . PHE B 1 122 ? 1.188 32.938 -0.482 1 98.81 122 PHE B O 1
ATOM 3432 N N . LYS B 1 123 ? 0.446 31.891 -2.293 1 98.62 123 LYS B N 1
ATOM 3433 C CA . LYS B 1 123 ? 1.624 32.219 -3.092 1 98.62 123 LYS B CA 1
ATOM 3434 C C . LYS B 1 123 ? 1.776 33.719 -3.262 1 98.62 123 LYS B C 1
ATOM 3436 O O . LYS B 1 123 ? 2.893 34.25 -3.227 1 98.62 123 LYS B O 1
ATOM 3441 N N . ASP B 1 124 ? 0.688 34.375 -3.443 1 98.25 124 ASP B N 1
ATOM 3442 C CA . ASP B 1 124 ? 0.695 35.844 -3.607 1 98.25 124 ASP B CA 1
ATOM 3443 C C . ASP B 1 124 ? 1.336 36.5 -2.404 1 98.25 124 ASP B C 1
ATOM 3445 O O . ASP B 1 124 ? 1.859 37.625 -2.521 1 98.25 124 ASP B O 1
ATOM 3449 N N . HIS B 1 125 ? 1.229 35.906 -1.311 1 98.5 125 HIS B N 1
ATOM 3450 C CA . HIS B 1 125 ? 1.77 36.5 -0.09 1 98.5 125 HIS B CA 1
ATOM 3451 C C . HIS B 1 125 ? 3.146 35.938 0.233 1 98.5 125 HIS B C 1
ATOM 3453 O O . HIS B 1 125 ? 3.635 36.062 1.356 1 98.5 125 HIS B O 1
ATOM 3459 N N . GLY B 1 126 ? 3.721 35.156 -0.692 1 98.19 126 GLY B N 1
ATOM 3460 C CA . GLY B 1 126 ? 5.074 34.625 -0.534 1 98.19 126 GLY B CA 1
ATOM 3461 C C . GLY B 1 126 ? 5.148 33.406 0.36 1 98.19 126 GLY B C 1
ATOM 3462 O O . GLY B 1 126 ? 6.219 33.062 0.866 1 98.19 126 GLY B O 1
ATOM 3463 N N . ILE B 1 127 ? 4.059 32.781 0.605 1 98.81 127 ILE B N 1
ATOM 3464 C CA . ILE B 1 127 ? 4.016 31.609 1.457 1 98.81 127 ILE B CA 1
ATOM 3465 C C . ILE B 1 127 ? 4.266 30.359 0.617 1 98.81 127 ILE B C 1
ATOM 3467 O O . ILE B 1 127 ? 3.703 30.219 -0.469 1 98.81 127 ILE B O 1
ATOM 3471 N N . VAL B 1 128 ? 5.191 29.484 1.075 1 98.88 128 VAL B N 1
ATOM 3472 C CA . VAL B 1 128 ? 5.465 28.188 0.444 1 98.88 128 VAL B CA 1
ATOM 3473 C C . VAL B 1 128 ? 4.277 27.25 0.65 1 98.88 128 VAL B C 1
ATOM 3475 O O . VAL B 1 128 ? 3.783 27.109 1.771 1 98.88 128 VAL B O 1
ATOM 3478 N N . VAL B 1 129 ? 3.822 26.594 -0.445 1 98.94 129 VAL B N 1
ATOM 3479 C CA . VAL B 1 129 ? 2.635 25.75 -0.365 1 98.94 129 VAL B CA 1
ATOM 3480 C C . VAL B 1 129 ? 3.023 24.297 -0.561 1 98.94 129 VAL B C 1
ATOM 3482 O O . VAL B 1 129 ? 3.52 23.906 -1.625 1 98.94 129 VAL B O 1
ATOM 3485 N N . VAL B 1 130 ? 2.854 23.5 0.453 1 98.94 130 VAL B N 1
ATOM 3486 C CA . VAL B 1 130 ? 2.859 22.047 0.365 1 98.94 130 VAL B CA 1
ATOM 3487 C C . VAL B 1 130 ? 1.429 21.531 0.237 1 98.94 130 VAL B C 1
ATOM 3489 O O . VAL B 1 130 ? 0.602 21.75 1.126 1 98.94 130 VAL B O 1
ATOM 3492 N N . PHE B 1 131 ? 1.127 20.891 -0.888 1 98.88 131 PHE B N 1
ATOM 3493 C CA . PHE B 1 131 ? -0.232 20.406 -1.109 1 98.88 131 PHE B CA 1
ATOM 3494 C C . PHE B 1 131 ? -0.319 18.906 -0.883 1 98.88 131 PHE B C 1
ATOM 3496 O O . PHE B 1 131 ? 0.445 18.141 -1.472 1 98.88 131 PHE B O 1
ATOM 3503 N N . ARG B 1 132 ? -1.193 18.484 -0.012 1 98.62 132 ARG B N 1
ATOM 3504 C CA . ARG B 1 132 ? -1.485 17.094 0.269 1 98.62 132 ARG B CA 1
ATOM 3505 C C . ARG B 1 132 ? -2.959 16.781 0.024 1 98.62 132 ARG B C 1
ATOM 3507 O O . ARG B 1 132 ? -3.805 17.031 0.881 1 98.62 132 ARG B O 1
ATOM 3514 N N . ALA B 1 133 ? -3.234 16.141 -1.075 1 97.75 133 ALA B N 1
ATOM 3515 C CA . ALA B 1 133 ? -4.602 15.727 -1.384 1 97.75 133 ALA B CA 1
ATOM 3516 C C . ALA B 1 133 ? -5.039 14.562 -0.497 1 97.75 133 ALA B C 1
ATOM 3518 O O . ALA B 1 133 ? -4.227 13.703 -0.136 1 97.75 133 ALA B O 1
ATOM 3519 N N . LEU B 1 134 ? -6.301 14.555 -0.146 1 94.94 134 LEU B N 1
ATOM 3520 C CA . LEU B 1 134 ? -6.84 13.383 0.545 1 94.94 134 LEU B CA 1
ATOM 3521 C C . LEU B 1 134 ? -6.734 12.141 -0.328 1 94.94 134 LEU B C 1
ATOM 3523 O O . LEU B 1 134 ? -6.426 11.055 0.167 1 94.94 134 LEU B O 1
ATOM 3527 N N . GLN B 1 135 ? -6.996 12.328 -1.589 1 96.25 135 GLN B N 1
ATOM 3528 C CA . GLN B 1 135 ? -6.805 11.312 -2.617 1 96.25 135 GLN B CA 1
ATOM 3529 C C . GLN B 1 135 ? -5.926 11.836 -3.75 1 96.25 135 GLN B C 1
ATOM 3531 O O . GLN B 1 135 ? -6.414 12.477 -4.68 1 96.25 135 GLN B O 1
ATOM 3536 N N . PRO B 1 136 ? -4.676 11.484 -3.68 1 98.12 136 PRO B N 1
ATOM 3537 C CA . PRO B 1 136 ? -3.824 11.945 -4.777 1 98.12 136 PRO B CA 1
ATOM 3538 C C . PRO B 1 136 ? -4.176 11.289 -6.113 1 98.12 136 PRO B C 1
ATOM 3540 O O . PRO B 1 136 ? -4.379 10.078 -6.172 1 98.12 136 PRO B O 1
ATOM 3543 N N . THR B 1 137 ? -4.316 12.055 -7.121 1 98.31 137 THR B N 1
ATOM 3544 C CA . THR B 1 137 ? -4.508 11.617 -8.5 1 98.31 137 THR B CA 1
ATOM 3545 C C . THR B 1 137 ? -3.568 12.367 -9.438 1 98.31 137 THR B C 1
ATOM 3547 O O . THR B 1 137 ? -2.98 13.383 -9.062 1 98.31 137 THR B O 1
ATOM 3550 N N . VAL B 1 138 ? -3.41 11.805 -10.625 1 98.44 138 VAL B N 1
ATOM 3551 C CA . VAL B 1 138 ? -2.629 12.484 -11.656 1 98.44 138 VAL B CA 1
ATOM 3552 C C . VAL B 1 138 ? -3.191 13.883 -11.898 1 98.44 138 VAL B C 1
ATOM 3554 O O . VAL B 1 138 ? -2.447 14.859 -11.914 1 98.44 138 VAL B O 1
ATOM 3557 N N . ASP B 1 139 ? -4.484 14.008 -11.953 1 98.19 139 ASP B N 1
ATOM 3558 C CA . ASP B 1 139 ? -5.148 15.25 -12.32 1 98.19 139 ASP B CA 1
ATOM 3559 C C . ASP B 1 139 ? -4.973 16.312 -11.234 1 98.19 139 ASP B C 1
ATOM 3561 O O . ASP B 1 139 ? -4.602 17.453 -11.523 1 98.19 139 ASP B O 1
ATOM 3565 N N . ASN B 1 140 ? -5.238 15.953 -10 1 98.5 140 ASN B N 1
ATOM 3566 C CA . ASN B 1 140 ? -5.137 16.984 -8.969 1 98.5 140 ASN B CA 1
ATOM 3567 C C . ASN B 1 140 ? -3.682 17.344 -8.672 1 98.5 140 ASN B C 1
ATOM 3569 O O . ASN B 1 140 ? -3.389 18.453 -8.219 1 98.5 140 ASN B O 1
ATOM 3573 N N . THR B 1 141 ? -2.77 16.391 -8.938 1 98.81 141 THR B N 1
ATOM 3574 C CA . THR B 1 141 ? -1.349 16.688 -8.82 1 98.81 141 THR B CA 1
ATOM 3575 C C . THR B 1 141 ? -0.941 17.781 -9.82 1 98.81 141 THR B C 1
ATOM 3577 O O . THR B 1 141 ? -0.379 18.797 -9.438 1 98.81 141 THR B O 1
ATOM 3580 N N . LYS B 1 142 ? -1.267 17.547 -11.078 1 98.81 142 LYS B N 1
ATOM 3581 C CA . LYS B 1 142 ? -0.92 18.516 -12.125 1 98.81 142 LYS B CA 1
ATOM 3582 C C . LYS B 1 142 ? -1.589 19.859 -11.883 1 98.81 142 LYS B C 1
ATOM 3584 O O . LYS B 1 142 ? -0.952 20.906 -12.008 1 98.81 142 LYS B O 1
ATOM 3589 N N . ALA B 1 143 ? -2.838 19.828 -11.484 1 98.81 143 ALA B N 1
ATOM 3590 C CA . ALA B 1 143 ? -3.592 21.062 -11.242 1 98.81 143 ALA B CA 1
ATOM 3591 C C . ALA B 1 143 ? -3.006 21.844 -10.07 1 98.81 143 ALA B C 1
ATOM 3593 O O . ALA B 1 143 ? -2.971 23.078 -10.094 1 98.81 143 ALA B O 1
ATOM 3594 N N . ALA B 1 144 ? -2.627 21.141 -9.008 1 98.88 144 ALA B N 1
ATOM 3595 C CA . ALA B 1 144 ? -2.027 21.812 -7.859 1 98.88 144 ALA B CA 1
ATOM 3596 C C . ALA B 1 144 ? -0.722 22.5 -8.242 1 98.88 144 ALA B C 1
ATOM 3598 O O . ALA B 1 144 ? -0.465 23.641 -7.82 1 98.88 144 ALA B O 1
ATOM 3599 N N . ILE B 1 145 ? 0.083 21.828 -9.039 1 98.81 145 ILE B N 1
ATOM 3600 C CA . ILE B 1 145 ? 1.351 22.375 -9.5 1 98.81 145 ILE B CA 1
ATOM 3601 C C . ILE B 1 145 ? 1.091 23.609 -10.359 1 98.81 145 ILE B C 1
ATOM 3603 O O . ILE B 1 145 ? 1.73 24.656 -10.18 1 98.81 145 ILE B O 1
ATOM 3607 N N . ASP B 1 146 ? 0.12 23.484 -11.25 1 98.81 146 ASP B N 1
ATOM 3608 C CA . ASP B 1 146 ? -0.242 24.609 -12.117 1 98.81 146 ASP B CA 1
ATOM 3609 C C . ASP B 1 146 ? -0.721 25.812 -11.305 1 98.81 146 ASP B C 1
ATOM 3611 O O . ASP B 1 146 ? -0.519 26.953 -11.703 1 98.81 146 ASP B O 1
ATOM 3615 N N . ALA B 1 147 ? -1.326 25.531 -10.148 1 98.75 147 ALA B N 1
ATOM 3616 C CA . ALA B 1 147 ? -1.851 26.594 -9.289 1 98.75 147 ALA B CA 1
ATOM 3617 C C . ALA B 1 147 ? -0.738 27.219 -8.461 1 98.75 147 ALA B C 1
ATOM 3619 O O . ALA B 1 147 ? -0.934 28.281 -7.852 1 98.75 147 ALA B O 1
ATOM 3620 N N . GLY B 1 148 ? 0.398 26.531 -8.336 1 98.69 148 GLY B N 1
ATOM 3621 C CA . GLY B 1 148 ? 1.543 27.172 -7.703 1 98.69 148 GLY B CA 1
ATOM 3622 C C . GLY B 1 148 ? 2.08 26.375 -6.523 1 98.69 148 GLY B C 1
ATOM 3623 O O . GLY B 1 148 ? 2.971 26.844 -5.812 1 98.69 148 GLY B O 1
ATOM 3624 N N . ALA B 1 149 ? 1.581 25.188 -6.285 1 98.81 149 ALA B N 1
ATOM 3625 C CA . ALA B 1 149 ? 2.104 24.391 -5.184 1 98.81 149 ALA B CA 1
ATOM 3626 C C . ALA B 1 149 ? 3.605 24.172 -5.328 1 98.81 149 ALA B C 1
ATOM 3628 O O . ALA B 1 149 ? 4.102 23.922 -6.434 1 98.81 149 ALA B O 1
ATOM 3629 N N . ASP B 1 150 ? 4.332 24.266 -4.223 1 98.81 150 ASP B N 1
ATOM 3630 C CA . ASP B 1 150 ? 5.789 24.156 -4.25 1 98.81 150 ASP B CA 1
ATOM 3631 C C . ASP B 1 150 ? 6.227 22.703 -4.035 1 98.81 150 ASP B C 1
ATOM 3633 O O . ASP B 1 150 ? 7.301 22.297 -4.48 1 98.81 150 ASP B O 1
ATOM 3637 N N . ILE B 1 151 ? 5.469 21.938 -3.297 1 98.81 151 ILE B N 1
ATOM 3638 C CA . ILE B 1 151 ? 5.727 20.531 -2.967 1 98.81 151 ILE B CA 1
ATOM 3639 C C . ILE B 1 151 ? 4.414 19.75 -2.996 1 98.81 151 ILE B C 1
ATOM 3641 O O . ILE B 1 151 ? 3.375 20.25 -2.561 1 98.81 151 ILE B O 1
ATOM 3645 N N . ILE B 1 152 ? 4.445 18.547 -3.547 1 98.88 152 ILE B N 1
ATOM 3646 C CA . ILE B 1 152 ? 3.301 17.641 -3.564 1 98.88 152 ILE B CA 1
ATOM 3647 C C . ILE B 1 152 ? 3.541 16.484 -2.592 1 98.88 152 ILE B C 1
ATOM 3649 O O . ILE B 1 152 ? 4.648 15.953 -2.514 1 98.88 152 ILE B O 1
ATOM 3653 N N . VAL B 1 153 ? 2.523 16.172 -1.837 1 98.88 153 VAL B N 1
ATOM 3654 C CA . VAL B 1 153 ? 2.605 14.992 -0.976 1 98.88 153 VAL B CA 1
ATOM 3655 C C . VAL B 1 153 ? 1.795 13.844 -1.582 1 98.88 153 VAL B C 1
ATOM 3657 O O . VAL B 1 153 ? 0.592 13.984 -1.814 1 98.88 153 VAL B O 1
ATOM 3660 N N . ALA B 1 154 ? 2.432 12.758 -1.887 1 98.81 154 ALA B N 1
ATOM 3661 C CA . ALA B 1 154 ? 1.798 11.531 -2.354 1 98.81 154 ALA B CA 1
ATOM 3662 C C . ALA B 1 154 ? 1.378 10.648 -1.18 1 98.81 154 ALA B C 1
ATOM 3664 O O . ALA B 1 154 ? 2.197 9.914 -0.626 1 98.81 154 ALA B O 1
ATOM 3665 N N . THR B 1 155 ? 0.133 10.688 -0.885 1 98.38 155 THR B N 1
ATOM 3666 C CA . THR B 1 155 ? -0.376 9.969 0.281 1 98.38 155 THR B CA 1
ATOM 3667 C C . THR B 1 155 ? -0.924 8.602 -0.119 1 98.38 155 THR B C 1
ATOM 3669 O O . THR B 1 155 ? -1.843 8.516 -0.937 1 98.38 155 THR B O 1
ATOM 3672 N N . GLY B 1 156 ? -0.35 7.613 0.477 1 98.25 156 GLY B N 1
ATOM 3673 C CA . GLY B 1 156 ? -0.818 6.262 0.212 1 98.25 156 GLY B CA 1
ATOM 3674 C C . GLY B 1 156 ? -1.845 5.777 1.219 1 98.25 156 GLY B C 1
ATOM 3675 O O . GLY B 1 156 ? -1.961 6.336 2.312 1 98.25 156 GLY B O 1
ATOM 3676 N N . PHE B 1 157 ? -2.461 4.719 0.826 1 97.88 157 PHE B N 1
ATOM 3677 C CA . PHE B 1 157 ? -3.498 4.066 1.617 1 97.88 157 PHE B CA 1
ATOM 3678 C C . PHE B 1 157 ? -2.932 3.564 2.939 1 97.88 157 PHE B C 1
ATOM 3680 O O . PHE B 1 157 ? -3.686 3.266 3.869 1 97.88 157 PHE B O 1
ATOM 3687 N N . ASP B 1 158 ? -1.631 3.537 3.113 1 98.38 158 ASP B N 1
ATOM 3688 C CA . ASP B 1 158 ? -0.96 3.016 4.301 1 98.38 158 ASP B CA 1
ATOM 3689 C C . ASP B 1 158 ? -0.979 4.035 5.434 1 98.38 158 ASP B C 1
ATOM 3691 O O . ASP B 1 158 ? -0.569 3.734 6.559 1 98.38 158 ASP B O 1
ATOM 3695 N N . GLU B 1 159 ? -1.488 5.238 5.191 1 97.5 159 GLU B N 1
ATOM 3696 C CA . GLU B 1 159 ? -1.461 6.293 6.199 1 97.5 159 GLU B CA 1
ATOM 3697 C C . GLU B 1 159 ? -2.477 6.023 7.305 1 97.5 159 GLU B C 1
ATOM 3699 O O . GLU B 1 159 ? -3.309 5.125 7.188 1 97.5 159 GLU B O 1
ATOM 3704 N N . GLY B 1 160 ? -2.312 6.758 8.336 1 95.88 160 GLY B N 1
ATOM 3705 C CA . GLY B 1 160 ? -3.363 6.91 9.328 1 95.88 160 GLY B CA 1
ATOM 3706 C C . GLY B 1 160 ? -4.238 8.125 9.094 1 95.88 160 GLY B C 1
ATOM 3707 O O . GLY B 1 160 ? -4.109 8.797 8.07 1 95.88 160 GLY B O 1
ATOM 3708 N N . GLY B 1 161 ? -5.195 8.344 10.047 1 94.62 161 GLY B N 1
ATOM 3709 C CA . GLY B 1 161 ? -6.109 9.453 9.859 1 94.62 161 GLY B CA 1
ATOM 3710 C C . GLY B 1 161 ? -7.148 9.195 8.781 1 94.62 161 GLY B C 1
ATOM 3711 O O . GLY B 1 161 ? -7.715 8.102 8.711 1 94.62 161 GLY B O 1
ATOM 3712 N N . THR B 1 162 ? -7.379 10.234 7.98 1 94.12 162 THR B N 1
ATOM 3713 C CA . THR B 1 162 ? -8.305 10.086 6.863 1 94.12 162 THR B CA 1
ATOM 3714 C C . THR B 1 162 ? -7.645 9.352 5.707 1 94.12 162 THR B C 1
ATOM 3716 O O . THR B 1 162 ? -6.906 9.945 4.922 1 94.12 162 THR B O 1
ATOM 3719 N N . VAL B 1 163 ? -7.992 8.102 5.574 1 95.75 163 VAL B N 1
ATOM 3720 C CA . VAL B 1 163 ? -7.367 7.219 4.598 1 95.75 163 VAL B CA 1
ATOM 3721 C C . VAL B 1 163 ? -7.984 7.449 3.221 1 95.75 163 VAL B C 1
ATOM 3723 O O . VAL B 1 163 ? -9.203 7.605 3.096 1 95.75 163 VAL B O 1
ATOM 3726 N N . PRO B 1 164 ? -7.109 7.512 2.176 1 95.81 164 PRO B N 1
ATOM 3727 C CA . PRO B 1 164 ? -7.625 7.754 0.826 1 95.81 164 PRO B CA 1
ATOM 3728 C C . PRO B 1 164 ? -8.703 6.75 0.417 1 95.81 164 PRO B C 1
ATOM 3730 O O . PRO B 1 164 ? -8.602 5.566 0.743 1 95.81 164 PRO B O 1
ATOM 3733 N N . TYR B 1 165 ? -9.656 7.168 -0.355 1 92.69 165 TYR B N 1
ATOM 3734 C CA . TYR B 1 165 ? -10.852 6.383 -0.631 1 92.69 165 TYR B CA 1
ATOM 3735 C C . TYR B 1 165 ? -10.586 5.34 -1.708 1 92.69 165 TYR B C 1
ATOM 3737 O O . TYR B 1 165 ? -11.289 4.328 -1.788 1 92.69 165 TYR B O 1
ATOM 3745 N N . GLN B 1 166 ? -9.578 5.496 -2.584 1 92.69 166 GLN B N 1
ATOM 3746 C CA . GLN B 1 166 ? -9.398 4.566 -3.693 1 92.69 166 GLN B CA 1
ATOM 3747 C C . GLN B 1 166 ? -8.516 3.393 -3.289 1 92.69 166 GLN B C 1
ATOM 3749 O O . GLN B 1 166 ? -8.336 2.451 -4.062 1 92.69 166 GLN B O 1
ATOM 3754 N N . GLY B 1 167 ? -7.941 3.408 -2.213 1 94 167 GLY B N 1
ATOM 3755 C CA . GLY B 1 167 ? -7.191 2.264 -1.719 1 94 167 GLY B CA 1
ATOM 3756 C C . GLY B 1 167 ? -5.91 2.012 -2.49 1 94 167 GLY B C 1
ATOM 3757 O O . GLY B 1 167 ? -5.547 0.859 -2.742 1 94 167 GLY B O 1
ATOM 3758 N N . ILE B 1 168 ? -5.25 3.035 -2.957 1 97.94 168 ILE B N 1
ATOM 3759 C CA . ILE B 1 168 ? -3.953 2.898 -3.615 1 97.94 168 ILE B CA 1
ATOM 3760 C C . ILE B 1 168 ? -2.836 3 -2.578 1 97.94 168 ILE B C 1
ATOM 3762 O O . ILE B 1 168 ? -2.637 4.055 -1.971 1 97.94 168 ILE B O 1
ATOM 3766 N N . GLY B 1 169 ? -2.107 1.923 -2.318 1 98 169 GLY B N 1
ATOM 3767 C CA . GLY B 1 169 ? -1.061 1.866 -1.312 1 98 169 GLY B CA 1
ATOM 3768 C C . GLY B 1 169 ? 0.111 2.779 -1.616 1 98 169 GLY B C 1
ATOM 3769 O O . GLY B 1 169 ? 0.278 3.227 -2.754 1 98 169 GLY B O 1
ATOM 3770 N N . THR B 1 170 ? 0.888 3.031 -0.611 1 98.81 170 THR B N 1
ATOM 3771 C CA . THR B 1 170 ? 2.049 3.906 -0.73 1 98.81 170 THR B CA 1
ATOM 3772 C C . THR B 1 170 ? 3.002 3.398 -1.809 1 98.81 170 THR B C 1
ATOM 3774 O O . THR B 1 170 ? 3.568 4.188 -2.566 1 98.81 170 THR B O 1
ATOM 3777 N N . PHE B 1 171 ? 3.111 2.104 -1.908 1 98.88 171 PHE B N 1
ATOM 3778 C CA . PHE B 1 171 ? 4.016 1.454 -2.852 1 98.88 171 PHE B CA 1
ATOM 3779 C C . PHE B 1 171 ? 3.676 1.847 -4.285 1 98.88 171 PHE B C 1
ATOM 3781 O O . PHE B 1 171 ? 4.562 1.954 -5.133 1 98.88 171 PHE B O 1
ATOM 3788 N N . SER B 1 172 ? 2.418 2.115 -4.562 1 98.88 172 SER B N 1
ATOM 3789 C CA . SER B 1 172 ? 1.963 2.346 -5.93 1 98.88 172 SER B CA 1
ATOM 3790 C C . SER B 1 172 ? 1.667 3.822 -6.172 1 98.88 172 SER B C 1
ATOM 3792 O O . SER B 1 172 ? 1.914 4.34 -7.262 1 98.88 172 SER B O 1
ATOM 3794 N N . ILE B 1 173 ? 1.22 4.547 -5.168 1 98.81 173 ILE B N 1
ATOM 3795 C CA . ILE B 1 173 ? 0.784 5.926 -5.383 1 98.81 173 ILE B CA 1
ATOM 3796 C C . ILE B 1 173 ? 2.002 6.836 -5.516 1 98.81 173 ILE B C 1
ATOM 3798 O O . ILE B 1 173 ? 1.971 7.816 -6.266 1 98.81 173 ILE B O 1
ATOM 3802 N N . VAL B 1 174 ? 3.127 6.531 -4.84 1 98.88 174 VAL B N 1
ATOM 3803 C CA . VAL B 1 174 ? 4.293 7.406 -4.836 1 98.88 174 VAL B CA 1
ATOM 3804 C C . VAL B 1 174 ? 4.879 7.496 -6.242 1 98.88 174 VAL B C 1
ATOM 3806 O O . VAL B 1 174 ? 5.004 8.586 -6.801 1 98.88 174 VAL B O 1
ATOM 3809 N N . PRO B 1 175 ? 5.184 6.336 -6.895 1 98.81 175 PRO B N 1
ATOM 3810 C CA . PRO B 1 175 ? 5.734 6.484 -8.242 1 98.81 175 PRO B CA 1
ATOM 3811 C C . PRO B 1 175 ? 4.738 7.102 -9.219 1 98.81 175 PRO B C 1
ATOM 3813 O O . PRO B 1 175 ? 5.137 7.828 -10.133 1 98.81 175 PRO B O 1
ATOM 3816 N N . LEU B 1 176 ? 3.439 6.836 -9.055 1 98.81 176 LEU B N 1
ATOM 3817 C CA . LEU B 1 176 ? 2.428 7.434 -9.922 1 98.81 176 LEU B CA 1
ATOM 3818 C C . LEU B 1 176 ? 2.461 8.953 -9.836 1 98.81 176 LEU B C 1
ATOM 3820 O O . LEU B 1 176 ? 2.477 9.641 -10.859 1 98.81 176 LEU B O 1
ATOM 3824 N N . ILE B 1 177 ? 2.521 9.484 -8.633 1 98.88 177 ILE B N 1
ATOM 3825 C CA . ILE B 1 177 ? 2.469 10.922 -8.414 1 98.88 177 ILE B CA 1
ATOM 3826 C C . ILE B 1 177 ? 3.805 11.555 -8.797 1 98.88 177 ILE B C 1
ATOM 3828 O O . ILE B 1 177 ? 3.844 12.672 -9.32 1 98.88 177 ILE B O 1
ATOM 3832 N N . VAL B 1 178 ? 4.91 10.867 -8.5 1 98.81 178 VAL B N 1
ATOM 3833 C CA . VAL B 1 178 ? 6.219 11.344 -8.93 1 98.81 178 VAL B CA 1
ATOM 3834 C C . VAL B 1 178 ? 6.223 11.547 -10.445 1 98.81 178 VAL B C 1
ATOM 3836 O O . VAL B 1 178 ? 6.664 12.586 -10.938 1 98.81 178 VAL B O 1
ATOM 3839 N N . ASP B 1 179 ? 5.73 10.547 -11.164 1 98.75 179 ASP B N 1
ATOM 3840 C CA . ASP B 1 179 ? 5.676 10.656 -12.625 1 98.75 179 ASP B CA 1
ATOM 3841 C C . ASP B 1 179 ? 4.738 11.781 -13.055 1 98.75 179 ASP B C 1
ATOM 3843 O O . ASP B 1 179 ? 5.035 12.516 -14 1 98.75 179 ASP B O 1
ATOM 3847 N N . ALA B 1 180 ? 3.623 11.953 -12.359 1 98.75 180 ALA B N 1
ATOM 3848 C CA . ALA B 1 180 ? 2.652 12.992 -12.688 1 98.75 180 ALA B CA 1
ATOM 3849 C C . ALA B 1 180 ? 3.252 14.383 -12.492 1 98.75 180 ALA B C 1
ATOM 3851 O O . ALA B 1 180 ? 2.904 15.32 -13.211 1 98.75 180 ALA B O 1
ATOM 3852 N N . ALA B 1 181 ? 4.156 14.523 -11.5 1 98.56 181 ALA B N 1
ATOM 3853 C CA . ALA B 1 181 ? 4.773 15.812 -11.195 1 98.56 181 ALA B CA 1
ATOM 3854 C C . ALA B 1 181 ? 5.773 16.219 -12.273 1 98.56 181 ALA B C 1
ATOM 3856 O O . ALA B 1 181 ? 6.152 17.375 -12.375 1 98.56 181 ALA B O 1
ATOM 3857 N N . GLU B 1 182 ? 6.301 15.266 -13.055 1 97.81 182 GLU B N 1
ATOM 3858 C CA . GLU B 1 182 ? 7.184 15.477 -14.195 1 97.81 182 GLU B CA 1
ATOM 3859 C C . GLU B 1 182 ? 8.414 16.297 -13.797 1 97.81 182 GLU B C 1
ATOM 3861 O O . GLU B 1 182 ? 8.891 17.125 -14.578 1 97.81 182 GLU B O 1
ATOM 3866 N N . GLY B 1 183 ? 8.836 16.141 -12.617 1 97.56 183 GLY B N 1
ATOM 3867 C CA . GLY B 1 183 ? 10.055 16.781 -12.164 1 97.56 183 GLY B CA 1
ATOM 3868 C C . GLY B 1 183 ? 9.891 18.281 -11.953 1 97.56 183 GLY B C 1
ATOM 3869 O O . GLY B 1 183 ? 10.867 18.984 -11.703 1 97.56 183 GLY B O 1
ATOM 3870 N N . ARG B 1 184 ? 8.641 18.797 -11.93 1 98.12 184 ARG B N 1
ATOM 3871 C CA . ARG B 1 184 ? 8.398 20.234 -11.812 1 98.12 184 ARG B CA 1
ATOM 3872 C C . ARG B 1 184 ? 8.539 20.703 -10.367 1 98.12 184 ARG B C 1
ATOM 3874 O O . ARG B 1 184 ? 8.953 21.828 -10.109 1 98.12 184 ARG B O 1
ATOM 3881 N N . VAL B 1 185 ? 8.117 19.844 -9.406 1 98.5 185 VAL B N 1
ATOM 3882 C CA . VAL B 1 185 ? 8.25 20.125 -7.98 1 98.5 185 VAL B CA 1
ATOM 3883 C C . VAL B 1 185 ? 8.641 18.844 -7.238 1 98.5 185 VAL B C 1
ATOM 3885 O O . VAL B 1 185 ? 8.422 17.75 -7.734 1 98.5 185 VAL B O 1
ATOM 3888 N N . PRO B 1 186 ? 9.266 19.016 -6.004 1 98.5 186 PRO B N 1
ATOM 3889 C CA . PRO B 1 186 ? 9.523 17.828 -5.199 1 98.5 186 PRO B CA 1
ATOM 3890 C C . PRO B 1 186 ? 8.25 17.125 -4.754 1 98.5 186 PRO B C 1
ATOM 3892 O O . PRO B 1 186 ? 7.227 17.781 -4.523 1 98.5 186 PRO B O 1
ATOM 3895 N N . VAL B 1 187 ? 8.336 15.789 -4.66 1 98.81 187 VAL B N 1
ATOM 3896 C CA . VAL B 1 187 ? 7.238 14.961 -4.172 1 98.81 187 VAL B CA 1
ATOM 3897 C C . VAL B 1 187 ? 7.648 14.266 -2.877 1 98.81 187 VAL B C 1
ATOM 3899 O O . VAL B 1 187 ? 8.711 13.641 -2.807 1 98.81 187 VAL B O 1
ATOM 3902 N N . PHE B 1 188 ? 6.859 14.461 -1.85 1 98.75 188 PHE B N 1
ATOM 3903 C CA . PHE B 1 188 ? 7.07 13.781 -0.579 1 98.75 188 PHE B CA 1
ATOM 3904 C C . PHE B 1 188 ? 6.156 12.562 -0.464 1 98.75 188 PHE B C 1
ATOM 3906 O O . PHE B 1 188 ? 5 12.609 -0.881 1 98.75 188 PHE B O 1
ATOM 3913 N N . ALA B 1 189 ? 6.688 11.477 0.088 1 98.69 189 ALA B N 1
ATOM 3914 C CA . ALA B 1 189 ? 5.906 10.266 0.324 1 98.69 189 ALA B CA 1
ATOM 3915 C C . ALA B 1 189 ? 5.266 10.281 1.711 1 98.69 189 ALA B C 1
ATOM 3917 O O . ALA B 1 189 ? 5.906 10.68 2.689 1 98.69 189 ALA B O 1
ATOM 3918 N N . ALA B 1 190 ? 4.008 9.883 1.766 1 98.69 190 ALA B N 1
ATOM 3919 C CA . ALA B 1 190 ? 3.287 9.766 3.029 1 98.69 190 ALA B CA 1
ATOM 3920 C C . ALA B 1 190 ? 2.578 8.422 3.139 1 98.69 190 ALA B C 1
ATOM 3922 O O . ALA B 1 190 ? 1.98 7.945 2.17 1 98.69 190 ALA B O 1
ATOM 3923 N N . GLY B 1 191 ? 2.658 7.809 4.352 1 98.38 191 GLY B N 1
ATOM 3924 C CA . GLY B 1 191 ? 1.966 6.562 4.637 1 98.38 191 GLY B CA 1
ATOM 3925 C C . GLY B 1 191 ? 2.906 5.387 4.82 1 98.38 191 GLY B C 1
ATOM 3926 O O . GLY B 1 191 ? 3.551 4.945 3.863 1 98.38 191 GLY B O 1
ATOM 3927 N N . GLY B 1 192 ? 2.994 4.891 5.992 1 98.38 192 GLY B N 1
ATOM 3928 C CA . GLY B 1 192 ? 3.713 3.652 6.25 1 98.38 192 GLY B CA 1
ATOM 3929 C C . GLY B 1 192 ? 5.188 3.867 6.531 1 98.38 192 GLY B C 1
ATOM 3930 O O . GLY B 1 192 ? 5.926 2.908 6.773 1 98.38 192 GLY B O 1
ATOM 3931 N N . ILE B 1 193 ? 5.664 5.07 6.555 1 98.62 193 ILE B N 1
ATOM 3932 C CA . ILE B 1 193 ? 7.082 5.367 6.711 1 98.62 193 ILE B CA 1
ATOM 3933 C C . ILE B 1 193 ? 7.418 5.523 8.195 1 98.62 193 ILE B C 1
ATOM 3935 O O . ILE B 1 193 ? 6.906 6.43 8.859 1 98.62 193 ILE B O 1
ATOM 3939 N N . ALA B 1 194 ? 8.344 4.598 8.672 1 98.44 194 ALA B N 1
ATOM 3940 C CA . ALA B 1 194 ? 8.508 4.645 10.125 1 98.44 194 ALA B CA 1
ATOM 3941 C C . ALA B 1 194 ? 9.922 4.238 10.531 1 98.44 194 ALA B C 1
ATOM 3943 O O . ALA B 1 194 ? 10.305 4.383 11.695 1 98.44 194 ALA B O 1
ATOM 3944 N N . ASP B 1 195 ? 10.703 3.707 9.602 1 97.75 195 ASP B N 1
ATOM 3945 C CA . ASP B 1 195 ? 12.086 3.35 9.914 1 97.75 195 ASP B CA 1
ATOM 3946 C C . ASP B 1 195 ? 12.984 3.518 8.695 1 97.75 195 ASP B C 1
ATOM 3948 O O . ASP B 1 195 ? 12.555 4.051 7.668 1 97.75 195 ASP B O 1
ATOM 3952 N N . ALA B 1 196 ? 14.281 3.088 8.844 1 97.81 196 ALA B N 1
ATOM 3953 C CA . ALA B 1 196 ? 15.266 3.271 7.781 1 97.81 196 ALA B CA 1
ATOM 3954 C C . ALA B 1 196 ? 14.867 2.508 6.523 1 97.81 196 ALA B C 1
ATOM 3956 O O . ALA B 1 196 ? 15.023 3.01 5.406 1 97.81 196 ALA B O 1
ATOM 3957 N N . ARG B 1 197 ? 14.312 1.293 6.645 1 97.25 197 ARG B N 1
ATOM 3958 C CA . ARG B 1 197 ? 13.906 0.472 5.508 1 97.25 197 ARG B CA 1
ATOM 3959 C C . ARG B 1 197 ? 12.805 1.156 4.707 1 97.25 197 ARG B C 1
ATOM 3961 O O . ARG B 1 197 ? 12.883 1.248 3.48 1 97.25 197 ARG B O 1
ATOM 3968 N N . THR B 1 198 ? 11.805 1.604 5.441 1 98.5 198 THR B N 1
ATOM 3969 C CA . THR B 1 198 ? 10.664 2.213 4.766 1 98.5 198 THR B CA 1
ATOM 3970 C C . THR B 1 198 ? 11.047 3.561 4.16 1 98.5 198 THR B C 1
ATOM 3972 O O . THR B 1 198 ? 10.539 3.945 3.107 1 98.5 198 THR B O 1
ATOM 3975 N N . ALA B 1 199 ? 11.953 4.309 4.809 1 98.5 199 ALA B N 1
ATOM 3976 C CA . ALA B 1 199 ? 12.453 5.547 4.219 1 98.5 199 ALA B CA 1
ATOM 3977 C C . ALA B 1 199 ? 13.195 5.27 2.912 1 98.5 199 ALA B C 1
ATOM 3979 O O . ALA B 1 199 ? 12.914 5.895 1.887 1 98.5 199 ALA B O 1
ATOM 3980 N N . LYS B 1 200 ? 14.07 4.285 2.928 1 97.81 200 LYS B N 1
ATOM 3981 C CA . LYS B 1 200 ? 14.812 3.914 1.729 1 97.81 200 LYS B CA 1
ATOM 3982 C C . LYS B 1 200 ? 13.875 3.5 0.603 1 97.81 200 LYS B C 1
ATOM 3984 O O . LYS B 1 200 ? 14.094 3.85 -0.559 1 97.81 200 LYS B O 1
ATOM 3989 N N . ALA B 1 201 ? 12.883 2.777 0.953 1 98.38 201 ALA B N 1
ATOM 3990 C CA . ALA B 1 201 ? 11.914 2.332 -0.043 1 98.38 201 ALA B CA 1
ATOM 3991 C C . ALA B 1 201 ? 11.18 3.52 -0.667 1 98.38 201 ALA B C 1
ATOM 3993 O O . ALA B 1 201 ? 10.969 3.555 -1.881 1 98.38 201 ALA B O 1
ATOM 3994 N N . ALA B 1 202 ? 10.789 4.488 0.151 1 98.5 202 ALA B N 1
ATOM 3995 C CA . ALA B 1 202 ? 10.125 5.68 -0.367 1 98.5 202 ALA B CA 1
ATOM 3996 C C . ALA B 1 202 ? 11.008 6.41 -1.375 1 98.5 202 ALA B C 1
ATOM 3998 O O . ALA B 1 202 ? 10.547 6.801 -2.449 1 98.5 202 ALA B O 1
ATOM 3999 N N . PHE B 1 203 ? 12.242 6.57 -1.067 1 98 203 PHE B N 1
ATOM 4000 C CA . PHE B 1 203 ? 13.164 7.234 -1.974 1 98 203 PHE B CA 1
ATOM 4001 C C . PHE B 1 203 ? 13.383 6.402 -3.232 1 98 203 PHE B C 1
ATOM 4003 O O . PHE B 1 203 ? 13.484 6.949 -4.332 1 98 203 PHE B O 1
ATOM 4010 N N . ALA B 1 204 ? 13.422 5.09 -3.076 1 97.12 204 ALA B N 1
ATOM 4011 C CA . ALA B 1 204 ? 13.562 4.211 -4.234 1 97.12 204 ALA B CA 1
ATOM 4012 C C . ALA B 1 204 ? 12.391 4.367 -5.191 1 97.12 204 ALA B C 1
ATOM 4014 O O . ALA B 1 204 ? 12.547 4.254 -6.41 1 97.12 204 ALA B O 1
ATOM 4015 N N . LEU B 1 205 ? 11.266 4.672 -4.652 1 98.31 205 LEU B N 1
ATOM 4016 C CA . LEU B 1 205 ? 10.055 4.828 -5.461 1 98.31 205 LEU B CA 1
ATOM 4017 C C . LEU B 1 205 ? 10.047 6.18 -6.164 1 98.31 205 LEU B C 1
ATOM 4019 O O . LEU B 1 205 ? 9.164 6.449 -6.984 1 98.31 205 LEU B O 1
ATOM 4023 N N . GLY B 1 206 ? 10.945 7.074 -5.781 1 97.5 206 GLY B N 1
ATOM 4024 C CA . GLY B 1 206 ? 11.109 8.328 -6.492 1 97.5 206 GLY B CA 1
ATOM 4025 C C . GLY B 1 206 ? 10.805 9.547 -5.637 1 97.5 206 GLY B C 1
ATOM 4026 O O . GLY B 1 206 ? 10.922 10.68 -6.098 1 97.5 206 GLY B O 1
ATOM 4027 N N . ALA B 1 207 ? 10.445 9.344 -4.398 1 98 207 ALA B N 1
ATOM 4028 C CA . ALA B 1 207 ? 10.148 10.484 -3.533 1 98 207 ALA B CA 1
ATOM 4029 C C . ALA B 1 207 ? 11.391 11.32 -3.283 1 98 207 ALA B C 1
ATOM 4031 O O . ALA B 1 207 ? 12.508 10.797 -3.252 1 98 207 ALA B O 1
ATOM 4032 N N . ASP B 1 208 ? 11.156 12.625 -3.055 1 97.62 208 ASP B N 1
ATOM 4033 C CA . ASP B 1 208 ? 12.234 13.562 -2.742 1 97.62 208 ASP B CA 1
ATOM 4034 C C . ASP B 1 208 ? 12.32 13.812 -1.238 1 97.62 208 ASP B C 1
ATOM 4036 O O . ASP B 1 208 ? 13.328 14.336 -0.75 1 97.62 208 ASP B O 1
ATOM 4040 N N . GLY B 1 209 ? 11.367 13.43 -0.509 1 97.75 209 GLY B N 1
ATOM 4041 C CA . GLY B 1 209 ? 11.281 13.617 0.93 1 97.75 209 GLY B CA 1
ATOM 4042 C C . GLY B 1 209 ? 10.203 12.766 1.58 1 97.75 209 GLY B C 1
ATOM 4043 O O . GLY B 1 209 ? 9.547 11.969 0.91 1 97.75 209 GLY B O 1
ATOM 4044 N N . LEU B 1 210 ? 10.094 12.945 2.873 1 98.38 210 LEU B N 1
ATOM 4045 C CA . LEU B 1 210 ? 9.203 12.109 3.666 1 98.38 210 LEU B CA 1
ATOM 4046 C C . LEU B 1 210 ? 8.195 12.961 4.43 1 98.38 210 LEU B C 1
ATOM 4048 O O . LEU B 1 210 ? 8.547 14.023 4.961 1 98.38 210 LEU B O 1
ATOM 4052 N N . TYR B 1 211 ? 6.961 12.633 4.41 1 98.81 211 TYR B N 1
ATOM 4053 C CA . TYR B 1 211 ? 5.863 13.141 5.227 1 98.81 211 TYR B CA 1
ATOM 4054 C C . TYR B 1 211 ? 5.406 12.094 6.234 1 98.81 211 TYR B C 1
ATOM 4056 O O . TYR B 1 211 ? 4.762 11.109 5.867 1 98.81 211 TYR B O 1
ATOM 4064 N N . VAL B 1 212 ? 5.703 12.273 7.555 1 98.75 212 VAL B N 1
ATOM 4065 C CA . VAL B 1 212 ? 5.664 11.18 8.523 1 98.75 212 VAL B CA 1
ATOM 4066 C C . VAL B 1 212 ? 4.707 11.523 9.656 1 98.75 212 VAL B C 1
ATOM 4068 O O . VAL B 1 212 ? 4.762 12.633 10.211 1 98.75 212 VAL B O 1
ATOM 4071 N N . GLY B 1 213 ? 3.84 10.633 9.945 1 98.44 213 GLY B N 1
ATOM 4072 C CA . GLY B 1 213 ? 2.883 10.812 11.023 1 98.44 213 GLY B CA 1
ATOM 4073 C C . GLY B 1 213 ? 3.094 9.836 12.172 1 98.44 213 GLY B C 1
ATOM 4074 O O . GLY B 1 213 ? 3.762 10.164 13.156 1 98.44 213 GLY B O 1
ATOM 4075 N N . THR B 1 214 ? 2.855 8.562 11.953 1 98.69 214 THR B N 1
ATOM 4076 C CA . THR B 1 214 ? 2.793 7.531 12.984 1 98.69 214 THR B CA 1
ATOM 4077 C C . THR B 1 214 ? 4.121 7.438 13.734 1 98.69 214 THR B C 1
ATOM 4079 O O . THR B 1 214 ? 4.141 7.379 14.969 1 98.69 214 THR B O 1
ATOM 4082 N N . ALA B 1 215 ? 5.227 7.43 13.086 1 98.69 215 ALA B N 1
ATOM 4083 C CA . ALA B 1 215 ? 6.52 7.328 13.766 1 98.69 215 ALA B CA 1
ATOM 4084 C C . ALA B 1 215 ? 6.734 8.5 14.711 1 98.69 215 ALA B C 1
ATOM 4086 O O . ALA B 1 215 ? 7.188 8.32 15.844 1 98.69 215 ALA B O 1
ATOM 4087 N N . PHE B 1 216 ? 6.367 9.695 14.266 1 98.75 216 PHE B N 1
ATOM 4088 C CA . PHE B 1 216 ? 6.562 10.891 15.078 1 98.75 216 PHE B CA 1
ATOM 4089 C C . PHE B 1 216 ? 5.609 10.898 16.266 1 98.75 216 PHE B C 1
ATOM 4091 O O . PHE B 1 216 ? 5.93 11.445 17.328 1 98.75 216 PHE B O 1
ATOM 4098 N N . MET B 1 217 ? 4.418 10.305 16.141 1 98.69 217 MET B N 1
ATOM 4099 C CA . MET B 1 217 ? 3.473 10.227 17.25 1 98.69 217 MET B CA 1
ATOM 4100 C C . MET B 1 217 ? 4.066 9.445 18.406 1 98.69 217 MET B C 1
ATOM 4102 O O . MET B 1 217 ? 3.648 9.609 19.562 1 98.69 217 MET B O 1
ATOM 4106 N N . MET B 1 218 ? 5.074 8.641 18.109 1 98.5 218 MET B N 1
ATOM 4107 C CA . MET B 1 218 ? 5.699 7.824 19.156 1 98.5 218 MET B CA 1
ATOM 4108 C C . MET B 1 218 ? 6.848 8.578 19.812 1 98.5 218 MET B C 1
ATOM 4110 O O . MET B 1 218 ? 7.531 8.039 20.688 1 98.5 218 MET B O 1
ATOM 4114 N N . ALA B 1 219 ? 7.082 9.773 19.422 1 98.81 219 ALA B N 1
ATOM 4115 C CA . ALA B 1 219 ? 8.125 10.594 20.047 1 98.81 219 ALA B CA 1
ATOM 4116 C C . ALA B 1 219 ? 7.777 10.914 21.5 1 98.81 219 ALA B C 1
ATOM 4118 O O . ALA B 1 219 ? 6.605 11.102 21.828 1 98.81 219 ALA B O 1
ATOM 4119 N N . ILE B 1 220 ? 8.797 11.086 22.281 1 98.62 220 ILE B N 1
ATOM 4120 C CA . ILE B 1 220 ? 8.633 11.5 23.672 1 98.62 220 ILE B CA 1
ATOM 4121 C C . ILE B 1 220 ? 7.945 12.867 23.719 1 98.62 220 ILE B C 1
ATOM 4123 O O . ILE B 1 220 ? 7.113 13.109 24.594 1 98.62 220 ILE B O 1
ATOM 4127 N N . GLU B 1 221 ? 8.203 13.727 22.75 1 98.81 221 GLU B N 1
ATOM 4128 C CA . GLU B 1 221 ? 7.719 15.102 22.719 1 98.81 221 GLU B CA 1
ATOM 4129 C C . GLU B 1 221 ? 6.258 15.164 22.281 1 98.81 221 GLU B C 1
ATOM 4131 O O . GLU B 1 221 ? 5.59 16.188 22.469 1 98.81 221 GLU B O 1
ATOM 4136 N N . SER B 1 222 ? 5.707 14.086 21.656 1 98.69 222 SER B N 1
ATOM 4137 C CA . SER B 1 222 ? 4.348 14.062 21.125 1 98.69 222 SER B CA 1
ATOM 4138 C C . SER B 1 222 ? 3.316 14.078 22.25 1 98.69 222 SER B C 1
ATOM 4140 O O . SER B 1 222 ? 3.457 13.359 23.234 1 98.69 222 SER B O 1
ATOM 4142 N N . PRO B 1 223 ? 2.252 14.82 22.125 1 98.62 223 PRO B N 1
ATOM 4143 C CA . PRO B 1 223 ? 1.212 14.891 23.156 1 98.62 223 PRO B CA 1
ATOM 4144 C C . PRO B 1 223 ? 0.322 13.648 23.188 1 98.62 223 PRO B C 1
ATOM 4146 O O . PRO B 1 223 ? -0.599 13.562 24 1 98.62 223 PRO B O 1
ATOM 4149 N N . LEU B 1 224 ? 0.549 12.719 22.281 1 98.81 224 LEU B N 1
ATOM 4150 C CA . LEU B 1 224 ? -0.23 11.484 22.297 1 98.81 224 LEU B CA 1
ATOM 4151 C C . LEU B 1 224 ? -0.208 10.844 23.672 1 98.81 224 LEU B C 1
ATOM 4153 O O . LEU B 1 224 ? 0.842 10.773 24.312 1 98.81 224 LEU B O 1
ATOM 4157 N N . ALA B 1 225 ? -1.376 10.391 24.125 1 98.88 225 ALA B N 1
ATOM 4158 C CA . ALA B 1 225 ? -1.475 9.758 25.438 1 98.88 225 ALA B CA 1
ATOM 4159 C C . ALA B 1 225 ? -0.474 8.617 25.578 1 98.88 225 ALA B C 1
ATOM 4161 O O . ALA B 1 225 ? -0.365 7.77 24.688 1 98.88 225 ALA B O 1
ATOM 4162 N N . HIS B 1 226 ? 0.179 8.586 26.719 1 98.44 226 HIS B N 1
ATOM 4163 C CA . HIS B 1 226 ? 1.236 7.602 26.922 1 98.44 226 HIS B CA 1
ATOM 4164 C C . HIS B 1 226 ? 0.691 6.18 26.828 1 98.44 226 HIS B C 1
ATOM 4166 O O . HIS B 1 226 ? 1.338 5.301 26.266 1 98.44 226 HIS B O 1
ATOM 4172 N N . GLY B 1 227 ? -0.485 5.965 27.391 1 98.5 227 GLY B N 1
ATOM 4173 C CA . GLY B 1 227 ? -1.093 4.648 27.312 1 98.5 227 GLY B CA 1
ATOM 4174 C C . GLY B 1 227 ? -1.306 4.188 25.875 1 98.5 227 GLY B C 1
ATOM 4175 O O . GLY B 1 227 ? -1.151 3.002 25.562 1 98.5 227 GLY B O 1
ATOM 4176 N N . ILE B 1 228 ? -1.649 5.09 25.031 1 98.81 228 ILE B N 1
ATOM 4177 C CA . ILE B 1 228 ? -1.866 4.781 23.609 1 98.81 228 ILE B CA 1
ATOM 4178 C C . ILE B 1 228 ? -0.53 4.484 22.938 1 98.81 228 ILE B C 1
ATOM 4180 O O . ILE B 1 228 ? -0.438 3.588 22.094 1 98.81 228 ILE B O 1
ATOM 4184 N N . LYS B 1 229 ? 0.533 5.238 23.297 1 98.75 229 LYS B N 1
ATOM 4185 C CA . LYS B 1 229 ? 1.863 4.93 22.781 1 98.75 229 LYS B CA 1
ATOM 4186 C C . LYS B 1 229 ? 2.258 3.492 23.109 1 98.75 229 LYS B C 1
ATOM 4188 O O . LYS B 1 229 ? 2.789 2.781 22.25 1 98.75 229 LYS B O 1
ATOM 4193 N N . VAL B 1 230 ? 1.991 3.113 24.297 1 98.44 230 VAL B N 1
ATOM 4194 C CA . VAL B 1 230 ? 2.369 1.779 24.766 1 98.44 230 VAL B CA 1
ATOM 4195 C C . VAL B 1 230 ? 1.61 0.726 23.953 1 98.44 230 VAL B C 1
ATOM 4197 O O . VAL B 1 230 ? 2.201 -0.25 23.484 1 98.44 230 VAL B O 1
ATOM 4200 N N . LEU B 1 231 ? 0.327 0.961 23.766 1 98.44 231 LEU B N 1
ATOM 4201 C CA . LEU B 1 231 ? -0.473 0.045 22.953 1 98.44 231 LEU B CA 1
ATOM 4202 C C . LEU B 1 231 ? 0.051 -0.02 21.516 1 98.44 231 LEU B C 1
ATOM 4204 O O . LEU B 1 231 ? 0.105 -1.098 20.922 1 98.44 231 LEU B O 1
ATOM 4208 N N . ALA B 1 232 ? 0.401 1.096 20.984 1 98.56 232 ALA B N 1
ATOM 4209 C CA . ALA B 1 232 ? 0.851 1.189 19.594 1 98.56 232 ALA B CA 1
ATOM 4210 C C . ALA B 1 232 ? 2.148 0.414 19.391 1 98.56 232 ALA B C 1
ATOM 4212 O O . ALA B 1 232 ? 2.318 -0.264 18.375 1 98.56 232 ALA B O 1
ATOM 4213 N N . VAL B 1 233 ? 3.117 0.489 20.344 1 98.06 233 VAL B N 1
ATOM 4214 C CA . VAL B 1 233 ? 4.418 -0.159 20.219 1 98.06 233 VAL B CA 1
ATOM 4215 C C . VAL B 1 233 ? 4.242 -1.676 20.219 1 98.06 233 VAL B C 1
ATOM 4217 O O . VAL B 1 233 ? 5.059 -2.402 19.641 1 98.06 233 VAL B O 1
ATOM 4220 N N . GLU B 1 234 ? 3.119 -2.113 20.766 1 97.69 234 GLU B N 1
ATOM 4221 C CA . GLU B 1 234 ? 2.867 -3.547 20.875 1 97.69 234 GLU B CA 1
ATOM 4222 C C . GLU B 1 234 ? 2.014 -4.051 19.719 1 97.69 234 GLU B C 1
ATOM 4224 O O . GLU B 1 234 ? 1.811 -5.258 19.562 1 97.69 234 GLU B O 1
ATOM 4229 N N . ALA B 1 235 ? 1.571 -3.156 18.922 1 98.19 235 ALA B N 1
ATOM 4230 C CA . ALA B 1 235 ? 0.641 -3.502 17.859 1 98.19 235 ALA B CA 1
ATOM 4231 C C . ALA B 1 235 ? 1.36 -3.598 16.516 1 98.19 235 ALA B C 1
ATOM 4233 O O . ALA B 1 235 ? 2.496 -3.139 16.375 1 98.19 235 ALA B O 1
ATOM 4234 N N . ASN B 1 236 ? 0.766 -4.227 15.531 1 98.19 236 ASN B N 1
ATOM 4235 C CA . ASN B 1 236 ? 1.183 -4.211 14.133 1 98.19 236 ASN B CA 1
ATOM 4236 C C . ASN B 1 236 ? -0.004 -4.004 13.195 1 98.19 236 ASN B C 1
ATOM 4238 O O . ASN B 1 236 ? -1.142 -3.871 13.648 1 98.19 236 ASN B O 1
ATOM 4242 N N . ALA B 1 237 ? 0.28 -3.934 11.945 1 98.06 237 ALA B N 1
ATOM 4243 C CA . ALA B 1 237 ? -0.722 -3.588 10.945 1 98.06 237 ALA B CA 1
AT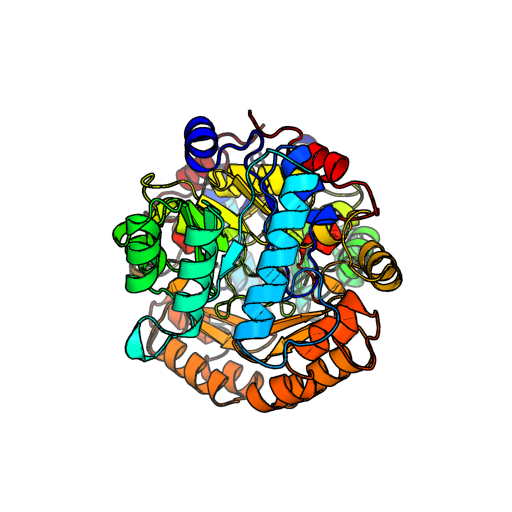OM 4244 C C . ALA B 1 237 ? -1.905 -4.551 10.992 1 98.06 237 ALA B C 1
ATOM 4246 O O . ALA B 1 237 ? -3.049 -4.148 10.766 1 98.06 237 ALA B O 1
ATOM 4247 N N . ASN B 1 238 ? -1.714 -5.848 11.266 1 97.62 238 ASN B N 1
ATOM 4248 C CA . ASN B 1 238 ? -2.775 -6.848 11.312 1 97.62 238 ASN B CA 1
ATOM 4249 C C . ASN B 1 238 ? -3.738 -6.59 12.469 1 97.62 238 ASN B C 1
ATOM 4251 O O . ASN B 1 238 ? -4.863 -7.09 12.469 1 97.62 238 ASN B O 1
ATOM 4255 N N . ASP B 1 239 ? -3.32 -5.809 13.43 1 98 239 ASP B N 1
ATOM 4256 C CA . ASP B 1 239 ? -4.117 -5.578 14.633 1 98 239 ASP B CA 1
ATOM 4257 C C . ASP B 1 239 ? -5.117 -4.445 14.422 1 98 239 ASP B C 1
ATOM 4259 O O . ASP B 1 239 ? -6.074 -4.305 15.18 1 98 239 ASP B O 1
ATOM 4263 N N . LEU B 1 240 ? -4.871 -3.566 13.469 1 98.19 240 LEU B N 1
ATOM 4264 C CA . LEU B 1 240 ? -5.672 -2.354 13.32 1 98.19 240 LEU B CA 1
ATOM 4265 C C . LEU B 1 240 ? -7.047 -2.676 12.742 1 98.19 240 LEU B C 1
ATOM 4267 O O . LEU B 1 240 ? -7.172 -3.545 11.875 1 98.19 240 LEU B O 1
ATOM 4271 N N . VAL B 1 241 ? -8.008 -1.974 13.234 1 97.69 241 VAL B N 1
ATOM 4272 C CA . VAL B 1 241 ? -9.352 -2.107 12.68 1 97.69 241 VAL B CA 1
ATOM 4273 C C . VAL B 1 241 ? -9.633 -0.948 11.727 1 97.69 241 VAL B C 1
ATOM 4275 O O . VAL B 1 241 ? -9.195 0.18 11.961 1 97.69 241 VAL B O 1
ATOM 4278 N N . MET B 1 242 ? -10.258 -1.173 10.695 1 96.75 242 MET B N 1
ATOM 4279 C CA . MET B 1 242 ? -10.586 -0.167 9.688 1 96.75 242 MET B CA 1
ATOM 4280 C C . MET B 1 242 ? -12.086 -0.136 9.422 1 96.75 242 MET B C 1
ATOM 4282 O O . MET B 1 242 ? -12.719 -1.185 9.289 1 96.75 242 MET B O 1
ATOM 4286 N N . TYR B 1 243 ? -12.656 0.996 9.367 1 96.69 243 TYR B N 1
ATOM 4287 C CA . TYR B 1 243 ? -14.086 1.157 9.133 1 96.69 243 TYR B CA 1
ATOM 4288 C C . TYR B 1 243 ? -14.367 2.357 8.242 1 96.69 243 TYR B C 1
ATOM 4290 O O . TYR B 1 243 ? -13.523 3.25 8.109 1 96.69 243 TYR B O 1
ATOM 4298 N N . ARG B 1 244 ? -15.469 2.359 7.629 1 94.38 244 ARG B N 1
ATOM 4299 C CA . ARG B 1 244 ? -15.914 3.482 6.816 1 94.38 244 ARG B CA 1
ATOM 4300 C C . ARG B 1 244 ? -16.359 4.652 7.691 1 94.38 244 ARG B C 1
ATOM 4302 O O . ARG B 1 244 ? -16.828 4.453 8.812 1 94.38 244 ARG B O 1
ATOM 4309 N N . THR B 1 245 ? -16.172 5.871 7.16 1 97 245 THR B N 1
ATOM 4310 C CA . THR 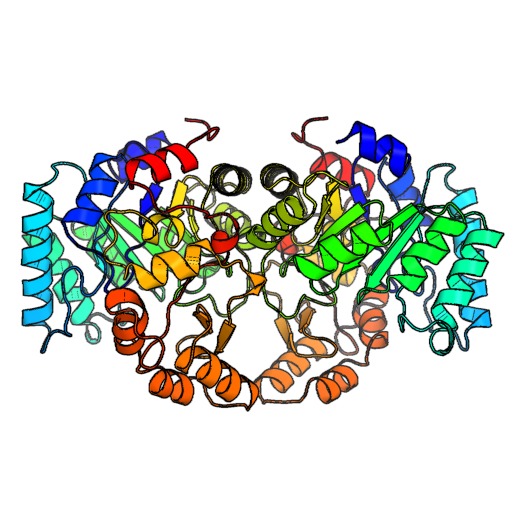B 1 245 ? -16.641 7.102 7.789 1 97 245 THR B CA 1
ATOM 4311 C C . THR B 1 245 ? -16.531 8.281 6.828 1 97 245 THR B C 1
ATOM 4313 O O . THR B 1 245 ? -16.391 8.086 5.617 1 97 245 THR B O 1
ATOM 4316 N N . VAL B 1 246 ? -16.734 9.438 7.355 1 94.94 246 VAL B N 1
ATOM 4317 C CA . VAL B 1 246 ? -16.562 10.641 6.551 1 94.94 246 VAL B CA 1
ATOM 4318 C C . VAL B 1 246 ? -15.125 11.141 6.672 1 94.94 246 VAL B C 1
ATOM 4320 O O . VAL B 1 246 ? -14.625 11.352 7.781 1 94.94 246 VAL B O 1
ATOM 4323 N N . PRO B 1 247 ? -14.422 11.305 5.566 1 92.75 247 PRO B N 1
ATOM 4324 C CA . PRO B 1 247 ? -14.93 11.266 4.191 1 92.75 247 PRO B CA 1
ATOM 4325 C C . PRO B 1 247 ? -14.773 9.891 3.547 1 92.75 247 PRO B C 1
ATOM 4327 O O . PRO B 1 247 ? -15.305 9.648 2.457 1 92.75 247 PRO B O 1
ATOM 4330 N N . ALA B 1 248 ? -14.031 8.961 4.172 1 91.5 248 ALA B N 1
ATOM 4331 C CA . ALA B 1 248 ? -13.844 7.66 3.535 1 91.5 248 ALA B CA 1
ATOM 4332 C C . ALA B 1 248 ? -13.602 6.566 4.574 1 91.5 248 ALA B C 1
ATOM 4334 O O . ALA B 1 248 ? -14.531 5.836 4.938 1 91.5 2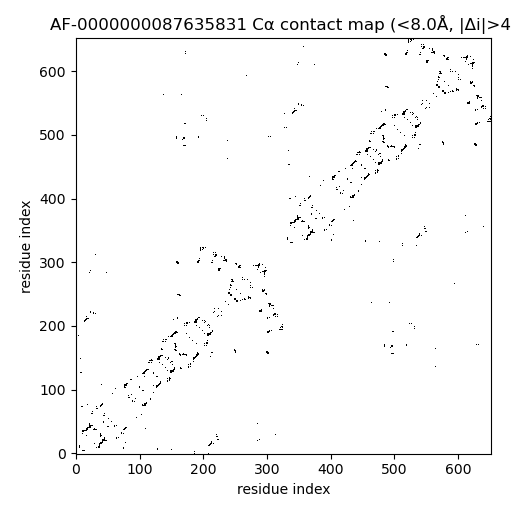48 ALA B O 1
ATOM 4335 N N . PHE B 1 249 ? -12.367 6.477 5.117 1 95.12 249 PHE B N 1
ATOM 4336 C CA . PHE B 1 249 ? -12.008 5.422 6.059 1 95.12 249 PHE B CA 1
ATOM 4337 C C . PHE B 1 249 ? -11.141 5.973 7.184 1 95.12 249 PHE B C 1
ATOM 4339 O O . PHE B 1 249 ? -10.398 6.934 6.984 1 95.12 249 PHE B O 1
ATOM 4346 N N . TYR B 1 250 ? -11.297 5.348 8.328 1 97.06 250 TYR B N 1
ATOM 4347 C CA . TYR B 1 250 ? -10.289 5.477 9.375 1 97.06 250 TYR B CA 1
ATOM 4348 C C . TYR B 1 250 ? -9.781 4.109 9.812 1 97.06 250 TYR B C 1
ATOM 4350 O O . TYR B 1 250 ? -10.492 3.109 9.711 1 97.06 250 TYR B O 1
ATOM 4358 N N . ARG B 1 251 ? -8.602 4.051 10.195 1 97.31 251 ARG B N 1
ATOM 4359 C CA . ARG B 1 251 ? -7.992 2.9 10.852 1 97.31 251 ARG B CA 1
ATOM 4360 C C . ARG B 1 251 ? -7.598 3.232 12.289 1 97.31 251 ARG B C 1
ATOM 4362 O O . ARG B 1 251 ? -7.105 4.328 12.562 1 97.31 251 ARG B O 1
ATOM 4369 N N . SER B 1 252 ? -7.828 2.34 13.172 1 98.56 252 SER B N 1
ATOM 4370 C CA . SER B 1 252 ? -7.609 2.615 14.586 1 98.56 252 SER B CA 1
ATOM 4371 C C . SER B 1 252 ? -7.055 1.392 15.312 1 98.56 252 SER B C 1
ATOM 4373 O O . SER B 1 252 ? -7.234 0.261 14.852 1 98.56 252 SER B O 1
ATOM 4375 N N . LEU B 1 253 ? -6.301 1.629 16.344 1 98.75 253 LEU B N 1
ATOM 4376 C CA . LEU B 1 253 ? -6.113 0.568 17.328 1 98.75 253 LEU B CA 1
ATOM 4377 C C . LEU B 1 253 ? -7.457 0.005 17.781 1 98.75 253 LEU B C 1
ATOM 4379 O O . LEU B 1 253 ? -8.445 0.737 17.875 1 98.75 253 LEU B O 1
ATOM 4383 N N . PRO B 1 254 ? -7.445 -1.285 18.094 1 98.56 254 PRO B N 1
ATOM 4384 C CA . PRO B 1 254 ? -8.695 -1.823 18.641 1 98.56 254 PRO B CA 1
ATOM 4385 C C . PRO B 1 254 ? -9.055 -1.213 19.984 1 98.56 254 PRO B C 1
ATOM 4387 O O . PRO B 1 254 ? -8.172 -0.732 20.703 1 98.56 254 PRO B O 1
ATOM 4390 N N . GLY B 1 255 ? -10.211 -1.196 20.344 1 98.56 255 GLY B N 1
ATOM 4391 C CA . GLY B 1 255 ? -10.82 -0.682 21.562 1 98.56 255 GLY B CA 1
ATOM 4392 C C . GLY B 1 255 ? -12.336 -0.782 21.547 1 98.56 255 GLY B C 1
ATOM 4393 O O . GLY B 1 255 ? -12.93 -1.228 20.562 1 98.56 255 GLY B O 1
ATOM 4394 N N . GLU B 1 256 ? -12.898 -0.337 22.641 1 98.69 256 GLU B N 1
ATOM 4395 C CA . GLU B 1 256 ? -14.352 -0.458 22.75 1 98.69 256 GLU B CA 1
ATOM 4396 C C . GLU B 1 256 ? -15.055 0.26 21.594 1 98.69 256 GLU B C 1
ATOM 4398 O O . GLU B 1 256 ? -15.812 -0.355 20.844 1 98.69 256 GLU B O 1
ATOM 4403 N N . LEU B 1 257 ? -14.789 1.505 21.422 1 98.81 257 LEU B N 1
ATOM 4404 C CA . LEU B 1 257 ? -15.484 2.266 20.391 1 98.81 257 LEU B CA 1
ATOM 4405 C C . LEU B 1 257 ? -15.023 1.845 19 1 98.81 257 LEU B C 1
ATOM 4407 O O . LEU B 1 257 ? -15.852 1.581 18.109 1 98.81 257 LEU B O 1
ATOM 4411 N N . PRO B 1 258 ? -13.711 1.726 18.703 1 98.75 258 PRO B N 1
ATOM 4412 C CA . PRO B 1 258 ? -13.281 1.318 17.375 1 98.75 258 PRO B CA 1
ATOM 4413 C C . PRO B 1 258 ? -13.883 -0.018 16.938 1 98.75 258 PRO B C 1
ATOM 4415 O O . PRO B 1 258 ? -14.281 -0.176 15.781 1 98.75 258 PRO B O 1
ATOM 4418 N N . ASN B 1 259 ? -13.969 -0.938 17.844 1 98.75 259 ASN B N 1
ATOM 4419 C CA . ASN B 1 259 ? -14.562 -2.23 17.531 1 98.75 259 ASN B CA 1
ATOM 4420 C C . ASN B 1 259 ? -16.047 -2.096 17.203 1 98.75 259 ASN B C 1
ATOM 4422 O O . ASN B 1 259 ? -16.562 -2.773 16.312 1 98.75 259 ASN B O 1
ATOM 4426 N N . LYS B 1 260 ? -16.688 -1.282 18 1 98.75 260 LYS B N 1
ATOM 4427 C CA . LYS B 1 260 ? -18.094 -0.999 17.719 1 98.75 260 LYS B CA 1
ATOM 4428 C C . LYS B 1 260 ? -18.266 -0.373 16.344 1 98.75 260 LYS B C 1
ATOM 4430 O O . LYS B 1 260 ? -19.172 -0.738 15.602 1 98.75 260 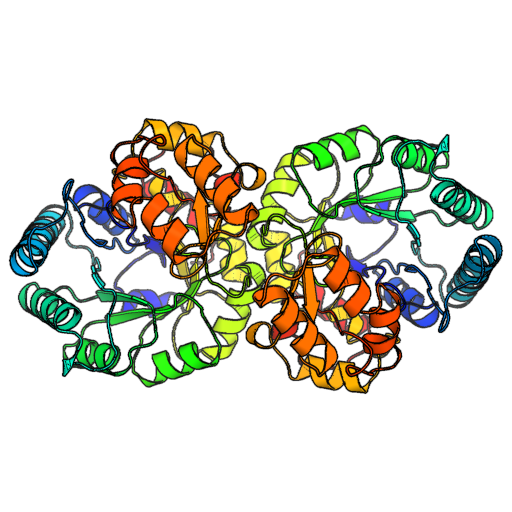LYS B O 1
ATOM 4435 N N . LEU B 1 261 ? -17.422 0.599 15.969 1 98.75 261 LEU B N 1
ATOM 4436 C CA . LEU B 1 261 ? -17.484 1.271 14.68 1 98.75 261 LEU B CA 1
ATOM 4437 C C . LEU B 1 261 ? -17.266 0.279 13.539 1 98.75 261 LEU B C 1
ATOM 4439 O O . LEU B 1 261 ? -17.938 0.349 12.508 1 98.75 261 LEU B O 1
ATOM 4443 N N . LEU B 1 262 ? -16.328 -0.604 13.719 1 98.19 262 LEU B N 1
ATOM 4444 C CA . LEU B 1 262 ? -16.094 -1.65 12.727 1 98.19 262 LEU B CA 1
ATOM 4445 C C . LEU B 1 262 ? -17.344 -2.506 12.531 1 98.19 262 LEU B C 1
ATOM 4447 O O . LEU B 1 262 ? -17.734 -2.797 11.398 1 98.19 262 LEU B O 1
ATOM 4451 N N . ALA B 1 263 ? -17.922 -2.918 13.633 1 98.19 263 ALA B N 1
ATOM 4452 C CA . ALA B 1 263 ? -19.125 -3.742 13.578 1 98.19 263 ALA B CA 1
ATOM 4453 C C . ALA B 1 263 ? -20.25 -3.02 12.844 1 98.19 263 ALA B C 1
ATOM 4455 O O . ALA B 1 263 ? -20.969 -3.621 12.039 1 98.19 263 ALA B O 1
ATOM 4456 N N . MET B 1 264 ? -20.438 -1.739 13.164 1 97.88 264 MET B N 1
ATOM 4457 C CA . MET B 1 264 ? -21.453 -0.92 12.492 1 97.88 264 MET B CA 1
ATOM 4458 C C . MET B 1 264 ? -21.188 -0.855 10.992 1 97.88 264 MET B C 1
ATOM 4460 O O . MET B 1 264 ? -22.125 -0.962 10.195 1 97.88 264 MET B O 1
ATOM 4464 N N . SER B 1 265 ? -19.953 -0.655 10.664 1 95.88 265 SER B N 1
ATOM 4465 C CA . SER B 1 265 ? -19.562 -0.579 9.258 1 95.88 265 SER B CA 1
ATOM 4466 C C . SER B 1 265 ? -19.875 -1.876 8.523 1 95.88 265 SER B C 1
ATOM 4468 O O . SER B 1 265 ? -20.438 -1.853 7.43 1 95.88 265 SER B O 1
ATOM 4470 N N . LYS B 1 266 ? -19.562 -3.012 9.086 1 91.56 266 LYS B N 1
ATOM 4471 C CA . LYS B 1 266 ? -19.812 -4.324 8.492 1 91.56 266 LYS B CA 1
ATOM 4472 C C . LYS B 1 266 ? -21.297 -4.594 8.344 1 91.56 266 LYS B C 1
ATOM 4474 O O . LYS B 1 266 ? -21.719 -5.293 7.422 1 91.56 266 LYS B O 1
ATOM 4479 N N . ALA B 1 267 ? -22.031 -3.988 9.219 1 93.44 267 ALA B N 1
ATOM 4480 C CA . ALA B 1 267 ? -23.469 -4.191 9.227 1 93.44 267 ALA B CA 1
ATOM 4481 C C . ALA B 1 267 ? -24.156 -3.27 8.219 1 93.44 267 ALA B C 1
ATOM 4483 O O . ALA B 1 267 ? -25.375 -3.299 8.078 1 93.44 267 ALA B O 1
ATOM 4484 N N . GLY B 1 268 ? -23.375 -2.33 7.602 1 90.44 268 GLY B N 1
ATOM 4485 C CA . GLY B 1 268 ? -23.938 -1.549 6.512 1 90.44 268 GLY B CA 1
ATOM 4486 C C . GLY B 1 268 ? -24.312 -0.136 6.918 1 90.44 268 GLY B C 1
ATOM 4487 O O . GLY B 1 268 ? -25.016 0.562 6.184 1 90.44 268 GLY B O 1
ATOM 4488 N N . ALA B 1 269 ? -23.828 0.31 8.156 1 95.62 269 ALA B N 1
ATOM 4489 C CA . ALA B 1 269 ? -24.078 1.697 8.547 1 95.62 269 ALA B CA 1
ATOM 4490 C C . ALA B 1 269 ? -23.484 2.664 7.52 1 95.62 269 ALA B C 1
ATOM 4492 O O . ALA B 1 269 ? -22.438 2.389 6.926 1 95.62 269 ALA B O 1
ATOM 4493 N N . THR B 1 270 ? -24.141 3.799 7.312 1 95.19 270 THR B N 1
ATOM 4494 C CA . THR B 1 270 ? -23.641 4.797 6.371 1 95.19 270 THR B CA 1
ATOM 4495 C C . THR B 1 270 ? -22.422 5.516 6.93 1 95.19 270 THR B C 1
ATOM 4497 O O . THR B 1 270 ? -22.156 5.469 8.133 1 95.19 270 THR B O 1
ATOM 4500 N N . GLU B 1 271 ? -21.672 6.133 6.117 1 96.19 271 GLU B N 1
ATOM 4501 C CA . GLU B 1 271 ? -20.516 6.906 6.543 1 96.19 271 GLU B CA 1
ATOM 4502 C C . GLU B 1 271 ? -20.906 8.008 7.523 1 96.19 271 GLU B C 1
ATOM 4504 O O . GLU B 1 271 ? -20.203 8.273 8.492 1 96.19 271 GLU B O 1
ATOM 4509 N N . GLU B 1 272 ? -22.016 8.688 7.316 1 97.75 272 GLU B N 1
ATOM 4510 C CA . GLU B 1 272 ? -22.5 9.75 8.188 1 97.75 272 GLU B CA 1
ATOM 4511 C C . GLU B 1 272 ? -22.844 9.219 9.578 1 97.75 272 GLU B C 1
ATOM 4513 O O . GLU B 1 272 ? -22.531 9.859 10.586 1 97.75 272 GLU B O 1
ATOM 4518 N N . GLU B 1 273 ? -23.469 8.039 9.609 1 98.19 273 GLU B N 1
ATOM 4519 C CA . GLU B 1 273 ? -23.797 7.398 10.883 1 98.19 273 GLU B CA 1
ATOM 4520 C C . GLU B 1 273 ? -22.531 7.059 11.672 1 98.19 273 GLU B C 1
ATOM 4522 O O . GLU B 1 273 ? -22.469 7.25 12.883 1 98.19 273 GLU B O 1
ATOM 4527 N N . LEU B 1 274 ? -21.594 6.574 10.93 1 98.38 274 LEU B N 1
ATOM 4528 C CA . LEU B 1 274 ? -20.328 6.188 11.555 1 98.38 274 LEU B CA 1
ATOM 4529 C C . LEU B 1 274 ? -19.562 7.418 12.031 1 98.38 274 LEU B C 1
ATOM 4531 O O . LEU B 1 274 ? -18.953 7.395 13.102 1 98.38 274 LEU B O 1
ATOM 4535 N N . PHE B 1 275 ? -19.609 8.5 11.258 1 98.25 275 PHE B N 1
ATOM 4536 C CA . PHE B 1 275 ? -18.938 9.742 11.641 1 98.25 275 PHE B CA 1
ATOM 4537 C C . PHE B 1 275 ? -19.516 10.289 12.938 1 98.25 275 PHE B C 1
ATOM 4539 O O . PHE B 1 275 ? -18.781 10.758 13.805 1 98.25 275 PHE B O 1
ATOM 4546 N N . GLU B 1 276 ? -20.797 10.211 13.078 1 98.38 276 GLU B N 1
ATOM 4547 C CA . GLU B 1 276 ? -21.453 10.633 14.312 1 98.38 276 GLU B CA 1
ATOM 4548 C C . GLU B 1 276 ? -21.094 9.703 15.469 1 98.38 276 GLU B C 1
ATOM 4550 O O . GLU B 1 276 ? -20.797 10.164 16.578 1 98.38 276 GLU B O 1
ATOM 4555 N N . ALA B 1 277 ? -21.109 8.391 15.141 1 98.44 277 ALA B N 1
ATOM 4556 C CA . ALA B 1 277 ? -20.859 7.391 16.172 1 98.44 277 ALA B CA 1
ATOM 4557 C C . ALA B 1 277 ? -19.438 7.496 16.703 1 98.44 277 ALA B C 1
ATOM 4559 O O . ALA B 1 277 ? -19.172 7.191 17.875 1 98.44 277 ALA B O 1
ATOM 4560 N N . GLN B 1 278 ? -18.5 7.938 15.828 1 98.38 278 GLN B N 1
ATOM 4561 C CA . GLN B 1 278 ? -17.125 8.039 16.297 1 98.38 278 GLN B CA 1
ATOM 4562 C C . GLN B 1 278 ? -16.891 9.367 17.016 1 98.38 278 GLN B C 1
ATOM 4564 O O . GLN B 1 278 ? -15.742 9.727 17.297 1 98.38 278 GLN B O 1
ATOM 4569 N N . ASN B 1 279 ? -17.938 10.164 17.219 1 97.44 279 ASN B N 1
ATOM 4570 C CA . ASN B 1 279 ? -17.859 11.477 17.844 1 97.44 279 ASN B CA 1
ATOM 4571 C C . ASN B 1 279 ? -17.047 12.453 17.016 1 97.44 279 ASN B C 1
ATOM 4573 O O . ASN B 1 279 ? -16.266 13.234 17.562 1 97.44 279 ASN B O 1
ATOM 4577 N N . THR B 1 280 ? -17.141 12.297 15.727 1 96.19 280 THR B N 1
ATOM 4578 C CA . THR B 1 280 ? -16.516 13.156 14.742 1 96.19 280 THR B CA 1
ATOM 4579 C C . THR B 1 280 ? -15.016 13.297 15.023 1 96.19 280 THR B C 1
ATOM 4581 O O . THR B 1 280 ? -14.32 12.297 15.227 1 96.19 280 THR B O 1
ATOM 4584 N N . TYR B 1 281 ? -14.539 14.516 15.016 1 94.88 281 TYR B N 1
ATOM 4585 C CA . TYR B 1 281 ? -13.117 14.734 15.25 1 94.88 281 TYR B CA 1
ATOM 4586 C C . TYR B 1 281 ? -12.82 14.836 16.734 1 94.88 281 TYR B C 1
ATOM 4588 O O . TYR B 1 281 ? -11.664 14.719 17.156 1 94.88 281 TYR B O 1
ATOM 4596 N N . VAL B 1 282 ? -13.805 15.047 17.547 1 96.94 282 VAL B N 1
ATOM 4597 C CA . VAL B 1 282 ? -13.648 15.086 19 1 96.94 282 VAL B CA 1
ATOM 4598 C C . VAL B 1 282 ? -13.297 13.688 19.516 1 96.94 282 VAL B C 1
ATOM 4600 O O . VAL B 1 282 ? -12.539 13.547 20.469 1 96.94 282 VAL B O 1
ATOM 4603 N N . GLY B 1 283 ? -13.844 12.68 18.812 1 98.19 283 GLY B N 1
ATOM 4604 C CA . GLY B 1 283 ? -13.484 11.312 19.172 1 98.19 283 GLY B CA 1
ATOM 4605 C C . GLY B 1 283 ? -12 11.039 19.031 1 98.19 283 GLY B C 1
ATOM 4606 O O . GLY B 1 283 ? -11.438 10.234 19.781 1 98.19 283 GLY B O 1
ATOM 4607 N N . MET B 1 284 ? -11.406 11.656 18.078 1 98.06 284 MET B N 1
ATOM 4608 C CA . MET B 1 284 ? -9.961 11.523 17.922 1 98.06 284 MET B CA 1
ATOM 4609 C C . MET B 1 284 ? -9.234 12.078 19.141 1 98.06 284 MET B C 1
ATOM 4611 O O . MET B 1 284 ? -8.289 11.461 19.641 1 98.06 284 MET B O 1
ATOM 4615 N N . ARG B 1 285 ? -9.672 13.289 19.562 1 98.5 285 ARG B N 1
ATOM 4616 C CA . ARG B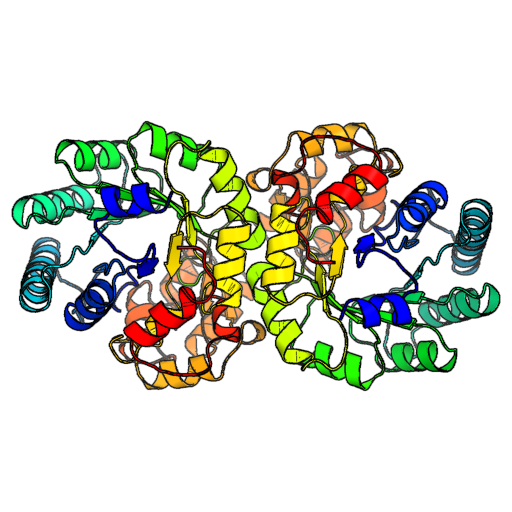 1 285 ? -9.094 13.883 20.766 1 98.5 285 ARG B CA 1
ATOM 4617 C C . ARG B 1 285 ? -9.227 12.938 21.953 1 98.5 285 ARG B C 1
ATOM 4619 O O . ARG B 1 285 ? -8.242 12.672 22.656 1 98.5 285 ARG B O 1
ATOM 4626 N N . ASP B 1 286 ? -10.438 12.398 22.141 1 98.75 286 ASP B N 1
ATOM 4627 C CA . ASP B 1 286 ? -10.719 11.539 23.281 1 98.75 286 ASP B CA 1
ATOM 4628 C C . ASP B 1 286 ? -9.867 10.273 23.25 1 98.75 286 ASP B C 1
ATOM 4630 O O . ASP B 1 286 ? -9.344 9.844 24.266 1 98.75 286 ASP B O 1
ATOM 4634 N N . GLY B 1 287 ? -9.719 9.711 22.078 1 98.75 287 GLY B N 1
ATOM 4635 C CA . GLY B 1 287 ? -8.969 8.477 21.953 1 98.75 287 GLY B CA 1
ATOM 4636 C C . GLY B 1 287 ? -7.465 8.68 22 1 98.75 287 GLY B C 1
ATOM 4637 O O . GLY B 1 287 ? -6.742 7.898 22.609 1 98.75 287 GLY B O 1
ATOM 4638 N N . MET B 1 288 ? -6.98 9.766 21.359 1 98.75 288 MET B N 1
ATOM 4639 C CA . MET B 1 288 ? -5.539 9.883 21.141 1 98.75 288 MET B CA 1
ATOM 4640 C C . MET B 1 288 ? -4.91 10.82 22.172 1 98.75 288 MET B C 1
ATOM 4642 O O . MET B 1 288 ? -3.863 10.508 22.734 1 98.75 288 MET B O 1
ATOM 4646 N N . LEU B 1 289 ? -5.5 11.93 22.422 1 98.75 289 LEU B N 1
ATOM 4647 C CA . LEU B 1 289 ? -4.945 12.891 23.375 1 98.75 289 LEU B CA 1
ATOM 4648 C C . LEU B 1 289 ? -5.23 12.453 24.797 1 98.75 289 LEU B C 1
ATOM 4650 O O . LEU B 1 289 ? -4.352 12.523 25.656 1 98.75 289 LEU B O 1
ATOM 4654 N N . PHE B 1 290 ? -6.492 11.969 25.031 1 98.69 290 PHE B N 1
ATOM 4655 C CA . PHE B 1 290 ? -6.883 11.625 26.391 1 98.69 290 PHE B CA 1
ATOM 4656 C C . PHE B 1 290 ? -6.707 10.133 26.656 1 98.69 290 PHE B C 1
ATOM 4658 O O . PHE B 1 290 ? -6.742 9.688 27.797 1 98.69 290 PHE B O 1
ATOM 4665 N N . GLY B 1 291 ? -6.578 9.289 25.625 1 98.69 291 GLY B N 1
ATOM 4666 C CA . GLY B 1 291 ? -6.277 7.875 25.766 1 98.69 291 GLY B CA 1
ATOM 4667 C C . GLY B 1 291 ? -7.492 7.035 26.109 1 98.69 291 GLY B C 1
ATOM 4668 O O . GLY B 1 291 ? -7.359 5.965 26.703 1 98.69 291 GLY B O 1
ATOM 4669 N N . ASP B 1 292 ? -8.664 7.547 25.812 1 98.69 292 ASP B N 1
ATOM 4670 C CA . ASP B 1 292 ? -9.898 6.852 26.172 1 98.69 292 ASP B CA 1
ATOM 4671 C C . ASP B 1 292 ? -10.555 6.223 24.953 1 98.69 292 ASP B C 1
ATOM 4673 O O . ASP B 1 292 ? -11.359 6.867 24.281 1 98.69 292 ASP B O 1
ATOM 4677 N N . LEU B 1 293 ? -10.406 4.957 24.734 1 98.62 293 LEU B N 1
ATOM 4678 C CA . LEU B 1 293 ? -10.906 4.277 23.547 1 98.62 293 LEU B CA 1
ATOM 4679 C C . LEU B 1 293 ? -12.344 3.826 23.75 1 98.62 293 LEU B C 1
ATOM 4681 O O . LEU B 1 293 ? -12.953 3.246 22.844 1 98.62 293 LEU B O 1
ATOM 4685 N N . SER B 1 294 ? -12.859 4.055 24.922 1 98.69 294 SER B N 1
ATOM 4686 C CA . SER B 1 294 ? -14.297 3.859 25.094 1 98.69 294 SER B CA 1
ATOM 4687 C C . SER B 1 294 ? -15.086 5.027 24.516 1 98.69 294 SER B C 1
ATOM 4689 O O . SER B 1 294 ? -16.266 4.883 24.172 1 98.69 294 SER B O 1
ATOM 4691 N N . LYS B 1 295 ? -14.406 6.188 24.359 1 98.25 295 LYS B N 1
ATOM 4692 C CA . LYS B 1 295 ? -15.086 7.395 23.891 1 98.25 295 LYS B CA 1
ATOM 4693 C C . LYS B 1 295 ? -14.523 7.875 22.562 1 98.25 295 LYS B C 1
ATOM 4695 O O . LYS B 1 295 ? -15.102 8.758 21.922 1 98.25 295 LYS B O 1
ATOM 4700 N N . GLY B 1 296 ? -13.422 7.281 22.266 1 98.62 296 GLY B N 1
ATOM 4701 C CA . GLY B 1 296 ? -12.758 7.762 21.047 1 98.62 296 GLY B CA 1
ATOM 4702 C C . GLY B 1 296 ? -12.008 6.672 20.312 1 98.62 296 GLY B C 1
ATOM 4703 O O . GLY B 1 296 ? -12.164 5.484 20.609 1 98.62 296 GLY B O 1
ATOM 4704 N N . TYR B 1 297 ? -11.305 7.043 19.219 1 98.69 297 TYR B N 1
ATOM 4705 C CA . TYR B 1 297 ? -10.5 6.168 18.375 1 98.69 297 TYR B CA 1
ATOM 4706 C C . TYR B 1 297 ? -9.062 6.656 18.297 1 98.69 297 TYR B C 1
ATOM 4708 O O . TYR B 1 297 ? -8.773 7.82 18.578 1 98.69 297 TYR B O 1
ATOM 4716 N N . ALA B 1 298 ? -8.148 5.781 18.062 1 98.69 298 ALA B N 1
ATOM 4717 C CA . ALA B 1 298 ? -6.723 6.074 17.953 1 98.69 298 ALA B CA 1
ATOM 4718 C C . ALA B 1 298 ? -6.168 5.633 16.594 1 98.69 298 ALA B C 1
ATOM 4720 O O . ALA B 1 298 ? -5.824 4.461 16.422 1 98.69 298 ALA B O 1
ATOM 4721 N N . SER B 1 299 ? -6 6.578 15.75 1 98.44 299 SER B N 1
ATOM 4722 C CA . SER B 1 299 ? -5.695 6.281 14.352 1 98.44 299 SER B CA 1
ATOM 4723 C C . SER B 1 299 ? -4.188 6.238 14.117 1 98.44 299 SER B C 1
ATOM 4725 O O . SER B 1 299 ? -3.457 7.125 14.562 1 98.44 299 SER B O 1
ATOM 4727 N N . PHE B 1 300 ? -3.709 5.219 13.484 1 98.5 300 PHE B N 1
ATOM 4728 C CA . PHE B 1 300 ? -2.314 5 13.117 1 98.5 300 PHE B CA 1
ATOM 4729 C C . PHE B 1 300 ? -2.205 4.477 11.688 1 98.5 300 PHE B C 1
ATOM 4731 O O . PHE B 1 300 ? -3.121 3.818 11.188 1 98.5 300 PHE B O 1
ATOM 4738 N N . GLY B 1 301 ? -1.116 4.836 11.055 1 98.25 301 GLY B N 1
ATOM 4739 C CA . GLY B 1 301 ? -0.797 4.215 9.773 1 98.25 301 GLY B CA 1
ATOM 4740 C C . GLY B 1 301 ? -0.211 2.822 9.914 1 98.25 301 GLY B C 1
ATOM 4741 O O . GLY B 1 301 ? 0.091 2.381 11.023 1 98.25 301 GLY B O 1
ATOM 4742 N N . LEU B 1 302 ? -0.031 2.176 8.812 1 98.56 302 LEU B N 1
ATOM 4743 C CA . LEU B 1 302 ? 0.349 0.768 8.773 1 98.56 302 LEU B CA 1
ATOM 4744 C C . LEU B 1 302 ? 1.841 0.602 9.047 1 98.56 302 LEU B C 1
ATOM 4746 O O . LEU B 1 302 ? 2.309 -0.509 9.312 1 98.56 302 LEU B O 1
ATOM 4750 N N . GLY B 1 303 ? 2.582 1.686 9.086 1 98.31 303 GLY B N 1
ATOM 4751 C CA . GLY B 1 303 ? 3.975 1.656 9.508 1 98.31 303 GLY B CA 1
ATOM 4752 C C . GLY B 1 303 ? 4.152 1.298 10.969 1 98.31 303 GLY B C 1
ATOM 4753 O O . GLY B 1 303 ? 5.273 1.081 11.43 1 98.31 303 GLY B O 1
ATOM 4754 N N . ILE B 1 304 ? 3.047 1.191 11.703 1 98.56 304 ILE B N 1
ATOM 4755 C CA . ILE B 1 304 ? 3.049 0.88 13.133 1 98.56 304 ILE B CA 1
ATOM 4756 C C . ILE B 1 304 ? 3.811 -0.422 13.375 1 98.56 304 ILE B C 1
ATOM 4758 O O . ILE B 1 304 ? 4.406 -0.611 14.438 1 98.56 304 ILE B O 1
ATOM 4762 N N . SER B 1 305 ? 3.871 -1.29 12.359 1 98.5 305 SER B N 1
ATOM 4763 C CA . SER B 1 305 ? 4.406 -2.645 12.461 1 98.5 305 SER B CA 1
ATOM 4764 C C . SER B 1 305 ? 5.895 -2.627 12.781 1 98.5 305 SER B C 1
ATOM 4766 O O . SER B 1 305 ? 6.43 -3.602 13.312 1 98.5 305 SER B O 1
ATOM 4768 N N . VAL B 1 306 ? 6.602 -1.502 12.438 1 98.06 306 VAL B N 1
ATOM 4769 C CA . VAL B 1 306 ? 8.055 -1.508 12.586 1 98.06 306 VAL B CA 1
ATOM 4770 C C . VAL B 1 306 ? 8.469 -0.504 13.656 1 98.06 306 VAL B C 1
ATOM 4772 O O . VAL B 1 306 ? 9.633 -0.1 13.719 1 98.06 306 VAL B O 1
ATOM 4775 N N . ILE B 1 307 ? 7.539 -0.003 14.43 1 98.31 307 ILE B N 1
ATOM 4776 C CA . ILE B 1 307 ? 7.801 0.88 15.555 1 98.31 307 ILE B CA 1
ATOM 4777 C C . ILE B 1 307 ? 7.809 0.072 16.859 1 98.31 307 ILE B C 1
ATOM 4779 O O . ILE B 1 307 ? 6.785 -0.491 17.25 1 98.31 307 ILE B O 1
ATOM 4783 N N . HIS B 1 308 ? 8.938 0.095 17.609 1 97.56 308 HIS B N 1
ATOM 4784 C CA . HIS B 1 308 ? 9.055 -0.808 18.75 1 97.56 308 HIS B CA 1
ATOM 4785 C C . HIS B 1 308 ? 9.477 -0.055 20 1 97.56 308 HIS B C 1
ATOM 4787 O O . HIS B 1 308 ? 9.805 -0.67 21.016 1 97.56 308 HIS B O 1
ATOM 4793 N N . SER B 1 309 ? 9.555 1.268 19.859 1 97.94 309 SER B N 1
ATOM 4794 C CA . SER B 1 309 ? 9.961 2.023 21.047 1 97.94 309 SER B CA 1
ATOM 4795 C C . SER B 1 309 ? 9.469 3.465 20.969 1 97.94 309 SER B C 1
ATOM 4797 O O . SER B 1 309 ? 9.117 3.955 19.891 1 97.94 309 SER B O 1
ATOM 4799 N N . ILE B 1 310 ? 9.312 4.039 22.141 1 98.69 310 ILE B N 1
ATOM 4800 C CA . ILE B 1 310 ? 9.102 5.473 22.328 1 98.69 310 ILE B CA 1
ATOM 4801 C C . ILE B 1 310 ? 10.445 6.172 22.516 1 98.69 310 ILE B C 1
ATOM 4803 O O . ILE B 1 310 ? 11.219 5.801 23.406 1 98.69 310 ILE B O 1
ATOM 4807 N N . ARG B 1 311 ? 10.773 7.145 21.703 1 98.12 311 ARG B N 1
ATOM 4808 C CA . ARG B 1 311 ? 12.094 7.766 21.719 1 98.12 311 ARG B CA 1
ATOM 4809 C C . ARG B 1 311 ? 12.023 9.234 21.328 1 98.12 311 ARG B C 1
ATOM 4811 O O . ARG B 1 311 ? 11 9.695 20.812 1 98.12 311 ARG B O 1
ATOM 4818 N N . PRO B 1 312 ? 13.055 10.016 21.5 1 98.75 312 PRO B N 1
ATOM 4819 C CA . PRO B 1 312 ? 13.031 11.438 21.141 1 98.75 312 PRO B CA 1
ATOM 4820 C C . PRO B 1 312 ? 12.898 11.656 19.641 1 98.75 312 PRO B C 1
ATOM 4822 O O . PRO B 1 312 ? 13.375 10.836 18.844 1 98.75 312 PRO B O 1
ATOM 4825 N N . VAL B 1 313 ? 12.344 12.773 19.266 1 98.38 313 VAL B N 1
ATOM 4826 C CA . VAL B 1 313 ? 12.125 13.148 17.875 1 98.38 313 VAL B CA 1
ATOM 4827 C C . VAL B 1 313 ? 13.445 13.07 17.109 1 98.38 313 VAL B C 1
ATOM 4829 O O . VAL B 1 313 ? 13.484 12.594 15.977 1 98.38 313 VAL B O 1
ATOM 4832 N N . ALA B 1 314 ? 14.5 13.516 17.734 1 98.62 314 ALA B N 1
ATOM 4833 C CA . ALA B 1 314 ? 15.797 13.57 17.062 1 98.62 314 ALA B CA 1
ATOM 4834 C C . ALA B 1 314 ? 16.266 12.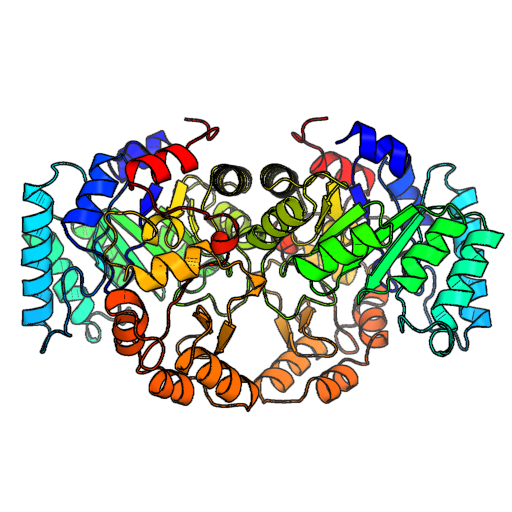172 16.672 1 98.62 314 ALA B C 1
ATOM 4836 O O . ALA B 1 314 ? 16.844 11.984 15.594 1 98.62 314 ALA B O 1
ATOM 4837 N N . GLU B 1 315 ? 15.969 11.188 17.516 1 98.56 315 GLU B N 1
ATOM 4838 C CA . GLU B 1 315 ? 16.359 9.805 17.219 1 98.56 315 GLU B CA 1
ATOM 4839 C C . GLU B 1 315 ? 15.516 9.227 16.094 1 98.56 315 GLU B C 1
ATOM 4841 O O . GLU B 1 315 ? 16.016 8.43 15.289 1 98.56 315 GLU B O 1
ATOM 4846 N N . ILE B 1 316 ? 14.266 9.594 16.047 1 98.62 316 ILE B N 1
ATOM 4847 C CA . ILE B 1 316 ? 13.375 9.141 14.977 1 98.62 316 ILE B CA 1
ATOM 4848 C C . ILE B 1 316 ? 13.852 9.688 13.641 1 98.62 316 ILE B C 1
ATOM 4850 O O . ILE B 1 316 ? 13.93 8.953 12.648 1 98.62 316 ILE B O 1
ATOM 4854 N N . ILE B 1 317 ? 14.211 10.969 13.594 1 98.38 317 ILE B N 1
ATOM 4855 C CA . ILE B 1 317 ? 14.703 11.594 12.367 1 98.38 317 ILE B CA 1
ATOM 4856 C C . ILE B 1 317 ? 16.016 10.945 11.945 1 98.38 317 ILE B C 1
ATOM 4858 O O . ILE B 1 317 ? 16.219 10.656 10.766 1 98.38 317 ILE B O 1
ATOM 4862 N N . ASP B 1 318 ? 16.891 10.672 12.938 1 97.5 318 ASP B N 1
ATOM 4863 C CA . ASP B 1 318 ? 18.156 10.008 12.633 1 97.5 318 ASP B CA 1
ATOM 4864 C C . ASP B 1 318 ? 17.922 8.633 12.008 1 97.5 318 ASP B C 1
ATOM 4866 O O . ASP B 1 318 ? 18.594 8.258 11.047 1 97.5 318 ASP B O 1
ATOM 4870 N N . GLU B 1 319 ? 16.984 7.945 12.555 1 97.62 319 GLU B N 1
ATOM 4871 C CA . GLU B 1 319 ? 16.641 6.617 12.047 1 97.62 319 GLU B CA 1
ATOM 4872 C C . GLU B 1 319 ? 16.125 6.688 10.609 1 97.62 319 GLU B C 1
ATOM 4874 O O . GLU B 1 319 ? 16.562 5.91 9.758 1 97.62 319 GLU B O 1
ATOM 4879 N N . LEU B 1 320 ? 15.258 7.613 10.305 1 97.81 320 LEU B N 1
ATOM 4880 C CA . LEU B 1 320 ? 14.656 7.754 8.984 1 97.81 320 LEU B CA 1
ATOM 4881 C C . LEU B 1 320 ? 15.695 8.156 7.953 1 97.81 320 LEU B C 1
ATOM 4883 O O . LEU B 1 320 ? 15.57 7.816 6.773 1 97.81 320 LEU B O 1
ATOM 4887 N N . MET B 1 321 ? 16.719 8.82 8.367 1 96.94 321 MET B N 1
ATOM 4888 C CA . MET B 1 321 ? 17.688 9.359 7.426 1 96.94 321 MET B CA 1
ATOM 4889 C C . MET B 1 321 ? 18.859 8.391 7.246 1 96.94 321 MET B C 1
ATOM 4891 O O . MET B 1 321 ? 19.719 8.602 6.387 1 96.94 321 MET B O 1
ATOM 4895 N N . LYS B 1 322 ? 18.797 7.297 8.023 1 94.5 322 LYS B N 1
ATOM 4896 C CA . LYS B 1 322 ? 19.875 6.328 7.902 1 94.5 322 LYS B CA 1
ATOM 4897 C C . LYS B 1 322 ? 19.922 5.711 6.508 1 94.5 322 LYS B C 1
ATOM 4899 O O . LYS B 1 322 ? 18.922 5.133 6.055 1 94.5 322 LYS B O 1
ATOM 4904 N N . GLY B 1 323 ? 20.984 5.836 5.734 1 80.81 323 GLY B N 1
ATOM 4905 C CA . GLY B 1 323 ? 21.188 5.188 4.445 1 80.81 323 GLY B CA 1
ATOM 4906 C C . GLY B 1 323 ? 20.5 5.91 3.303 1 80.81 323 GLY B C 1
ATOM 4907 O O . GLY B 1 323 ? 20.406 5.387 2.191 1 80.81 323 GLY B O 1
ATOM 4908 N N . VAL B 1 324 ? 19.797 7 3.68 1 81.62 324 VAL B N 1
ATOM 4909 C CA . VAL B 1 324 ? 19.188 7.816 2.637 1 81.62 324 VAL B CA 1
ATOM 4910 C C . VAL B 1 324 ? 20.219 8.797 2.076 1 81.62 324 VAL B C 1
ATOM 4912 O O . VAL B 1 324 ? 21 9.383 2.83 1 81.62 324 VAL B O 1
ATOM 4915 N N . PRO B 1 325 ? 20.438 8.578 0.822 1 59.91 325 PRO B N 1
ATOM 4916 C CA . PRO B 1 325 ? 21.484 9.445 0.254 1 59.91 325 PRO B CA 1
ATOM 4917 C C . PRO B 1 325 ? 21.219 10.93 0.521 1 59.91 325 PRO B C 1
ATOM 4919 O O . PRO B 1 325 ? 20.062 11.375 0.502 1 59.91 325 PRO B O 1
ATOM 4922 N N . ALA B 1 326 ? 22.188 11.562 1.142 1 54.66 326 ALA B N 1
ATOM 4923 C CA . ALA B 1 326 ? 22.219 13 1.397 1 54.66 326 ALA B CA 1
ATOM 4924 C C . ALA B 1 326 ? 22.172 13.789 0.092 1 54.66 326 ALA B C 1
ATOM 4926 O O . ALA B 1 326 ? 22.688 13.336 -0.933 1 54.66 326 ALA B O 1
#

pLDDT: mean 97.15, std 4.94, range [54.66, 98.94]

Nearest PDB structures (foldseek):
  7l00-assembly1_B  TM=9.299E-01  e=1.329E-27  Clostridioides difficile
  4iql-assembly1_B  TM=9.296E-01  e=1.538E-25  Porphyromonas gingivalis W83
  2z6i-assembly1_A  TM=9.101E-01  e=6.154E-26  Streptococcus pneumoniae
  2z6i-assembly1_B  TM=8.914E-01  e=5.489E-26  Streptococcus pneumoniae
  2z6j-assembly1_A  TM=9.234E-01  e=1.702E-24  Streptococcus pneumoniae

Organism: NCBI:txid103891

Solvent-accessible surface area (backbone atoms only — not comparable to full-atom values): 31195 Å² total; per-residue (Å²): 103,59,70,54,46,28,71,67,62,63,35,80,41,62,35,34,44,47,29,52,71,45,43,19,31,34,70,32,26,26,44,33,17,73,59,24,24,33,11,23,41,14,52,57,29,70,42,92,65,81,62,92,43,71,66,51,43,51,49,49,46,51,52,36,53,56,48,22,58,78,66,34,91,57,47,48,30,38,47,44,63,59,80,45,52,46,67,92,73,16,63,64,47,51,52,52,51,52,50,30,62,76,68,64,49,47,32,36,39,40,40,33,74,88,32,50,55,55,44,36,54,41,44,74,72,68,27,40,33,32,39,30,38,51,63,62,43,58,66,58,49,42,49,38,46,75,33,56,36,54,29,40,37,27,46,8,34,21,27,34,46,74,24,31,74,82,60,50,14,29,59,32,34,31,38,45,41,39,59,48,42,68,77,74,44,53,30,23,32,23,32,25,43,46,34,31,40,40,35,41,17,42,43,40,35,57,33,58,29,39,38,31,46,55,49,54,52,31,16,68,59,29,57,44,18,64,69,45,45,56,52,45,40,74,37,38,51,89,59,47,44,64,28,57,21,74,94,34,29,41,31,18,48,68,38,63,34,39,48,49,48,32,52,41,34,77,71,64,53,50,33,69,56,37,27,58,71,43,43,52,72,58,5,40,39,33,12,30,47,70,43,35,30,73,65,7,35,36,58,44,19,32,21,35,47,71,38,77,67,73,43,49,51,53,58,53,53,51,40,37,48,46,89,43,84,128,102,64,67,56,46,29,72,69,62,61,35,80,40,62,36,35,44,47,29,51,72,45,44,21,33,36,69,31,25,25,44,34,16,73,58,24,22,33,10,23,42,15,52,56,30,70,42,92,63,80,64,93,44,70,67,51,44,51,49,49,46,51,52,37,53,56,48,23,58,75,65,36,91,58,48,48,31,36,48,44,61,59,80,44,53,48,68,91,74,16,64,64,48,51,53,52,51,51,48,29,62,76,67,64,50,47,31,37,38,39,40,32,75,88,33,50,55,54,43,36,53,41,44,75,72,68,27,40,34,33,38,31,37,50,64,61,41,57,66,58,48,42,50,39,46,75,32,56,37,52,29,40,38,27,46,10,33,22,28,36,48,74,24,33,74,83,59,48,14,28,60,34,34,31,38,43,42,40,59,47,41,68,78,74,43,53,32,23,32,22,32,26,44,47,32,32,41,40,35,40,16,41,44,40,34,56,32,55,30,39,38,31,46,55,48,54,52,32,15,66,59,28,58,44,17,65,69,46,44,54,52,45,39,74,38,37,53,87,58,47,44,64,26,56,20,74,92,34,30,38,30,18,49,69,38,62,33,38,47,51,48,31,52,41,35,77,71,64,52,51,35,69,58,37,27,59,71,42,43,52,71,58,6,39,39,34,11,31,48,67,44,34,30,74,64,7,35,36,58,44,20,33,21,37,46,70,36,77,67,74,43,50,50,52,57,52,54,52,41,38,48,45,88,43,85,126

InterPro domains:
  IPR004136 Nitronate monooxygenase [cd04730] (11-257)
  IPR013785 Aldolase-type TIM barrel [G3DSA:3.20.20.70] (1-326)

Radius of gyration: 25.12 Å; Cα contacts (8 Å, |Δi|>4): 1611; chains: 2; bounding box: 48×77×54 Å

Secondary structure (DSSP, 8-state):
-HHHHHHHH--SSSEEE---TT---HHHHHHHHHTTSBEEE-TTTT-SS--SSHHHHHHHHHHHHHHHHHH-SS-EEEEE--S-S-GGG-HHHHHHHHHHHHHT--EEEEEES--HHHHHHHHHTT-EEEEEESS--HHHHHHHHHHT-SEEEEE-TT-SSSB-TT---HHHHHHHHHHHHTTSS-EEEESS--SHHHHHHHHHTT-SEEEESHHHHTBTTS-S-HHHHHHHHT--GGG-EEEE-SSSEEEE---HHHHHHHHHHHTT--HHHHHHHTTTTHHHIIIIIS--TTT---B--GGGGG----B-HHHHHHHHHTT---/-HHHHHHHH--SSSEEE---TT---HHHHHHHHHTTSBEEE-TTTT-SS--SSHHHHHHHHHHHHHHHHHH-SS-EEEEE--S-S-GGG-HHHHHHHHHHHHHT--EEEEEES--HHHHHHHHHTT-EEEEEESS--HHHHHHHHHHT-SEEEEE-TT-SSSB-TT---HHHHHHHHHHHHTTSS-EEEESS--SHHHHHHHHHTT-SEEEESHHHHTBTTS-S-HHHHHHHHT--GGG-EEEE-SSSEEEE---HHHHHHHHHHHTT--HHHHHHHTTTTHHHIIIIIS--TTT---B--GGGGG----B-HHHHHHHHHTT---